Protein AF-A0A8T6RH57-F1 (afdb_monomer_lite)

Radius of gyration: 43.82 Å; chains: 1; bounding box: 97×49×140 Å

Foldseek 3Di:
DDDDDDDDDDDDDDDDDDDDDDDDDDDDDDDDDDDDDDDDDDDDDDDPDPPVVVLVVLLVVLLVLDVVPFDWDAPPPDSQWIWTWADLDPPDIWIKIWHPSVPVDQIDIDTDPVLCVQDDLCPFPLRVVRDRPSPRGPVVSVVSSSVSSNLLVLLVVLVCVLVVPFVWDDPDSFKIWTWQAEPVRDTWIKMWGSVPPPQQTDIGGDPVLCVQVVDLCPQPCNVPPDSVPDGNVVSVVSSSQSVRQVVQVVVLQVLLVVADDWDQDPVQQKIWGWHWDDAPVDIDIWIKIWHADPNPPAQFIDIDTPDDDPDPQLVVLLVVLQCVSVVRHNPDGVSVSVVSSNVSNNVSSVVVVLVVVLDQDPPPRHRFDDPPPPPDDDDDDDDDDDDDDDDDDDDDDDDDDDDDDDPPDPQWDAQPPPRHIGRVVVQVVCCVPQQADPPPRHHGPPPPPDDD

Sequence (452 aa):
MIFNEPIFEGMVMNPENPENNEEKEEGKDTQEIPAETPEQPVSEADQPDSSYEDTDTLLANELTYLMNEFQVDIVDEVISRVRIYISVSVELNFIIGIDYTLYPKKPLLTVQEELKQILDPETLDSVKNWKEDGSSHVVDIVRELESNLVSSNKKKLQARLIVGEFKANEVDENQITVDIVTFGLREYRLEVFLDSLPNPPRMELSNELKAIIPDVNQLNAVKTWDFSVMSINDILREIQWEVDKKARIQFELDLLYSLDRVEYKELERKIEIDMRGQMKTADVTFKFEVQLPEDYPQSKPIIKLLSEVSDDQVAKQMESAMKILDSWSSFTYLVDVFDTISKSILKASIATCIICHKMECPVCKKPMVKVEAEPAQAPQESPAETQPAPDQPPAEPEAPTAETASGEEVCITECPHCNKPYHQHCWEQNIQAIKKCAFCMREPGVVTPEPD

Structure (mmCIF, N/CA/C/O backbone):
data_AF-A0A8T6RH57-F1
#
_entry.id   AF-A0A8T6RH57-F1
#
loop_
_atom_site.group_PDB
_atom_site.id
_atom_site.type_symbol
_atom_site.label_atom_id
_atom_site.label_alt_id
_atom_site.label_comp_id
_atom_site.label_asym_id
_atom_site.label_entity_id
_atom_site.label_seq_id
_atom_site.pdbx_PDB_ins_code
_atom_site.Cartn_x
_atom_site.Cartn_y
_atom_site.Cartn_z
_atom_site.occupancy
_atom_site.B_iso_or_equiv
_atom_site.auth_seq_id
_atom_site.auth_comp_id
_atom_site.auth_asym_id
_atom_site.auth_atom_id
_atom_site.pdbx_PDB_model_num
ATOM 1 N N . MET A 1 1 ? 0.448 -23.640 15.891 1.00 38.28 1 MET A N 1
ATOM 2 C CA . MET A 1 1 ? 1.492 -23.536 14.852 1.00 38.28 1 MET A CA 1
ATOM 3 C C . MET A 1 1 ? 2.510 -22.554 15.387 1.00 38.28 1 MET A C 1
ATOM 5 O O . MET A 1 1 ? 2.121 -21.447 15.721 1.00 38.28 1 MET A O 1
ATOM 9 N N . ILE A 1 2 ? 3.735 -23.013 15.634 1.00 29.33 2 ILE A N 1
ATOM 10 C CA . ILE A 1 2 ? 4.799 -22.203 16.238 1.00 29.33 2 ILE A CA 1
ATOM 11 C C . ILE A 1 2 ? 5.496 -21.490 15.080 1.00 29.33 2 ILE A C 1
ATOM 13 O O . ILE A 1 2 ? 6.082 -22.158 14.230 1.00 29.33 2 ILE A O 1
ATOM 17 N N . PHE A 1 3 ? 5.363 -20.168 15.009 1.00 39.31 3 PHE A N 1
ATOM 18 C CA . PHE A 1 3 ? 6.126 -19.345 14.078 1.00 39.31 3 PHE A CA 1
ATOM 19 C C . PHE A 1 3 ? 7.482 -19.044 14.718 1.00 39.31 3 PHE A C 1
ATOM 21 O O . PHE A 1 3 ? 7.545 -18.455 15.793 1.00 39.31 3 PHE A O 1
ATOM 28 N N . ASN A 1 4 ? 8.553 -19.503 14.072 1.00 34.78 4 ASN A N 1
ATOM 29 C CA . ASN A 1 4 ? 9.908 -19.044 14.352 1.00 34.78 4 ASN A CA 1
ATOM 30 C C . ASN A 1 4 ? 10.099 -17.703 13.638 1.00 34.78 4 ASN A C 1
ATOM 32 O O . ASN A 1 4 ? 10.067 -17.657 12.409 1.00 34.78 4 ASN A O 1
ATOM 36 N N . GLU A 1 5 ? 10.307 -16.636 14.400 1.00 33.66 5 GLU A N 1
ATOM 37 C CA . GLU A 1 5 ? 10.792 -15.357 13.881 1.00 33.66 5 GLU A CA 1
ATOM 38 C C . GLU A 1 5 ? 12.308 -15.435 13.626 1.00 33.66 5 GLU A C 1
ATOM 40 O O . GLU A 1 5 ? 13.037 -15.997 14.452 1.00 33.66 5 GLU A O 1
ATOM 45 N N . PRO A 1 6 ? 12.827 -14.877 12.519 1.00 46.19 6 PRO A N 1
ATOM 46 C CA . PRO A 1 6 ? 14.251 -14.641 12.374 1.00 46.19 6 PRO A CA 1
ATOM 47 C C . PRO A 1 6 ? 14.632 -13.317 13.049 1.00 46.19 6 PRO A C 1
ATOM 49 O O . PRO A 1 6 ? 14.137 -12.247 12.701 1.00 46.19 6 PRO A O 1
ATOM 52 N N . ILE A 1 7 ? 15.555 -13.404 14.004 1.00 40.09 7 ILE A N 1
ATOM 53 C CA . ILE A 1 7 ? 16.241 -12.261 14.611 1.00 40.09 7 ILE A CA 1
ATOM 54 C C . ILE A 1 7 ? 17.168 -11.657 13.548 1.00 40.09 7 ILE A C 1
ATOM 56 O O . ILE A 1 7 ? 18.135 -12.296 13.133 1.00 40.09 7 ILE A O 1
ATOM 60 N N . PHE A 1 8 ? 16.871 -10.436 13.104 1.00 39.47 8 PHE A N 1
ATOM 61 C CA . PHE A 1 8 ? 17.761 -9.627 12.272 1.00 39.47 8 PHE A CA 1
ATOM 62 C C . PHE A 1 8 ? 18.469 -8.615 13.184 1.00 39.47 8 PHE A C 1
ATOM 64 O O . PHE A 1 8 ? 17.891 -7.604 13.582 1.00 39.47 8 PHE A O 1
ATOM 71 N N . GLU A 1 9 ? 19.709 -8.914 13.574 1.00 38.66 9 GLU A N 1
ATOM 72 C CA . GLU A 1 9 ? 20.578 -7.963 14.272 1.00 38.66 9 GLU A CA 1
ATOM 73 C C . GLU A 1 9 ? 21.010 -6.859 13.297 1.00 38.66 9 GLU A C 1
ATOM 75 O O . GLU A 1 9 ? 21.769 -7.086 12.354 1.00 38.66 9 GLU A O 1
ATOM 80 N N . GLY A 1 10 ? 20.500 -5.648 13.519 1.00 36.06 10 GLY A N 1
ATOM 81 C CA . GLY A 1 10 ? 20.897 -4.453 12.786 1.00 36.06 10 GLY A CA 1
ATOM 82 C C . GLY A 1 10 ? 22.301 -3.995 13.178 1.00 36.06 10 GLY A C 1
ATOM 83 O O . GLY A 1 10 ? 22.513 -3.486 14.277 1.00 36.06 10 GLY A O 1
ATOM 84 N N . MET A 1 11 ? 23.256 -4.123 12.255 1.00 37.91 11 MET A N 1
ATOM 85 C CA . MET A 1 11 ? 24.516 -3.382 12.300 1.00 37.91 11 MET A CA 1
ATOM 86 C C . MET A 1 11 ? 24.255 -1.916 11.938 1.00 37.91 11 MET A C 1
ATOM 88 O O . MET A 1 11 ? 23.948 -1.583 10.794 1.00 37.91 11 MET A O 1
ATOM 92 N N . VAL A 1 12 ? 24.402 -1.035 12.925 1.00 40.34 12 VAL A N 1
ATOM 93 C CA . VAL A 1 12 ? 24.429 0.419 12.744 1.00 40.34 12 VAL A CA 1
ATOM 94 C C . VAL A 1 12 ? 25.808 0.799 12.200 1.00 40.34 12 VAL A C 1
ATOM 96 O O . VAL A 1 12 ? 26.795 0.787 12.933 1.00 40.34 12 VAL A O 1
ATOM 99 N N . MET A 1 13 ? 25.887 1.112 10.907 1.00 39.62 13 MET A N 1
ATOM 100 C CA . MET A 1 13 ? 27.071 1.723 10.296 1.00 39.62 13 MET A CA 1
ATOM 101 C C . MET A 1 13 ? 26.994 3.239 10.490 1.00 39.62 13 MET A C 1
ATOM 103 O O . MET A 1 13 ? 26.095 3.902 9.977 1.00 39.62 13 MET A O 1
ATOM 107 N N . ASN A 1 14 ? 27.939 3.767 11.261 1.00 43.56 14 ASN A N 1
ATOM 108 C CA . ASN A 1 14 ? 28.154 5.190 11.490 1.00 43.56 14 ASN A CA 1
ATOM 109 C C . ASN A 1 14 ? 29.039 5.727 10.344 1.00 43.56 14 ASN A C 1
ATOM 111 O O . ASN A 1 14 ? 30.148 5.211 10.184 1.00 43.56 14 ASN A O 1
ATOM 115 N N . PRO A 1 15 ? 28.614 6.705 9.525 1.00 47.31 15 PRO A N 1
ATOM 116 C CA . PRO A 1 15 ? 29.493 7.276 8.512 1.00 47.31 15 PRO A CA 1
ATOM 117 C C . PRO A 1 15 ? 30.395 8.339 9.151 1.00 47.31 15 PRO A C 1
ATOM 119 O O . PRO A 1 15 ? 29.971 9.464 9.415 1.00 47.31 15 PRO A O 1
ATOM 122 N N . GLU A 1 16 ? 31.652 7.973 9.408 1.00 41.06 16 GLU A N 1
ATOM 123 C CA . GLU A 1 16 ? 32.712 8.942 9.677 1.00 41.06 16 GLU A CA 1
ATOM 124 C C . GLU A 1 16 ? 33.114 9.658 8.380 1.00 41.06 16 GLU A C 1
ATOM 126 O O . GLU A 1 16 ? 33.365 9.058 7.335 1.00 41.06 16 GLU A O 1
ATOM 131 N N . ASN A 1 17 ? 33.122 10.979 8.490 1.00 46.28 17 ASN A N 1
ATOM 132 C CA . ASN A 1 17 ? 33.474 11.981 7.499 1.00 46.28 17 ASN A CA 1
ATOM 133 C C . ASN A 1 17 ? 34.999 11.983 7.257 1.00 46.28 17 ASN A C 1
ATOM 135 O O . ASN A 1 17 ? 35.730 12.209 8.224 1.00 46.28 17 ASN A O 1
ATOM 139 N N . PRO A 1 18 ? 35.519 11.782 6.031 1.00 48.88 18 PRO A N 1
ATOM 140 C CA . PRO A 1 18 ? 36.937 11.982 5.780 1.00 48.88 18 PRO A CA 1
ATOM 141 C C . PRO A 1 18 ? 37.207 13.456 5.461 1.00 48.88 18 PRO A C 1
ATOM 143 O O . PRO A 1 18 ? 36.731 14.013 4.472 1.00 48.88 18 PRO A O 1
ATOM 146 N N . GLU A 1 19 ? 37.983 14.078 6.343 1.00 45.41 19 GLU A N 1
ATOM 147 C CA . GLU A 1 19 ? 38.555 15.407 6.176 1.00 45.41 19 GLU A CA 1
ATOM 148 C C . GLU A 1 19 ? 39.441 15.476 4.921 1.00 45.41 19 GLU A C 1
ATOM 150 O O . GLU A 1 19 ? 40.296 14.623 4.676 1.00 45.41 19 GLU A O 1
ATOM 155 N N . ASN A 1 20 ? 39.225 16.540 4.143 1.00 38.25 20 ASN A N 1
ATOM 156 C CA . ASN A 1 20 ? 40.079 16.998 3.054 1.00 38.25 20 ASN A CA 1
ATOM 157 C C . ASN A 1 20 ? 41.516 17.198 3.547 1.00 38.25 20 ASN A C 1
ATOM 159 O O . ASN A 1 20 ? 41.765 18.074 4.376 1.00 38.25 20 ASN A O 1
ATOM 163 N N . ASN A 1 21 ? 42.457 16.461 2.962 1.00 46.53 21 ASN A N 1
ATOM 164 C CA . ASN A 1 21 ? 43.877 16.759 3.063 1.00 46.53 21 ASN A CA 1
ATOM 165 C C . ASN A 1 21 ? 44.348 17.300 1.706 1.00 46.53 21 ASN A C 1
ATOM 167 O O . ASN A 1 21 ? 44.495 16.557 0.736 1.00 46.53 21 ASN A O 1
ATOM 171 N N . GLU A 1 22 ? 44.509 18.622 1.633 1.00 48.44 22 GLU A N 1
ATOM 172 C CA . GLU A 1 22 ? 45.163 19.319 0.528 1.00 48.44 22 GLU A CA 1
ATOM 173 C C . GLU A 1 22 ? 46.670 19.035 0.589 1.00 48.44 22 GLU A C 1
ATOM 175 O O . GLU A 1 22 ? 47.396 19.664 1.361 1.00 48.44 22 GLU A O 1
ATOM 180 N N . GLU A 1 23 ? 47.160 18.114 -0.241 1.00 50.12 23 GLU A N 1
ATOM 181 C CA . GLU A 1 23 ? 48.586 18.033 -0.556 1.00 50.12 23 GLU A CA 1
ATOM 182 C C . GLU A 1 23 ? 48.871 18.674 -1.914 1.00 50.12 23 GLU A C 1
ATOM 184 O O . GLU A 1 23 ? 48.272 18.388 -2.950 1.00 50.12 23 GLU A O 1
ATOM 189 N N . LYS A 1 24 ? 49.789 19.630 -1.836 1.00 47.53 24 LYS A N 1
ATOM 190 C CA . LYS A 1 24 ? 50.243 20.550 -2.861 1.00 47.53 24 LYS A CA 1
ATOM 191 C C . LYS A 1 24 ? 51.549 19.982 -3.411 1.00 47.53 24 LYS A C 1
ATOM 193 O O . LYS A 1 24 ? 52.566 20.080 -2.729 1.00 47.53 24 LYS A O 1
ATOM 198 N N . GLU A 1 25 ? 51.541 19.418 -4.615 1.00 48.56 25 GLU A N 1
ATOM 199 C CA . GLU A 1 25 ? 52.781 19.049 -5.309 1.00 48.56 25 GLU A CA 1
ATOM 200 C C . GLU A 1 25 ? 53.127 20.059 -6.410 1.00 48.56 25 GLU A C 1
ATOM 202 O O . GLU A 1 25 ? 52.427 20.235 -7.407 1.00 48.56 25 GLU A O 1
ATOM 207 N N . GLU A 1 26 ? 54.244 20.748 -6.175 1.00 48.56 26 GLU A N 1
ATOM 208 C CA . GLU A 1 26 ? 55.047 21.469 -7.156 1.00 48.56 26 GLU A CA 1
ATOM 209 C C . GLU A 1 26 ? 55.949 20.482 -7.921 1.00 48.56 26 GLU A C 1
ATOM 211 O O . GLU A 1 26 ? 56.593 19.633 -7.309 1.00 48.56 26 GLU A O 1
ATOM 216 N N . GLY A 1 27 ? 56.104 20.661 -9.237 1.00 37.81 27 GLY A N 1
ATOM 217 C CA . GLY A 1 27 ? 57.162 20.000 -10.019 1.00 37.81 27 GLY A CA 1
ATOM 218 C C . GLY A 1 27 ? 56.827 19.910 -11.513 1.00 37.81 27 GLY A C 1
ATOM 219 O O . GLY A 1 27 ? 56.100 19.020 -11.917 1.00 37.81 27 GLY A O 1
ATOM 220 N N . LYS A 1 28 ? 57.153 20.905 -12.348 1.00 42.34 28 LYS A N 1
ATOM 221 C CA . LYS A 1 28 ? 58.438 21.061 -13.066 1.00 42.34 28 LYS A CA 1
ATOM 222 C C . LYS A 1 28 ? 58.679 19.975 -14.136 1.00 42.34 28 LYS A C 1
ATOM 224 O O . LYS A 1 28 ? 59.115 18.887 -13.803 1.00 42.34 28 LYS A O 1
ATOM 229 N N . ASP A 1 29 ? 58.468 20.301 -15.411 1.00 45.19 29 ASP A N 1
ATOM 230 C CA . ASP A 1 29 ? 59.564 20.402 -16.390 1.00 45.19 29 ASP A CA 1
ATOM 231 C C . ASP A 1 29 ? 59.045 20.781 -17.784 1.00 45.19 29 ASP A C 1
ATOM 233 O O . ASP A 1 29 ? 58.232 20.102 -18.408 1.00 45.19 29 ASP A O 1
ATOM 237 N N . THR A 1 30 ? 59.571 21.901 -18.266 1.00 48.69 30 THR A N 1
ATOM 238 C CA . THR A 1 30 ? 59.496 22.369 -19.644 1.00 48.69 30 THR A CA 1
ATOM 239 C C . THR A 1 30 ? 60.564 21.626 -20.442 1.00 48.69 30 THR A C 1
ATOM 241 O O . THR A 1 30 ? 61.749 21.755 -20.135 1.00 48.69 30 THR A O 1
ATOM 244 N N . GLN A 1 31 ? 60.177 20.892 -21.485 1.00 47.56 31 GLN A N 1
ATOM 245 C CA . GLN A 1 31 ? 61.108 20.450 -22.525 1.00 47.56 31 GLN A CA 1
ATOM 246 C C . GLN A 1 31 ? 60.681 21.010 -23.880 1.00 47.56 31 GLN A C 1
ATOM 248 O O . GLN A 1 31 ? 59.711 20.571 -24.491 1.00 47.56 31 GLN A O 1
ATOM 253 N N . GLU A 1 32 ? 61.448 22.003 -24.326 1.00 57.03 32 GLU A N 1
ATOM 254 C CA . GLU A 1 32 ? 61.583 22.408 -25.720 1.00 57.03 32 GLU A CA 1
ATOM 255 C C . GLU A 1 32 ? 62.360 21.327 -26.480 1.00 57.03 32 GLU A C 1
ATOM 257 O O . GLU A 1 32 ? 63.462 20.971 -26.060 1.00 57.03 32 GLU A O 1
ATOM 262 N N . ILE A 1 33 ? 61.847 20.868 -27.626 1.00 52.00 33 ILE A N 1
ATOM 263 C CA . ILE A 1 33 ? 62.666 20.269 -28.690 1.00 52.00 33 ILE A CA 1
ATOM 264 C C . ILE A 1 33 ? 62.160 20.776 -30.057 1.00 52.00 33 ILE A C 1
ATOM 266 O O . ILE A 1 33 ? 60.953 20.952 -30.227 1.00 52.00 33 ILE A O 1
ATOM 270 N N . PRO A 1 34 ? 63.072 21.057 -31.012 1.00 58.88 34 PRO A N 1
ATOM 271 C CA . PRO A 1 34 ? 62.829 21.869 -32.197 1.00 58.88 34 PRO A CA 1
ATOM 272 C C . PRO A 1 34 ? 62.639 21.023 -33.466 1.00 58.88 34 PRO A C 1
ATOM 274 O O . PRO A 1 34 ? 62.947 19.833 -33.475 1.00 58.88 34 PRO A O 1
ATOM 277 N N . ALA A 1 35 ? 62.247 21.690 -34.555 1.00 45.41 35 ALA A N 1
ATOM 278 C CA . ALA A 1 35 ? 62.893 21.647 -35.876 1.00 45.41 35 ALA A CA 1
ATOM 279 C C . ALA A 1 35 ? 61.869 21.744 -37.013 1.00 45.41 35 ALA A C 1
ATOM 281 O O . ALA A 1 35 ? 61.103 20.824 -37.295 1.00 45.41 35 ALA A O 1
ATOM 282 N N . GLU A 1 36 ? 61.938 22.879 -37.700 1.00 56.59 36 GLU A N 1
ATOM 283 C CA . GLU A 1 36 ? 61.425 23.093 -39.045 1.00 56.59 36 GLU A CA 1
ATOM 284 C C . GLU A 1 36 ? 61.953 22.009 -39.999 1.00 56.59 36 GLU A C 1
ATOM 286 O O . GLU A 1 36 ? 63.148 21.708 -40.028 1.00 56.59 36 GLU A O 1
ATOM 291 N N . THR A 1 37 ? 61.060 21.448 -40.813 1.00 49.72 37 THR A N 1
ATOM 292 C CA . THR A 1 37 ? 61.407 20.658 -42.001 1.00 49.72 37 THR A CA 1
ATOM 293 C C . THR A 1 37 ? 60.658 21.266 -43.194 1.00 49.72 37 THR A C 1
ATOM 295 O O . THR A 1 37 ? 59.488 21.618 -43.042 1.00 49.72 37 THR A O 1
ATOM 298 N N . PRO A 1 38 ? 61.322 21.460 -44.348 1.00 57.25 38 PRO A N 1
ATOM 299 C CA . PRO A 1 38 ? 60.850 22.342 -45.411 1.00 57.25 38 PRO A CA 1
ATOM 300 C C . PRO A 1 38 ? 59.744 21.727 -46.275 1.00 57.25 38 PRO A C 1
ATOM 302 O O . PRO A 1 38 ? 59.777 20.546 -46.622 1.00 57.25 38 PRO A O 1
ATOM 305 N N . GLU A 1 39 ? 58.811 22.592 -46.671 1.00 49.09 39 GLU A N 1
ATOM 306 C CA . GLU A 1 39 ? 57.724 22.337 -47.614 1.00 49.09 39 GLU A CA 1
ATOM 307 C C . GLU A 1 39 ? 58.259 21.901 -48.989 1.00 49.09 39 GLU A C 1
ATOM 309 O O . GLU A 1 39 ? 59.041 22.605 -49.635 1.00 49.09 39 GLU A O 1
ATOM 314 N N . GLN A 1 40 ? 57.808 20.736 -49.458 1.00 56.59 40 GLN A N 1
ATOM 315 C CA . GLN A 1 40 ? 57.861 20.368 -50.871 1.00 56.59 40 GLN A CA 1
ATOM 316 C C . GLN A 1 40 ? 56.535 20.759 -51.547 1.00 56.59 40 GLN A C 1
ATOM 318 O O . GLN A 1 40 ? 55.474 20.531 -50.964 1.00 56.59 40 GLN A O 1
ATOM 323 N N . PRO A 1 41 ? 56.559 21.303 -52.778 1.00 58.28 41 PRO A N 1
ATOM 324 C CA . PRO A 1 41 ? 55.349 21.607 -53.530 1.00 58.28 41 PRO A CA 1
ATOM 325 C C . PRO A 1 41 ? 54.715 20.303 -54.025 1.00 58.28 41 PRO A C 1
ATOM 327 O O . PRO A 1 41 ? 55.232 19.650 -54.935 1.00 58.28 41 PRO A O 1
ATOM 330 N N . VAL A 1 42 ? 53.603 19.913 -53.402 1.00 52.19 42 VAL A N 1
ATOM 331 C CA . VAL A 1 42 ? 52.797 18.769 -53.834 1.00 52.19 42 VAL A CA 1
ATOM 332 C C . VAL A 1 42 ? 51.944 19.201 -55.025 1.00 52.19 42 VAL A C 1
ATOM 334 O O . VAL A 1 42 ? 51.226 20.196 -54.981 1.00 52.19 42 VAL A O 1
ATOM 337 N N . SER A 1 43 ? 52.096 18.450 -56.109 1.00 55.25 43 SER A N 1
ATOM 338 C CA . SER A 1 43 ? 51.372 18.552 -57.371 1.00 55.25 43 SER A CA 1
ATOM 339 C C . SER A 1 43 ? 49.856 18.462 -57.191 1.00 55.25 43 SER A C 1
ATOM 341 O O . SER A 1 43 ? 49.387 17.582 -56.471 1.00 55.25 43 SER A O 1
ATOM 343 N N . GLU A 1 44 ? 49.124 19.307 -57.924 1.00 56.59 44 GLU A N 1
ATOM 344 C CA . GLU A 1 44 ? 47.680 19.219 -58.178 1.00 56.59 44 GLU A CA 1
ATOM 345 C C . GLU A 1 44 ? 47.318 17.811 -58.677 1.00 56.59 44 GLU A C 1
ATOM 347 O O . GLU A 1 44 ? 47.486 17.481 -59.851 1.00 56.59 44 GLU A O 1
ATOM 352 N N . ALA A 1 45 ? 46.870 16.964 -57.754 1.00 54.72 45 ALA A N 1
ATOM 353 C CA . ALA A 1 45 ? 46.216 15.700 -58.038 1.00 54.72 45 ALA A CA 1
ATOM 354 C C . ALA A 1 45 ? 44.708 15.902 -57.872 1.00 54.72 45 ALA A C 1
ATOM 356 O O . ALA A 1 45 ? 44.276 16.605 -56.956 1.00 54.72 45 ALA A O 1
ATOM 357 N N . ASP A 1 46 ? 43.955 15.314 -58.801 1.00 57.50 46 ASP A N 1
ATOM 358 C CA . ASP A 1 46 ? 42.499 15.341 -58.926 1.00 57.50 46 ASP A CA 1
ATOM 359 C C . ASP A 1 46 ? 41.772 15.441 -57.580 1.00 57.50 46 ASP A C 1
ATOM 361 O O . ASP A 1 46 ? 41.919 14.575 -56.716 1.00 57.50 46 ASP A O 1
ATOM 365 N N . GLN A 1 47 ? 40.976 16.506 -57.427 1.00 55.78 47 GLN A N 1
ATOM 366 C CA . GLN A 1 47 ? 40.111 16.699 -56.269 1.00 55.78 47 GLN A CA 1
ATOM 367 C C . GLN A 1 47 ? 39.119 15.528 -56.193 1.00 55.78 47 GLN A C 1
ATOM 369 O O . GLN A 1 47 ? 38.308 15.372 -57.112 1.00 55.78 47 GLN A O 1
ATOM 374 N N . PRO A 1 48 ? 39.177 14.691 -55.143 1.00 58.06 48 PRO A N 1
ATOM 375 C CA . PRO A 1 48 ? 38.177 13.659 -54.931 1.00 58.06 48 PRO A CA 1
ATOM 376 C C . PRO A 1 48 ? 36.812 14.322 -54.715 1.00 58.06 48 PRO A C 1
ATOM 378 O O . PRO A 1 48 ? 36.712 15.347 -54.043 1.00 58.06 48 PRO A O 1
ATOM 381 N N . ASP A 1 49 ? 35.773 13.739 -55.318 1.00 55.75 49 ASP A N 1
ATOM 382 C CA . ASP A 1 49 ? 34.372 14.140 -55.159 1.00 55.75 49 ASP A CA 1
ATOM 383 C C . ASP A 1 49 ? 34.058 14.438 -53.682 1.00 55.75 49 ASP A C 1
ATOM 385 O O . ASP A 1 49 ? 34.092 13.540 -52.837 1.00 55.75 49 ASP A O 1
ATOM 389 N N . SER A 1 50 ? 33.705 15.691 -53.379 1.00 61.12 50 SER A N 1
ATOM 390 C CA . SER A 1 50 ? 33.495 16.248 -52.030 1.00 61.12 50 SER A CA 1
ATOM 391 C C . SER A 1 50 ? 32.290 15.673 -51.267 1.00 61.12 50 SER A C 1
ATOM 393 O O . SER A 1 50 ? 31.811 16.283 -50.321 1.00 61.12 50 SER A O 1
ATOM 395 N N . SER A 1 51 ? 31.738 14.539 -51.703 1.00 66.75 51 SER A N 1
ATOM 396 C CA . SER A 1 51 ? 30.543 13.918 -51.114 1.00 66.75 51 SER A CA 1
ATOM 397 C C . SER A 1 51 ? 30.856 12.918 -49.994 1.00 66.75 51 SER A C 1
ATOM 399 O O . SER A 1 51 ? 29.972 12.592 -49.204 1.00 66.75 51 SER A O 1
ATOM 401 N N . TYR A 1 52 ? 32.104 12.445 -49.895 1.00 64.31 52 TYR A N 1
ATOM 402 C CA . TYR A 1 52 ? 32.514 11.470 -48.876 1.00 64.31 52 TYR A CA 1
ATOM 403 C C . TYR A 1 52 ? 32.857 12.117 -47.523 1.00 64.31 52 TYR A C 1
ATOM 405 O O . TYR A 1 52 ? 32.533 11.541 -46.487 1.00 64.31 52 TYR A O 1
ATOM 413 N N . GLU A 1 53 ? 33.427 13.329 -47.514 1.00 70.12 53 GLU A N 1
ATOM 414 C CA . GLU A 1 53 ? 33.818 14.025 -46.272 1.00 70.12 53 GLU A CA 1
ATOM 415 C C . GLU A 1 53 ? 32.609 14.381 -45.385 1.00 70.12 53 GLU A C 1
ATOM 417 O O . GLU A 1 53 ? 32.704 14.372 -44.155 1.00 70.12 53 GLU A O 1
ATOM 422 N N . ASP A 1 54 ? 31.441 14.600 -45.995 1.00 86.25 54 ASP A N 1
ATOM 423 C CA . ASP A 1 54 ? 30.208 14.905 -45.267 1.00 86.25 54 ASP A CA 1
ATOM 424 C C . ASP A 1 54 ? 29.674 13.686 -44.496 1.00 86.25 54 ASP A C 1
ATOM 426 O O . ASP A 1 54 ? 29.139 13.834 -43.398 1.00 86.25 54 ASP A O 1
ATOM 430 N N . THR A 1 55 ? 29.848 12.466 -45.019 1.00 91.56 55 THR A N 1
ATOM 431 C CA . THR A 1 55 ? 29.298 11.253 -44.382 1.00 91.56 55 THR A CA 1
ATOM 432 C C . THR A 1 55 ? 30.090 10.873 -43.135 1.00 91.56 55 THR A C 1
ATOM 434 O O . THR A 1 55 ? 29.498 10.645 -42.080 1.00 91.56 55 THR A O 1
ATOM 437 N N . ASP A 1 56 ? 31.421 10.865 -43.221 1.00 94.25 56 ASP A N 1
ATOM 438 C CA . ASP A 1 56 ? 32.280 10.547 -42.074 1.00 94.25 56 ASP A CA 1
ATOM 439 C C . ASP A 1 56 ? 32.103 11.569 -40.943 1.00 94.25 56 ASP A C 1
ATOM 441 O O . ASP A 1 56 ? 32.065 11.198 -39.769 1.00 94.25 56 ASP A O 1
ATOM 445 N N . THR A 1 57 ? 31.896 12.842 -41.294 1.00 94.62 57 THR A N 1
ATOM 446 C CA . THR A 1 57 ? 31.595 13.906 -40.327 1.00 94.62 57 THR A CA 1
ATOM 447 C C . THR A 1 57 ? 30.273 13.651 -39.599 1.00 94.62 57 THR A C 1
ATOM 449 O O . THR A 1 57 ? 30.210 13.778 -38.376 1.00 94.62 57 THR A O 1
ATOM 452 N N . LEU A 1 58 ? 29.214 13.246 -40.311 1.00 95.56 58 LEU A N 1
ATOM 453 C CA . LEU A 1 58 ? 27.929 12.905 -39.690 1.00 95.56 58 LEU A CA 1
ATOM 454 C C . LEU A 1 58 ? 28.048 11.693 -38.754 1.00 95.56 58 LEU A C 1
ATOM 456 O O . LEU A 1 58 ? 27.546 11.739 -37.633 1.00 95.56 58 LEU A O 1
ATOM 460 N N . LEU A 1 59 ? 28.752 10.639 -39.176 1.00 97.38 59 LEU A N 1
ATOM 461 C CA . LEU A 1 59 ? 28.977 9.449 -38.349 1.00 97.38 59 LEU A CA 1
ATOM 462 C C . LEU A 1 59 ? 29.791 9.764 -37.086 1.00 97.38 59 LEU A C 1
ATOM 464 O O . LEU A 1 59 ? 29.473 9.263 -36.005 1.00 97.38 59 LEU A O 1
ATOM 468 N N . ALA A 1 60 ? 30.820 10.607 -37.207 1.00 97.44 60 ALA A N 1
ATOM 469 C CA . ALA A 1 60 ? 31.631 11.058 -36.081 1.00 97.44 60 ALA A CA 1
ATOM 470 C C . ALA A 1 60 ? 30.829 11.921 -35.093 1.00 97.44 60 ALA A C 1
ATOM 472 O O . ALA A 1 60 ? 31.012 11.797 -33.879 1.00 97.44 60 ALA A O 1
ATOM 473 N N . ASN A 1 61 ? 29.916 12.757 -35.592 1.00 97.31 61 ASN A N 1
ATOM 474 C CA . ASN A 1 61 ? 29.012 13.535 -34.746 1.00 97.31 61 ASN A CA 1
ATOM 475 C C . ASN A 1 61 ? 28.073 12.624 -33.942 1.00 97.31 61 ASN A C 1
ATOM 477 O O . ASN A 1 61 ? 27.977 12.792 -32.727 1.00 97.31 61 ASN A O 1
ATOM 481 N N . GLU A 1 62 ? 27.457 11.619 -34.574 1.00 98.25 62 GLU A N 1
ATOM 482 C CA . GLU A 1 62 ? 26.614 10.642 -33.865 1.00 98.25 62 GLU A CA 1
ATOM 483 C C . GLU A 1 62 ? 27.401 9.868 -32.800 1.00 98.25 62 GLU A C 1
ATOM 485 O O . GLU A 1 62 ? 26.940 9.736 -31.664 1.00 98.25 62 GLU A O 1
ATOM 490 N N . LEU A 1 63 ? 28.623 9.426 -33.121 1.00 98.38 63 LEU A N 1
ATOM 491 C CA . LEU A 1 63 ? 29.501 8.774 -32.145 1.00 98.38 63 LEU A CA 1
ATOM 492 C C . LEU A 1 63 ? 29.806 9.703 -30.963 1.00 98.38 63 LEU A C 1
ATOM 494 O O . LEU A 1 63 ? 29.776 9.271 -29.813 1.00 98.38 63 LEU A O 1
ATOM 498 N N . THR A 1 64 ? 30.064 10.983 -31.238 1.00 98.38 64 THR A N 1
ATOM 499 C CA . THR A 1 64 ? 30.341 11.989 -30.207 1.00 98.38 64 THR A CA 1
ATOM 500 C C . THR A 1 64 ? 29.134 12.185 -29.291 1.00 98.38 64 THR A C 1
ATOM 502 O O . THR A 1 64 ? 29.305 12.220 -28.075 1.00 98.38 64 THR A O 1
ATOM 505 N N . TYR A 1 65 ? 27.910 12.257 -29.830 1.00 98.31 65 TYR A N 1
ATOM 506 C CA . TYR A 1 65 ? 26.699 12.322 -29.003 1.00 98.31 65 TYR A CA 1
ATOM 507 C C . TYR A 1 65 ? 26.561 11.099 -28.094 1.00 98.31 65 TYR A C 1
ATOM 509 O O . TYR A 1 65 ? 26.293 11.254 -26.905 1.00 98.31 65 TYR A O 1
ATOM 517 N N . LEU A 1 66 ? 26.812 9.898 -28.620 1.00 98.44 66 LEU A N 1
ATOM 518 C CA . LEU A 1 66 ? 26.752 8.667 -27.834 1.00 98.44 66 LEU A CA 1
ATOM 519 C C . LEU A 1 66 ? 27.818 8.625 -26.731 1.00 98.44 66 LEU A C 1
ATOM 521 O O . LEU A 1 66 ? 27.489 8.337 -25.585 1.00 98.44 66 LEU A O 1
ATOM 525 N N . MET A 1 67 ? 29.074 8.943 -27.053 1.00 98.06 67 MET A N 1
ATOM 526 C CA . MET A 1 67 ? 30.188 8.929 -26.094 1.00 98.06 67 MET A CA 1
ATOM 527 C C . MET A 1 67 ? 30.067 10.002 -25.005 1.00 98.06 67 MET A C 1
ATOM 529 O O . MET A 1 67 ? 30.629 9.839 -23.925 1.00 98.06 67 MET A O 1
ATOM 533 N N . ASN A 1 68 ? 29.354 11.098 -25.277 1.00 98.31 68 ASN A N 1
ATOM 534 C CA . ASN A 1 68 ? 29.117 12.151 -24.290 1.00 98.31 68 ASN A CA 1
ATOM 535 C C . ASN A 1 68 ? 28.133 11.727 -23.188 1.00 98.31 68 ASN A C 1
ATOM 537 O O . ASN A 1 68 ? 28.147 12.326 -22.114 1.00 98.31 68 ASN A O 1
ATOM 541 N N . GLU A 1 69 ? 27.276 10.736 -23.445 1.00 98.12 69 GLU A N 1
ATOM 542 C CA . GLU A 1 69 ? 26.196 10.344 -22.529 1.00 98.12 69 GLU A CA 1
ATOM 543 C C . GLU A 1 69 ? 26.323 8.920 -22.004 1.00 98.12 69 GLU A C 1
ATOM 545 O O . GLU A 1 69 ? 25.924 8.646 -20.874 1.00 98.12 69 GLU A O 1
ATOM 550 N N . PHE A 1 70 ? 26.901 8.021 -22.794 1.00 98.19 70 PHE A N 1
ATOM 551 C CA . PHE A 1 70 ? 26.931 6.600 -22.494 1.00 98.19 70 PHE A CA 1
ATOM 552 C C . PHE A 1 70 ? 28.349 6.039 -22.542 1.00 98.19 70 PHE A C 1
ATOM 554 O O . PHE A 1 70 ? 29.254 6.583 -23.177 1.00 98.19 70 PHE A O 1
ATOM 561 N N . GLN A 1 71 ? 28.538 4.890 -21.893 1.00 97.94 71 GLN A N 1
ATOM 562 C CA . GLN A 1 71 ? 29.748 4.101 -22.067 1.00 97.94 71 GLN A CA 1
ATOM 563 C C . GLN A 1 71 ? 29.658 3.337 -23.393 1.00 97.94 71 GLN A C 1
ATOM 565 O O . GLN A 1 71 ? 28.800 2.464 -23.557 1.00 97.94 71 GLN A O 1
ATOM 570 N N . VAL A 1 72 ? 30.548 3.673 -24.330 1.00 98.44 72 VAL A N 1
ATOM 571 C CA . VAL A 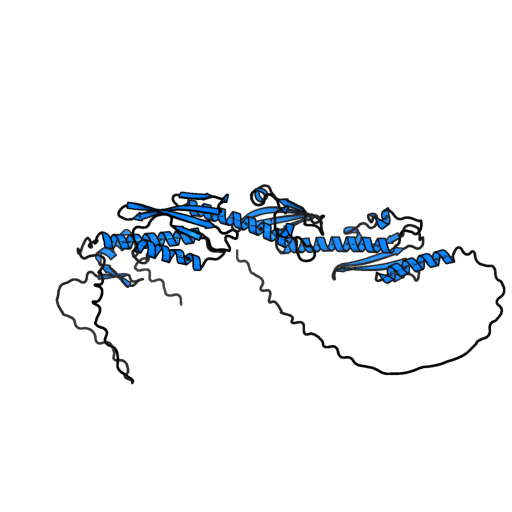1 72 ? 30.529 3.177 -25.712 1.00 98.44 72 VAL A CA 1
ATOM 572 C C . VAL A 1 72 ? 31.857 2.510 -26.070 1.00 98.44 72 VAL A C 1
ATOM 574 O O . VAL A 1 72 ? 32.912 3.119 -25.914 1.00 98.44 72 VAL A O 1
ATOM 577 N N . ASP A 1 73 ? 31.788 1.301 -26.627 1.00 98.38 73 ASP A N 1
ATOM 578 C CA . ASP A 1 73 ? 32.912 0.614 -27.270 1.00 98.38 73 ASP A CA 1
ATOM 579 C C . ASP A 1 73 ? 32.713 0.571 -28.790 1.00 98.38 73 ASP A C 1
ATOM 581 O O . ASP A 1 73 ? 31.664 0.146 -29.281 1.00 98.38 73 ASP A O 1
ATOM 585 N N . ILE A 1 74 ? 33.740 0.947 -29.549 1.00 98.38 74 ILE A N 1
ATOM 586 C CA . ILE A 1 74 ? 33.739 0.851 -31.015 1.00 98.38 74 ILE A CA 1
ATOM 587 C C . ILE A 1 74 ? 34.025 -0.601 -31.425 1.00 98.38 74 ILE A C 1
ATOM 589 O O . ILE A 1 74 ? 34.967 -1.226 -30.937 1.00 98.38 74 ILE A O 1
ATOM 593 N N . VAL A 1 75 ? 33.218 -1.146 -32.334 1.00 98.00 75 VAL A N 1
ATOM 594 C CA . VAL A 1 75 ? 33.317 -2.533 -32.804 1.00 98.00 75 VAL A CA 1
ATOM 595 C C . VAL A 1 75 ? 34.105 -2.582 -34.108 1.00 98.00 75 VAL A C 1
ATOM 597 O O . VAL A 1 75 ? 33.788 -1.878 -35.063 1.00 98.00 75 VAL A O 1
ATOM 600 N N . ASP A 1 76 ? 35.122 -3.445 -34.151 1.00 97.12 76 ASP A N 1
ATOM 601 C CA . ASP A 1 76 ? 35.969 -3.681 -35.329 1.00 97.12 76 ASP A CA 1
ATOM 602 C C . ASP A 1 76 ? 36.629 -2.405 -35.894 1.00 97.12 76 ASP A C 1
ATOM 604 O O . ASP A 1 76 ? 36.848 -2.305 -37.097 1.00 97.12 76 ASP A O 1
ATOM 608 N N . GLU A 1 77 ? 36.920 -1.419 -35.033 1.00 96.75 77 GLU A N 1
ATOM 609 C CA . GLU A 1 77 ? 37.486 -0.107 -35.410 1.00 96.75 77 GLU A CA 1
ATOM 610 C C . GLU A 1 77 ? 36.603 0.708 -36.383 1.00 96.75 77 GLU A C 1
ATOM 612 O O . GLU A 1 77 ? 37.049 1.696 -36.966 1.00 96.75 77 GLU A O 1
ATOM 617 N N . VAL A 1 78 ? 35.326 0.340 -36.541 1.00 97.50 78 VAL A N 1
ATOM 618 C CA . VAL A 1 78 ? 34.365 1.048 -37.396 1.00 97.50 78 VAL A CA 1
ATOM 619 C C . VAL A 1 78 ? 33.538 2.012 -36.548 1.00 97.50 78 VAL A C 1
ATOM 621 O O . VAL A 1 78 ? 32.674 1.580 -35.791 1.00 97.50 78 VAL A O 1
ATOM 624 N N . ILE A 1 79 ? 33.739 3.327 -36.718 1.00 97.06 79 ILE A N 1
ATOM 625 C CA . ILE A 1 79 ? 33.095 4.383 -35.900 1.00 97.06 79 ILE A CA 1
ATOM 626 C C . ILE A 1 79 ? 31.561 4.350 -35.895 1.00 97.06 79 ILE A C 1
ATOM 628 O O . ILE A 1 79 ? 30.947 4.924 -35.006 1.00 97.06 79 ILE A O 1
ATOM 632 N N . SER A 1 80 ? 30.943 3.698 -36.881 1.00 97.88 80 SER A N 1
ATOM 633 C CA . SER A 1 80 ? 29.491 3.565 -37.018 1.00 97.88 80 SER A CA 1
ATOM 634 C C . SER A 1 80 ? 28.924 2.258 -36.459 1.00 97.88 80 SER A C 1
ATOM 636 O O . SER A 1 80 ? 27.725 2.007 -36.573 1.00 97.88 80 SER A O 1
ATOM 638 N N . ARG A 1 81 ? 29.773 1.414 -35.862 1.00 98.50 81 ARG A N 1
ATOM 639 C CA . ARG A 1 81 ? 29.386 0.180 -35.179 1.00 98.50 81 ARG A CA 1
ATOM 640 C C . ARG A 1 81 ? 29.823 0.256 -33.735 1.00 98.50 81 ARG A C 1
ATOM 642 O O . ARG A 1 81 ? 31.012 0.231 -33.431 1.00 98.50 81 ARG A O 1
ATOM 649 N N . VAL A 1 82 ? 28.854 0.318 -32.838 1.00 98.56 82 VAL A N 1
ATOM 650 C CA . VAL A 1 82 ? 29.114 0.560 -31.422 1.00 98.56 82 VAL A CA 1
ATOM 651 C C . VAL A 1 82 ? 28.424 -0.467 -30.539 1.00 98.56 82 VAL A C 1
ATOM 653 O O . VAL A 1 82 ? 27.375 -1.009 -30.888 1.00 98.56 82 VAL A O 1
ATOM 656 N N . ARG A 1 83 ? 29.018 -0.728 -29.375 1.00 98.62 83 ARG A N 1
ATOM 657 C CA . ARG A 1 83 ? 28.389 -1.400 -28.237 1.00 98.62 83 ARG A CA 1
ATOM 658 C C . ARG A 1 83 ? 28.201 -0.391 -27.123 1.00 98.62 83 ARG A C 1
ATOM 660 O O . ARG A 1 83 ? 29.150 0.277 -26.735 1.00 98.62 83 ARG A O 1
ATOM 667 N N . ILE A 1 84 ? 26.989 -0.317 -26.606 1.00 98.44 84 ILE A N 1
ATOM 668 C CA . ILE A 1 84 ? 26.603 0.596 -25.541 1.00 98.44 84 ILE A CA 1
ATOM 669 C C . ILE A 1 84 ? 26.270 -0.228 -24.307 1.00 98.44 84 ILE A C 1
ATOM 671 O O . ILE A 1 84 ? 25.516 -1.201 -24.397 1.00 98.44 84 ILE A O 1
ATOM 675 N N . TYR A 1 85 ? 26.835 0.164 -23.170 1.00 98.06 85 TYR A N 1
ATOM 676 C CA . TYR A 1 85 ? 26.576 -0.462 -21.879 1.00 98.06 85 TYR A CA 1
ATOM 677 C C . TYR A 1 85 ? 25.586 0.395 -21.096 1.00 98.06 85 TYR A C 1
ATOM 679 O O . TYR A 1 85 ? 25.855 1.565 -20.830 1.00 98.06 85 TYR A O 1
ATOM 687 N N . ILE A 1 86 ? 24.445 -0.189 -20.728 1.00 97.56 86 ILE A N 1
ATOM 688 C CA . ILE A 1 86 ? 23.420 0.480 -19.919 1.00 97.56 86 ILE A CA 1
ATOM 689 C C . ILE A 1 86 ? 23.265 -0.266 -18.598 1.00 97.56 86 ILE A C 1
ATOM 691 O O . ILE A 1 86 ? 22.938 -1.454 -18.584 1.00 97.56 86 ILE A O 1
ATOM 695 N N . SER A 1 87 ? 23.448 0.450 -17.490 1.00 96.69 87 SER A N 1
ATOM 696 C CA . SER A 1 87 ? 23.267 -0.064 -16.131 1.00 96.69 87 SER A CA 1
ATOM 697 C C . SER A 1 87 ? 22.036 0.576 -15.498 1.00 96.69 87 SER A C 1
ATOM 699 O O . SER A 1 87 ? 22.052 1.739 -15.113 1.00 96.69 87 SER A O 1
ATOM 701 N N . VAL A 1 88 ? 20.958 -0.196 -15.379 1.00 95.44 88 VAL A N 1
ATOM 702 C CA . VAL A 1 88 ? 19.675 0.277 -14.825 1.00 95.44 88 VAL A CA 1
ATOM 703 C C . VAL A 1 88 ? 19.639 0.113 -13.306 1.00 95.44 88 VAL A C 1
ATOM 705 O O . VAL A 1 88 ? 19.000 0.881 -12.586 1.00 95.44 88 VAL A O 1
ATOM 708 N N . SER A 1 89 ? 20.315 -0.918 -12.808 1.00 93.75 89 SER A N 1
ATOM 709 C CA . SER A 1 89 ? 20.548 -1.167 -11.389 1.00 93.75 89 SER A CA 1
ATOM 710 C C . SER A 1 89 ? 21.879 -1.897 -11.222 1.00 93.75 89 SER A C 1
ATOM 712 O O . SER A 1 89 ? 22.495 -2.310 -12.202 1.00 93.75 89 SER A O 1
ATOM 714 N N . VAL A 1 90 ? 22.310 -2.110 -9.978 1.00 92.25 90 VAL A N 1
ATOM 715 C CA . VAL A 1 90 ? 23.528 -2.886 -9.681 1.00 92.25 90 VAL A CA 1
ATOM 716 C C . VAL A 1 90 ? 23.459 -4.302 -10.280 1.00 92.25 90 VAL A C 1
ATOM 718 O O . VAL A 1 90 ? 24.475 -4.855 -10.691 1.00 92.25 90 VAL A O 1
ATOM 721 N N . GLU A 1 91 ? 22.258 -4.878 -10.373 1.00 92.44 91 GLU A N 1
ATOM 722 C CA . GLU A 1 91 ? 22.030 -6.244 -10.859 1.00 92.44 91 GLU A CA 1
ATOM 723 C C . GLU A 1 91 ? 21.661 -6.309 -12.348 1.00 92.44 91 GLU A C 1
ATOM 725 O O . GLU A 1 91 ? 21.731 -7.382 -12.946 1.00 92.44 91 GLU A O 1
ATOM 730 N N . LEU A 1 92 ? 21.246 -5.190 -12.953 1.00 94.19 92 LEU A N 1
ATOM 731 C CA . LEU A 1 92 ? 20.710 -5.151 -14.313 1.00 94.19 92 LEU A CA 1
ATOM 732 C C . LEU A 1 92 ? 21.591 -4.296 -15.216 1.00 94.19 92 LEU A C 1
ATOM 734 O O . LEU A 1 92 ? 21.516 -3.065 -15.208 1.00 94.19 92 LEU A O 1
ATOM 738 N N . ASN A 1 93 ? 22.392 -4.992 -16.017 1.00 96.25 93 ASN A N 1
ATOM 739 C CA . ASN A 1 93 ? 23.307 -4.419 -16.991 1.00 96.25 93 ASN A CA 1
ATOM 740 C C . ASN A 1 93 ? 22.994 -5.017 -18.364 1.00 96.25 93 ASN A C 1
ATOM 742 O O . ASN A 1 93 ? 22.854 -6.234 -18.484 1.00 96.25 93 ASN A O 1
ATOM 746 N N . PHE A 1 94 ? 22.912 -4.172 -19.385 1.00 97.44 94 PHE A N 1
ATOM 747 C CA . PHE A 1 94 ? 22.592 -4.565 -20.753 1.00 97.44 94 PHE A CA 1
ATOM 748 C C . PHE A 1 94 ? 23.682 -4.100 -21.711 1.00 97.44 94 PHE A C 1
ATOM 750 O O . PHE A 1 94 ? 24.278 -3.039 -21.522 1.00 97.44 94 PHE A O 1
ATOM 757 N N . ILE A 1 95 ? 23.913 -4.892 -22.758 1.00 97.56 95 ILE A N 1
ATOM 758 C CA . ILE A 1 95 ? 24.799 -4.533 -23.870 1.00 97.56 95 ILE A CA 1
ATOM 759 C C . ILE A 1 95 ? 23.958 -4.407 -25.136 1.00 97.56 95 ILE A C 1
ATOM 761 O O . ILE A 1 95 ? 23.262 -5.349 -25.524 1.00 97.56 95 ILE A O 1
ATOM 765 N N . ILE A 1 96 ? 24.049 -3.252 -25.788 1.00 98.06 96 ILE A N 1
ATOM 766 C CA . ILE A 1 96 ? 23.277 -2.920 -26.986 1.00 98.06 96 ILE A CA 1
ATOM 767 C C . ILE A 1 96 ? 24.250 -2.648 -28.122 1.00 98.06 96 ILE A C 1
ATOM 769 O O . ILE A 1 96 ? 25.058 -1.729 -28.052 1.00 98.06 96 ILE A O 1
ATOM 773 N N . GLY A 1 97 ? 24.186 -3.461 -29.168 1.00 98.31 97 GLY A N 1
ATOM 774 C CA . GLY A 1 97 ? 24.893 -3.213 -30.416 1.00 98.31 97 GLY A CA 1
ATOM 775 C C . GLY A 1 97 ? 24.071 -2.301 -31.319 1.00 98.31 97 GLY A C 1
ATOM 776 O O . GLY A 1 97 ? 22.893 -2.574 -31.545 1.00 98.31 97 GLY A O 1
ATOM 777 N N . ILE A 1 98 ? 24.686 -1.257 -31.864 1.00 98.44 98 ILE A N 1
ATOM 778 C CA . ILE A 1 98 ? 24.064 -0.387 -32.863 1.00 98.44 98 ILE A CA 1
ATOM 779 C C . ILE A 1 98 ? 24.992 -0.279 -34.070 1.00 98.44 98 ILE A C 1
ATOM 781 O O . ILE A 1 98 ? 26.149 0.115 -33.932 1.00 98.44 98 ILE A O 1
ATOM 785 N N . ASP A 1 99 ? 24.477 -0.625 -35.248 1.00 98.50 99 ASP A N 1
ATOM 786 C CA . ASP A 1 99 ? 25.122 -0.363 -36.536 1.00 98.50 99 ASP A CA 1
ATOM 787 C C . ASP A 1 99 ? 24.347 0.748 -37.257 1.00 98.50 99 ASP A C 1
ATOM 789 O O . ASP A 1 99 ? 23.209 0.562 -37.694 1.00 98.50 99 ASP A O 1
ATOM 793 N N . TYR A 1 100 ? 24.973 1.917 -37.355 1.00 98.31 100 TYR A N 1
ATOM 794 C CA . TYR A 1 100 ? 24.469 3.085 -38.069 1.00 98.31 100 TYR A CA 1
ATOM 795 C C . TYR A 1 100 ? 25.368 3.448 -39.258 1.00 98.31 100 TYR A C 1
ATOM 797 O O . TYR A 1 100 ? 25.427 4.606 -39.664 1.00 98.31 100 TYR A O 1
ATOM 805 N N . THR A 1 101 ? 26.041 2.466 -39.878 1.00 98.00 101 THR A N 1
ATOM 806 C CA . THR A 1 101 ? 26.902 2.684 -41.060 1.00 98.00 101 THR A CA 1
ATOM 807 C C . THR A 1 101 ? 26.166 3.366 -42.220 1.00 98.00 101 THR A C 1
ATOM 809 O O . THR A 1 101 ? 26.793 4.012 -43.054 1.00 98.00 101 THR A O 1
ATOM 812 N N . LEU A 1 102 ? 24.836 3.251 -42.279 1.00 97.44 102 LEU A N 1
ATOM 813 C CA . LEU A 1 102 ? 24.000 3.843 -43.325 1.00 97.44 102 LEU A CA 1
ATOM 814 C C . LEU A 1 102 ? 23.325 5.168 -42.922 1.00 97.44 102 LEU A C 1
ATOM 816 O O . LEU A 1 102 ? 22.379 5.574 -43.600 1.00 97.44 102 LEU A O 1
ATOM 820 N N . TYR A 1 103 ? 23.760 5.828 -41.842 1.00 97.06 103 TYR A N 1
ATOM 821 C CA . TYR A 1 103 ? 23.190 7.104 -41.389 1.00 97.06 103 TYR A CA 1
ATOM 822 C C . TYR A 1 103 ? 23.127 8.138 -42.537 1.00 97.06 103 TYR A C 1
ATOM 824 O O . TYR A 1 103 ? 24.102 8.266 -43.282 1.00 97.06 103 TYR A O 1
ATOM 832 N N . PRO A 1 104 ? 21.999 8.857 -42.729 1.00 96.56 104 PRO A N 1
ATOM 833 C CA . PRO A 1 104 ? 20.849 9.021 -41.824 1.00 96.56 104 PRO A CA 1
ATOM 834 C C . PRO A 1 104 ? 19.760 7.936 -41.899 1.00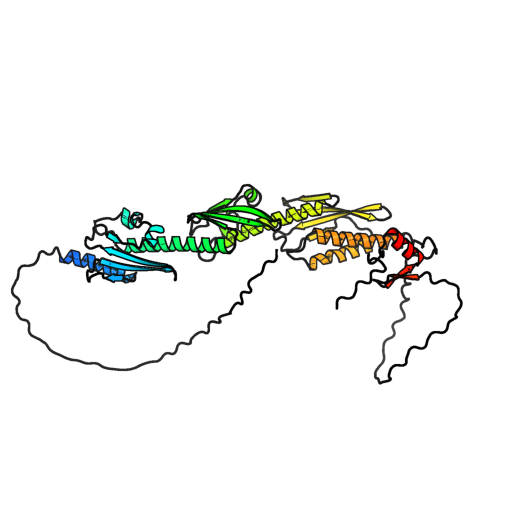 96.56 104 PRO A C 1
ATOM 836 O O . PRO A 1 104 ? 18.676 8.122 -41.349 1.00 96.56 104 PRO A O 1
ATOM 839 N N . LYS A 1 105 ? 19.986 6.799 -42.568 1.00 97.88 105 LYS A N 1
ATOM 840 C CA . LYS A 1 105 ? 19.010 5.696 -42.561 1.00 97.88 105 LYS A CA 1
ATOM 841 C C . LYS A 1 105 ? 18.875 5.072 -41.175 1.00 97.88 105 LYS A C 1
ATOM 843 O O . LYS A 1 105 ? 19.791 5.147 -40.358 1.00 97.88 105 LYS A O 1
ATOM 848 N N . LYS A 1 106 ? 17.730 4.420 -40.950 1.00 98.06 106 LYS A N 1
ATOM 849 C CA . LYS A 1 106 ? 17.415 3.722 -39.698 1.00 98.06 106 LYS A CA 1
ATOM 850 C C . LYS A 1 106 ? 18.555 2.760 -39.309 1.00 98.06 106 LYS A C 1
ATOM 852 O O . LYS A 1 106 ? 18.930 1.927 -40.142 1.00 98.06 106 LYS A O 1
ATOM 857 N N . PRO A 1 107 ? 19.083 2.840 -38.074 1.00 98.06 107 PRO A N 1
ATOM 858 C CA . PRO A 1 107 ? 20.158 1.964 -37.626 1.00 98.06 107 PRO A CA 1
ATOM 859 C C . PRO A 1 107 ? 19.661 0.538 -37.359 1.00 98.06 107 PRO A C 1
ATOM 861 O O . PRO A 1 107 ? 18.485 0.311 -37.065 1.00 98.06 107 PRO A O 1
ATOM 864 N N . LEU A 1 108 ? 20.573 -0.430 -37.429 1.00 98.12 108 LEU A N 1
ATOM 865 C CA . LEU A 1 108 ? 20.320 -1.814 -37.044 1.00 98.12 108 LEU A CA 1
ATOM 866 C C . LEU A 1 108 ? 20.651 -2.003 -35.560 1.00 98.12 108 LEU A C 1
ATOM 868 O O . LEU A 1 108 ? 21.797 -1.833 -35.142 1.00 98.12 108 LEU A O 1
ATOM 872 N N . LEU A 1 109 ? 19.648 -2.395 -34.775 1.00 98.00 109 LEU A N 1
ATOM 873 C CA . LEU A 1 109 ? 19.784 -2.647 -33.342 1.00 98.00 109 LEU A CA 1
ATOM 874 C C . LEU A 1 109 ? 19.988 -4.140 -33.072 1.00 98.00 109 LEU A C 1
ATOM 876 O O . LEU A 1 109 ? 19.253 -4.989 -33.575 1.00 98.00 109 LEU A O 1
ATOM 880 N N . THR A 1 110 ? 20.975 -4.463 -32.242 1.00 97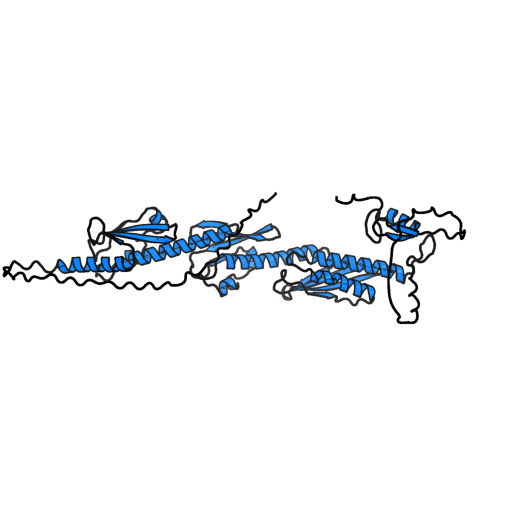.69 110 THR A N 1
ATOM 881 C CA . THR A 1 110 ? 21.240 -5.813 -31.738 1.00 97.69 110 THR A CA 1
ATOM 882 C C . THR A 1 110 ? 21.183 -5.792 -30.219 1.00 97.69 110 THR A C 1
ATOM 884 O O . THR A 1 110 ? 22.005 -5.153 -29.570 1.00 97.69 110 THR A O 1
ATOM 887 N N . VAL A 1 111 ? 20.227 -6.513 -29.639 1.00 97.38 111 VAL A N 1
ATOM 888 C CA . VAL A 1 111 ? 20.008 -6.562 -28.187 1.00 97.38 111 VAL A CA 1
ATOM 889 C C . VAL A 1 111 ? 20.109 -7.988 -27.652 1.00 97.38 111 VAL A C 1
ATOM 891 O O . VAL A 1 111 ? 19.820 -8.954 -28.367 1.00 97.38 111 VAL A O 1
ATOM 894 N N . GLN A 1 112 ? 20.508 -8.109 -26.386 1.00 96.94 112 GLN A N 1
ATOM 895 C CA . GLN A 1 112 ? 20.495 -9.368 -25.637 1.00 96.94 112 GLN A CA 1
ATOM 896 C C . GLN A 1 112 ? 19.063 -9.912 -25.487 1.00 96.94 112 GLN A C 1
ATOM 898 O O . GLN A 1 112 ? 18.091 -9.156 -25.528 1.00 96.94 112 GLN A O 1
ATOM 903 N N . GLU A 1 113 ? 18.919 -11.229 -25.330 1.00 95.81 113 GLU A N 1
ATOM 904 C CA . GLU A 1 113 ? 17.601 -11.879 -25.297 1.00 95.81 113 GLU A CA 1
ATOM 905 C C . GLU A 1 113 ? 16.796 -11.478 -24.052 1.00 95.81 113 GLU A C 1
ATOM 907 O O . GLU A 1 113 ? 15.585 -11.297 -24.122 1.00 95.81 113 GLU A O 1
ATOM 912 N N . GLU A 1 114 ? 17.480 -11.243 -22.935 1.00 94.06 114 GLU A N 1
ATOM 913 C CA . GLU A 1 114 ? 16.907 -10.747 -21.685 1.00 94.06 114 GLU A CA 1
ATOM 914 C C . GLU A 1 114 ? 16.279 -9.361 -21.862 1.00 94.06 114 GLU A C 1
ATOM 916 O O . GLU A 1 114 ? 15.224 -9.082 -21.299 1.00 94.06 114 GLU A O 1
ATOM 921 N N . LEU A 1 115 ? 16.895 -8.500 -22.679 1.00 94.88 115 LEU A N 1
ATOM 922 C CA . LEU A 1 115 ? 16.356 -7.176 -22.980 1.00 94.88 115 LEU A CA 1
ATOM 923 C C . LEU A 1 115 ? 15.086 -7.281 -23.834 1.00 94.88 115 LEU A C 1
ATOM 925 O O . LEU A 1 115 ? 14.117 -6.588 -23.547 1.00 94.88 115 LEU A O 1
ATOM 929 N N . LYS A 1 116 ? 15.043 -8.196 -24.812 1.00 94.75 116 LYS A N 1
ATOM 930 C CA . LYS A 1 116 ? 13.846 -8.419 -25.649 1.00 94.75 116 LYS A CA 1
ATOM 931 C C . LYS A 1 116 ? 12.639 -8.909 -24.859 1.00 94.75 116 LYS A C 1
ATOM 933 O O . LYS A 1 116 ? 11.511 -8.647 -25.263 1.00 94.75 116 LYS A O 1
ATOM 938 N N . GLN A 1 117 ? 12.871 -9.635 -23.764 1.00 93.12 117 GLN A N 1
ATOM 939 C CA . GLN A 1 117 ? 11.796 -10.070 -22.870 1.00 93.12 117 GLN A CA 1
ATOM 940 C C . GLN A 1 117 ? 11.146 -8.887 -22.147 1.00 93.12 117 GLN A C 1
ATOM 942 O O . GLN A 1 117 ? 9.966 -8.959 -21.835 1.00 93.12 117 GLN A O 1
ATOM 947 N N . ILE A 1 118 ? 11.903 -7.814 -21.904 1.00 92.88 118 ILE A N 1
ATOM 948 C CA . ILE A 1 118 ? 11.432 -6.614 -21.203 1.00 92.88 118 ILE A CA 1
ATOM 949 C C . ILE A 1 118 ? 10.865 -5.589 -22.193 1.00 92.88 118 ILE A C 1
ATOM 951 O O . ILE A 1 118 ? 9.866 -4.930 -21.911 1.00 92.88 118 ILE A O 1
ATOM 955 N N . LEU A 1 119 ? 11.530 -5.408 -23.335 1.00 93.62 119 LEU A N 1
ATOM 956 C CA . LEU A 1 119 ? 11.214 -4.373 -24.310 1.00 93.62 119 LEU A CA 1
ATOM 957 C C . LEU A 1 119 ? 11.651 -4.804 -25.712 1.00 93.62 119 LEU A C 1
ATOM 959 O O . LEU A 1 119 ? 12.824 -5.095 -25.947 1.00 93.62 119 LEU A O 1
ATOM 963 N N . ASP A 1 120 ? 10.722 -4.773 -26.665 1.00 94.81 120 ASP A N 1
ATOM 964 C CA . ASP A 1 120 ? 11.035 -4.960 -28.082 1.00 94.81 120 ASP A CA 1
ATOM 965 C C . ASP A 1 120 ? 11.560 -3.636 -28.677 1.00 94.81 120 ASP A C 1
ATOM 967 O O . ASP A 1 120 ? 10.797 -2.665 -28.734 1.00 94.81 120 ASP A O 1
ATOM 971 N N . PRO A 1 121 ? 12.824 -3.551 -29.140 1.00 94.25 121 PRO A N 1
ATOM 972 C CA . PRO A 1 121 ? 13.389 -2.314 -29.684 1.00 94.25 121 PRO A CA 1
ATOM 973 C C . PRO A 1 121 ? 12.626 -1.757 -30.893 1.00 94.25 121 PRO A C 1
ATOM 975 O O . PRO A 1 121 ? 12.631 -0.550 -31.117 1.00 94.25 121 PRO A O 1
ATOM 978 N N . GLU A 1 122 ? 11.928 -2.602 -31.659 1.00 95.25 122 GLU A N 1
ATOM 979 C CA . GLU A 1 122 ? 11.101 -2.147 -32.788 1.00 95.25 122 GLU A CA 1
ATOM 980 C C . GLU A 1 122 ? 9.842 -1.396 -32.325 1.00 95.25 122 GLU A C 1
ATOM 982 O O . GLU A 1 122 ? 9.165 -0.735 -33.118 1.00 95.25 122 GLU A O 1
ATOM 987 N N . THR A 1 123 ? 9.514 -1.475 -31.030 1.00 95.94 123 THR A N 1
ATOM 988 C CA . THR A 1 123 ? 8.388 -0.748 -30.444 1.00 95.94 123 THR A CA 1
ATOM 989 C C . THR A 1 123 ? 8.715 0.689 -30.044 1.00 95.94 123 THR A C 1
ATOM 991 O O . THR A 1 123 ? 7.766 1.443 -29.824 1.00 95.94 123 THR A O 1
ATOM 994 N N . LEU A 1 124 ? 9.996 1.074 -30.026 1.00 97.19 124 LEU A N 1
ATOM 995 C CA . LEU A 1 124 ? 10.460 2.416 -29.661 1.00 97.19 124 LEU A CA 1
ATOM 996 C C . LEU A 1 124 ? 9.961 3.478 -30.648 1.00 97.19 124 LEU A C 1
ATOM 998 O O . LEU A 1 124 ? 10.005 3.289 -31.868 1.00 97.19 124 LEU A O 1
ATOM 1002 N N . ASP A 1 125 ? 9.516 4.619 -30.135 1.00 98.12 125 ASP A N 1
ATOM 1003 C CA . ASP A 1 125 ? 8.987 5.721 -30.936 1.00 98.12 125 ASP A CA 1
ATOM 1004 C C . ASP A 1 125 ? 10.080 6.398 -31.768 1.00 98.12 125 ASP A C 1
ATOM 1006 O O . ASP A 1 125 ? 9.834 6.739 -32.930 1.00 98.12 125 ASP A O 1
ATOM 1010 N N . SER A 1 126 ? 11.289 6.530 -31.216 1.00 97.69 126 SER A N 1
ATOM 1011 C CA . SER A 1 126 ? 12.496 6.986 -31.924 1.00 97.69 126 SER A CA 1
ATOM 1012 C C . SER A 1 126 ? 12.826 6.104 -33.131 1.00 97.69 126 SER A C 1
ATOM 1014 O O . SER A 1 126 ? 13.248 6.601 -34.171 1.00 97.69 126 SER A O 1
ATOM 1016 N N . VAL A 1 127 ? 12.564 4.799 -33.032 1.00 97.25 127 VAL A N 1
ATOM 1017 C CA . VAL A 1 127 ? 12.818 3.815 -34.092 1.00 97.25 127 VAL A CA 1
ATOM 1018 C C . VAL A 1 127 ? 11.677 3.772 -35.114 1.00 97.25 127 VAL A C 1
ATOM 1020 O O . VAL A 1 127 ? 11.922 3.693 -36.320 1.00 97.25 127 VAL A O 1
ATOM 1023 N N . LYS A 1 128 ? 10.420 3.821 -34.656 1.00 97.69 128 LYS A N 1
ATOM 1024 C CA . LYS A 1 128 ? 9.219 3.797 -35.512 1.00 97.69 128 LYS A CA 1
ATOM 1025 C C . LYS A 1 128 ? 9.076 5.051 -36.361 1.00 97.69 128 LYS A C 1
ATOM 1027 O O . LYS A 1 128 ? 8.671 4.961 -37.518 1.00 97.69 128 LYS A O 1
ATOM 1032 N N . ASN A 1 129 ? 9.386 6.208 -35.781 1.00 97.75 129 ASN A N 1
ATOM 1033 C CA . ASN A 1 129 ? 9.214 7.514 -36.411 1.00 97.75 129 ASN A CA 1
ATOM 1034 C C . ASN A 1 129 ? 10.536 8.077 -36.956 1.00 97.75 129 ASN A C 1
ATOM 1036 O O . ASN A 1 129 ? 10.659 9.291 -37.125 1.00 97.75 129 ASN A O 1
ATOM 1040 N N . TRP A 1 130 ? 11.511 7.201 -37.224 1.00 98.25 130 TRP A N 1
ATOM 1041 C CA . TRP A 1 130 ? 12.832 7.577 -37.717 1.00 98.25 130 TRP A CA 1
ATOM 1042 C C . TRP A 1 130 ? 12.748 8.332 -39.049 1.00 98.25 130 TRP A C 1
ATOM 1044 O O . TRP A 1 130 ? 12.123 7.866 -40.007 1.00 98.25 130 TRP A O 1
ATOM 1054 N N . LYS A 1 131 ? 13.409 9.490 -39.128 1.00 97.75 131 LYS A N 1
ATOM 1055 C CA . LYS A 1 131 ? 13.467 10.322 -40.335 1.00 97.75 131 LYS A CA 1
ATOM 1056 C C . LYS A 1 131 ? 14.844 10.230 -40.979 1.00 97.75 131 LYS A C 1
ATOM 1058 O O . LYS A 1 131 ? 15.848 10.582 -40.370 1.00 97.75 131 LYS A O 1
ATOM 1063 N N . GLU A 1 132 ? 14.878 9.845 -42.252 1.00 97.12 132 GLU A N 1
ATOM 1064 C CA . GLU A 1 132 ? 16.118 9.748 -43.041 1.00 97.12 132 GLU A CA 1
ATOM 1065 C C . GLU A 1 132 ? 16.653 11.115 -43.523 1.00 97.12 132 GLU A C 1
ATOM 1067 O O . GLU A 1 132 ? 17.469 11.179 -44.438 1.00 97.12 132 GLU A O 1
ATOM 1072 N N . ASP A 1 133 ? 16.187 12.221 -42.935 1.00 95.25 133 ASP A N 1
ATOM 1073 C CA . ASP A 1 133 ? 16.621 13.590 -43.249 1.00 95.25 133 ASP A CA 1
ATOM 1074 C C . ASP A 1 133 ? 17.771 14.086 -42.351 1.00 95.25 133 ASP A C 1
ATOM 1076 O O . ASP A 1 133 ? 18.210 15.225 -42.492 1.00 95.25 133 ASP A O 1
ATOM 1080 N N . GLY A 1 134 ? 18.254 13.237 -41.436 1.00 91.88 134 GLY A N 1
ATOM 1081 C CA . GLY A 1 134 ? 19.315 13.560 -40.477 1.00 91.88 134 GLY A CA 1
ATOM 1082 C C . GLY A 1 134 ? 18.842 14.320 -39.235 1.00 91.88 134 GLY A C 1
ATOM 1083 O O . GLY A 1 134 ? 19.674 14.776 -38.458 1.00 91.88 134 GLY A O 1
ATOM 1084 N N . SER A 1 135 ? 17.526 14.474 -39.037 1.00 95.75 135 SER A N 1
ATOM 1085 C CA . SER A 1 135 ? 16.961 15.065 -37.813 1.00 95.75 135 SER A CA 1
ATOM 1086 C C . SER A 1 135 ? 16.765 14.066 -36.669 1.00 95.75 135 SER A C 1
ATOM 1088 O O . SER A 1 135 ? 16.454 14.475 -35.553 1.00 95.75 135 SER A O 1
ATOM 1090 N N . SER A 1 136 ? 16.882 12.764 -36.947 1.00 97.75 136 SER A N 1
ATOM 1091 C CA . SER A 1 136 ? 16.794 11.698 -35.942 1.00 97.75 136 SER A CA 1
ATOM 1092 C C . SER A 1 136 ? 18.194 11.265 -35.539 1.00 97.75 136 SER A C 1
ATOM 1094 O O . SER A 1 136 ? 18.991 10.940 -36.414 1.00 97.75 136 SER A O 1
ATOM 1096 N N . HIS A 1 137 ? 18.475 11.231 -34.238 1.00 98.25 137 HIS A N 1
ATOM 1097 C CA . HIS A 1 137 ? 19.788 10.865 -33.719 1.00 98.25 137 HIS A CA 1
ATOM 1098 C C . HIS A 1 137 ? 19.778 9.470 -33.095 1.00 98.25 137 HIS A C 1
ATOM 1100 O O . HIS A 1 137 ? 18.792 9.036 -32.495 1.00 98.25 137 HIS A O 1
ATOM 1106 N N . VAL A 1 138 ? 20.905 8.765 -33.191 1.00 98.12 138 VAL A N 1
ATOM 1107 C CA . VAL A 1 138 ? 21.067 7.425 -32.606 1.00 98.12 138 VAL A CA 1
ATOM 1108 C C . VAL A 1 138 ? 20.979 7.491 -31.080 1.00 98.12 138 VAL A C 1
ATOM 1110 O O . VAL A 1 138 ? 20.419 6.593 -30.453 1.00 98.12 138 VAL A O 1
ATOM 1113 N N . VAL A 1 139 ? 21.465 8.582 -30.480 1.00 98.31 139 VAL A N 1
ATOM 1114 C CA . VAL A 1 139 ? 21.407 8.816 -29.027 1.00 98.31 139 VAL A CA 1
ATOM 1115 C C . VAL A 1 139 ? 19.973 8.835 -28.488 1.00 98.31 139 VAL A C 1
ATOM 1117 O O . VAL A 1 139 ? 19.733 8.374 -27.374 1.00 98.31 139 VAL A O 1
ATOM 1120 N N . ASP A 1 140 ? 18.996 9.281 -29.285 1.00 98.31 140 ASP A N 1
ATOM 1121 C CA . ASP A 1 140 ? 17.597 9.347 -28.853 1.00 98.31 140 ASP A CA 1
ATOM 1122 C C . ASP A 1 140 ? 16.981 7.949 -28.693 1.00 98.31 140 ASP A C 1
ATOM 1124 O O . ASP A 1 140 ? 16.193 7.733 -27.772 1.00 98.31 140 ASP A O 1
ATOM 1128 N N . ILE A 1 141 ? 17.407 6.976 -29.511 1.00 98.25 141 ILE A N 1
ATOM 1129 C CA . ILE A 1 141 ? 17.029 5.562 -29.351 1.00 98.25 141 ILE A CA 1
ATOM 1130 C C . ILE A 1 141 ? 17.525 5.031 -28.006 1.00 98.25 141 ILE A C 1
ATOM 1132 O O . ILE A 1 141 ? 16.784 4.371 -27.278 1.00 98.25 141 ILE A O 1
ATOM 1136 N N . VAL A 1 142 ? 18.782 5.324 -27.670 1.00 98.12 142 VAL A N 1
ATOM 1137 C CA . VAL A 1 142 ? 19.430 4.832 -26.447 1.00 98.12 142 VAL A CA 1
ATOM 1138 C C . VAL A 1 142 ? 18.784 5.448 -25.207 1.00 98.12 142 VAL A C 1
ATOM 1140 O O . VAL A 1 142 ? 18.469 4.719 -24.270 1.00 98.12 142 VAL A O 1
ATOM 1143 N N . ARG A 1 143 ? 18.505 6.757 -25.228 1.00 98.25 143 ARG A N 1
ATOM 1144 C CA . ARG A 1 143 ? 17.789 7.468 -24.155 1.00 98.25 143 ARG A CA 1
ATOM 1145 C C . ARG A 1 143 ? 16.383 6.926 -23.928 1.00 98.25 143 ARG A C 1
ATOM 1147 O O . ARG A 1 143 ? 15.973 6.729 -22.786 1.00 98.25 143 ARG A O 1
ATOM 1154 N N . GLU A 1 144 ? 15.624 6.697 -24.999 1.00 98.06 144 GLU A N 1
ATOM 1155 C CA . GLU A 1 144 ? 14.273 6.141 -24.888 1.00 98.06 144 GLU A CA 1
ATOM 1156 C C . GLU A 1 144 ? 14.313 4.727 -24.298 1.00 98.06 144 GLU A C 1
ATOM 1158 O O . GLU A 1 144 ? 13.548 4.401 -23.387 1.00 98.06 144 GLU A O 1
ATOM 1163 N N . LEU A 1 145 ? 15.248 3.902 -24.774 1.00 97.50 145 LEU A N 1
ATOM 1164 C CA . LEU A 1 145 ? 15.455 2.549 -24.279 1.00 97.50 145 LEU A CA 1
ATOM 1165 C C . LEU A 1 145 ? 15.861 2.550 -22.797 1.00 97.50 145 LEU A C 1
ATOM 1167 O O . LEU A 1 145 ? 15.262 1.815 -22.011 1.00 97.50 145 LEU A O 1
ATOM 1171 N N . GLU A 1 146 ? 16.812 3.393 -22.388 1.00 97.12 146 GLU A N 1
ATOM 1172 C CA . GLU A 1 146 ? 17.194 3.568 -20.982 1.00 97.12 146 GLU A CA 1
ATOM 1173 C C . GLU A 1 146 ? 15.992 3.991 -20.128 1.00 97.12 146 GLU A C 1
ATOM 1175 O O . GLU A 1 146 ? 15.718 3.371 -19.101 1.00 97.12 146 GLU A O 1
ATOM 1180 N N . SER A 1 147 ? 15.229 4.995 -20.568 1.00 96.00 147 SER A N 1
ATOM 1181 C CA . SER A 1 147 ? 14.048 5.495 -19.853 1.00 96.00 147 SER A CA 1
ATOM 1182 C C . SER A 1 147 ? 12.996 4.398 -19.644 1.00 96.00 147 SER A C 1
ATOM 1184 O O . SER A 1 147 ? 12.493 4.207 -18.529 1.00 96.00 147 SER A O 1
ATOM 1186 N N . ASN A 1 148 ? 12.722 3.606 -20.686 1.00 95.62 148 ASN A N 1
ATOM 1187 C CA . ASN A 1 148 ? 11.810 2.466 -20.618 1.00 95.62 148 ASN A CA 1
ATOM 1188 C C . ASN A 1 148 ? 12.324 1.378 -19.665 1.00 95.62 148 ASN A C 1
ATOM 1190 O O . ASN A 1 148 ? 11.551 0.855 -18.856 1.00 95.62 148 ASN A O 1
ATOM 1194 N N . LEU A 1 149 ? 13.625 1.073 -19.691 1.00 95.50 149 LEU A N 1
ATOM 1195 C CA . LEU A 1 149 ? 14.219 0.099 -18.777 1.00 95.50 149 LEU A CA 1
ATOM 1196 C C . LEU A 1 149 ? 14.199 0.566 -17.321 1.00 95.50 149 LEU A C 1
ATOM 1198 O O . LEU A 1 149 ? 13.849 -0.211 -16.432 1.00 95.50 149 LEU A O 1
ATOM 1202 N N . VAL A 1 150 ? 14.532 1.832 -17.062 1.00 94.69 150 VAL A N 1
ATOM 1203 C CA . VAL A 1 150 ? 14.463 2.439 -15.727 1.00 94.69 150 VAL A CA 1
ATOM 1204 C C . VAL A 1 150 ? 13.029 2.406 -15.201 1.00 94.69 150 VAL A C 1
ATOM 1206 O O . VAL A 1 150 ? 12.811 2.058 -14.039 1.00 94.69 150 VAL A O 1
ATOM 1209 N N . SER A 1 151 ? 12.044 2.719 -16.046 1.00 93.44 151 SER A N 1
ATOM 1210 C CA . SER A 1 151 ? 10.621 2.637 -15.701 1.00 93.44 151 SER A CA 1
ATOM 1211 C C . SER A 1 151 ? 10.187 1.203 -15.369 1.00 93.44 151 SER A C 1
ATOM 1213 O O . SER A 1 151 ? 9.588 0.965 -14.318 1.00 93.44 151 SER A O 1
ATOM 1215 N N . SER A 1 152 ? 10.560 0.224 -16.198 1.00 94.12 152 SER A N 1
ATOM 1216 C CA . SER A 1 152 ? 10.271 -1.195 -15.949 1.00 94.12 152 SER A CA 1
ATOM 1217 C C . SER A 1 152 ? 10.917 -1.696 -14.650 1.00 94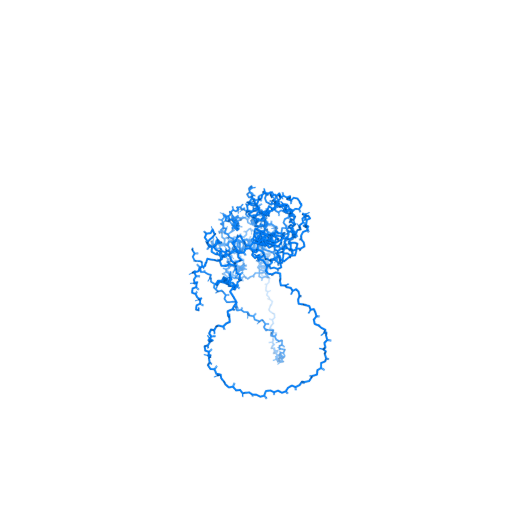.12 152 SER A C 1
ATOM 1219 O O . SER A 1 152 ? 10.256 -2.301 -13.803 1.00 94.12 152 SER A O 1
ATOM 1221 N N . ASN A 1 153 ? 12.186 -1.351 -14.406 1.00 94.81 153 ASN A N 1
ATOM 1222 C CA . ASN A 1 153 ? 12.876 -1.721 -13.172 1.00 94.81 153 ASN A CA 1
ATOM 1223 C C . ASN A 1 153 ? 12.231 -1.089 -11.927 1.00 94.81 153 ASN A C 1
ATOM 1225 O O . ASN A 1 153 ? 12.108 -1.745 -10.893 1.00 94.81 153 ASN A O 1
ATOM 1229 N N . LYS A 1 154 ? 11.762 0.161 -12.022 1.00 94.50 154 LYS A N 1
ATOM 1230 C CA . LYS A 1 154 ? 11.007 0.827 -10.950 1.00 94.50 154 LYS A CA 1
ATOM 1231 C C . LYS A 1 154 ? 9.711 0.084 -10.614 1.00 94.50 154 LYS A C 1
ATOM 1233 O O . LYS A 1 154 ? 9.440 -0.133 -9.434 1.00 94.50 154 LYS A O 1
ATOM 1238 N N . LYS A 1 155 ? 8.949 -0.355 -11.623 1.00 95.62 155 LYS A N 1
ATOM 1239 C CA . LYS A 1 155 ? 7.742 -1.182 -11.429 1.00 95.62 155 LYS A CA 1
ATOM 1240 C C . LYS A 1 155 ? 8.080 -2.500 -10.738 1.00 95.62 155 LYS A C 1
ATOM 1242 O O . LYS A 1 155 ? 7.470 -2.832 -9.727 1.00 95.62 155 LYS A O 1
ATOM 1247 N N . LYS A 1 156 ? 9.118 -3.194 -11.213 1.00 95.44 156 LYS A N 1
ATOM 1248 C CA . LYS A 1 156 ? 9.606 -4.447 -10.619 1.00 95.44 156 LYS A CA 1
ATOM 1249 C C . LYS A 1 156 ? 10.039 -4.278 -9.162 1.00 95.44 156 LYS A C 1
ATOM 1251 O O . LYS A 1 156 ? 9.776 -5.148 -8.335 1.00 95.44 156 LYS A O 1
ATOM 1256 N N . LEU A 1 157 ? 10.691 -3.164 -8.828 1.00 95.38 157 LEU A N 1
ATOM 1257 C CA . LEU A 1 157 ? 11.077 -2.863 -7.451 1.00 95.38 157 LEU A CA 1
ATOM 1258 C C . LEU A 1 157 ? 9.847 -2.643 -6.563 1.00 95.38 157 LEU A C 1
ATOM 1260 O O . LEU A 1 157 ? 9.781 -3.225 -5.485 1.00 95.38 157 LEU A O 1
ATOM 1264 N N . GLN A 1 158 ? 8.859 -1.868 -7.021 1.00 97.25 158 GLN A N 1
ATOM 1265 C CA . GLN A 1 158 ? 7.602 -1.685 -6.284 1.00 97.25 158 GLN A CA 1
ATOM 1266 C C . GLN A 1 158 ? 6.852 -3.011 -6.105 1.00 97.25 158 GLN A C 1
ATOM 1268 O O . GLN A 1 158 ? 6.397 -3.300 -5.004 1.00 97.25 158 GLN A O 1
ATOM 1273 N N . ALA A 1 159 ? 6.794 -3.856 -7.138 1.00 97.62 159 ALA A N 1
ATOM 1274 C CA . ALA A 1 159 ? 6.194 -5.185 -7.048 1.00 97.62 159 ALA A CA 1
ATOM 1275 C C . ALA A 1 159 ? 6.848 -6.040 -5.953 1.00 97.62 159 ALA A C 1
ATOM 1277 O O . ALA A 1 159 ? 6.162 -6.570 -5.079 1.00 97.62 159 ALA A O 1
ATOM 1278 N N . ARG A 1 160 ? 8.188 -6.081 -5.930 1.00 97.06 160 ARG A N 1
ATOM 1279 C CA . ARG A 1 160 ? 8.955 -6.772 -4.884 1.00 97.06 160 ARG A CA 1
ATOM 1280 C C . ARG A 1 160 ? 8.675 -6.219 -3.487 1.00 97.06 160 ARG A C 1
ATOM 1282 O O . ARG A 1 160 ? 8.569 -7.005 -2.552 1.00 97.06 160 ARG A O 1
ATOM 1289 N N . LEU A 1 161 ? 8.558 -4.897 -3.336 1.00 97.62 161 LEU A N 1
ATOM 1290 C CA . LEU A 1 161 ? 8.227 -4.275 -2.049 1.00 97.62 161 LEU A CA 1
ATOM 1291 C C . LEU A 1 161 ? 6.825 -4.678 -1.576 1.00 97.62 161 LEU A C 1
ATOM 1293 O O . LEU A 1 161 ? 6.659 -5.015 -0.405 1.00 97.62 161 LEU A O 1
ATOM 1297 N N . ILE A 1 162 ? 5.840 -4.707 -2.477 1.00 98.19 162 ILE A N 1
ATOM 1298 C CA . ILE A 1 162 ? 4.468 -5.128 -2.158 1.00 98.19 162 ILE A CA 1
ATOM 1299 C C . ILE A 1 162 ? 4.454 -6.595 -1.719 1.00 98.19 162 ILE A C 1
ATOM 1301 O O . ILE A 1 162 ? 3.925 -6.908 -0.656 1.00 98.19 162 ILE A O 1
ATOM 1305 N N . VAL A 1 163 ? 5.075 -7.487 -2.495 1.00 97.81 163 VAL A N 1
ATOM 1306 C CA . VAL A 1 163 ? 5.148 -8.930 -2.194 1.00 97.81 163 VAL A CA 1
ATOM 1307 C C . VAL A 1 163 ? 5.952 -9.216 -0.920 1.00 97.81 163 VAL A C 1
ATOM 1309 O O . VAL A 1 163 ? 5.679 -10.191 -0.224 1.00 97.81 163 VAL A O 1
ATOM 1312 N N . GLY A 1 164 ? 6.934 -8.373 -0.594 1.00 97.94 164 GLY A N 1
ATOM 1313 C CA . GLY A 1 164 ? 7.739 -8.505 0.620 1.00 97.94 164 GLY A CA 1
ATOM 1314 C C . GLY A 1 164 ? 6.990 -8.174 1.914 1.00 97.94 164 GLY A C 1
ATOM 1315 O O . GLY A 1 164 ? 7.389 -8.651 2.973 1.00 97.94 164 GLY A O 1
ATOM 1316 N N . GLU A 1 165 ? 5.919 -7.380 1.844 1.00 97.94 165 GLU A N 1
ATOM 1317 C CA . GLU A 1 165 ? 5.165 -6.929 3.021 1.00 97.94 165 GLU A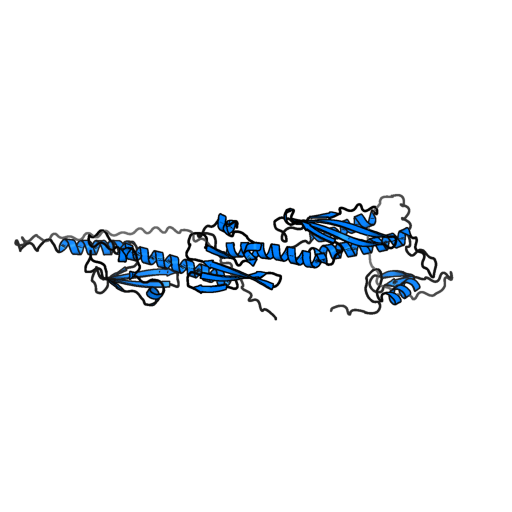 CA 1
ATOM 1318 C C . GLU A 1 165 ? 3.756 -7.524 3.105 1.00 97.94 165 GLU A C 1
ATOM 1320 O O . GLU A 1 165 ? 3.276 -7.841 4.193 1.00 97.94 165 GLU A O 1
ATOM 1325 N N . PHE A 1 166 ? 3.095 -7.710 1.965 1.00 97.88 166 PHE A N 1
ATOM 1326 C CA . PHE A 1 166 ? 1.713 -8.164 1.891 1.00 97.88 166 PHE A CA 1
ATOM 1327 C C . PHE A 1 166 ? 1.614 -9.559 1.277 1.00 97.88 166 PHE A C 1
ATOM 1329 O O . PHE A 1 166 ? 2.437 -9.974 0.461 1.00 97.88 166 PHE A O 1
ATOM 1336 N N . LYS A 1 167 ? 0.536 -10.280 1.610 1.00 97.81 167 LYS A N 1
ATOM 1337 C CA . LYS A 1 167 ? 0.153 -11.505 0.898 1.00 97.81 167 LYS A CA 1
ATOM 1338 C C . LYS A 1 167 ? -0.312 -11.111 -0.506 1.00 97.81 167 LYS A C 1
ATOM 1340 O O . LYS A 1 167 ? -1.478 -10.785 -0.712 1.00 97.81 167 LYS A O 1
ATOM 1345 N N . ALA A 1 168 ? 0.612 -11.106 -1.460 1.00 98.19 168 ALA A N 1
ATOM 1346 C CA . ALA A 1 168 ? 0.370 -10.636 -2.816 1.00 98.19 168 ALA A CA 1
ATOM 1347 C C . ALA A 1 168 ? 0.797 -11.664 -3.869 1.00 98.19 168 ALA A C 1
ATOM 1349 O O . ALA A 1 168 ? 1.704 -12.465 -3.647 1.00 98.19 168 ALA A O 1
ATOM 1350 N N . ASN A 1 169 ? 0.131 -11.632 -5.023 1.00 97.81 169 ASN A N 1
ATOM 1351 C CA . ASN A 1 169 ? 0.449 -12.452 -6.187 1.00 97.81 169 ASN A CA 1
ATOM 1352 C C . ASN A 1 169 ? 0.558 -11.553 -7.422 1.00 97.81 169 ASN A C 1
ATOM 1354 O O . ASN A 1 169 ? -0.371 -10.800 -7.725 1.00 97.81 169 ASN A O 1
ATOM 1358 N N . GLU A 1 170 ? 1.675 -11.648 -8.138 1.00 97.69 170 GLU A N 1
ATOM 1359 C CA . GLU A 1 170 ? 1.852 -10.998 -9.439 1.00 97.69 170 GLU A CA 1
ATOM 1360 C C . GLU A 1 170 ? 0.956 -11.700 -10.472 1.00 97.69 170 GLU A C 1
ATOM 1362 O O . GLU A 1 170 ? 1.016 -12.921 -10.632 1.00 97.69 170 GLU A O 1
ATOM 1367 N N . VAL A 1 171 ? 0.079 -10.935 -11.127 1.00 97.31 171 VAL A N 1
ATOM 1368 C CA . VAL A 1 171 ? -0.790 -11.429 -12.208 1.00 97.31 171 VAL A CA 1
ATOM 1369 C C . VAL A 1 171 ? -0.062 -11.276 -13.541 1.00 97.31 171 VAL A C 1
ATOM 1371 O O . VAL A 1 171 ? 0.001 -12.220 -14.327 1.00 97.31 171 VAL A O 1
ATOM 1374 N N . ASP A 1 172 ? 0.521 -10.097 -13.755 1.00 95.19 172 ASP A N 1
ATOM 1375 C CA . ASP A 1 172 ? 1.432 -9.769 -14.848 1.00 95.19 172 ASP A CA 1
ATOM 1376 C C . ASP A 1 172 ? 2.432 -8.680 -14.403 1.00 95.19 172 ASP A C 1
ATOM 1378 O O . ASP A 1 172 ? 2.471 -8.298 -13.232 1.00 95.19 172 ASP A O 1
ATOM 1382 N N . GLU A 1 173 ? 3.257 -8.173 -15.324 1.00 92.12 173 GLU A N 1
ATOM 1383 C CA . GLU A 1 173 ? 4.295 -7.167 -15.034 1.00 92.12 173 GLU A CA 1
ATOM 1384 C C . GLU A 1 173 ? 3.759 -5.826 -14.505 1.00 92.12 173 GLU A C 1
ATOM 1386 O O . GLU A 1 173 ? 4.499 -5.057 -13.888 1.00 92.12 173 GLU A O 1
ATOM 1391 N N . ASN A 1 174 ? 2.490 -5.516 -14.768 1.00 96.56 174 ASN A N 1
ATOM 1392 C CA . ASN A 1 174 ? 1.847 -4.266 -14.385 1.00 96.56 174 ASN A CA 1
ATOM 1393 C C . ASN A 1 174 ? 0.669 -4.472 -13.426 1.00 96.56 174 ASN A C 1
ATOM 1395 O O . ASN A 1 174 ? 0.052 -3.476 -13.056 1.00 96.56 174 ASN A O 1
ATOM 1399 N N . GLN A 1 175 ? 0.349 -5.699 -13.011 1.00 98.12 175 GLN A N 1
ATOM 1400 C CA . GLN A 1 175 ? -0.811 -5.995 -12.174 1.00 98.12 175 GLN A CA 1
ATOM 1401 C C . GLN A 1 175 ? -0.466 -6.949 -11.030 1.00 98.12 175 GLN A C 1
ATOM 1403 O O . GLN A 1 175 ? 0.046 -8.052 -11.227 1.00 98.12 175 GLN A O 1
ATOM 1408 N N . ILE A 1 176 ? -0.836 -6.548 -9.814 1.00 98.50 176 ILE A N 1
ATOM 1409 C CA . ILE A 1 176 ? -0.629 -7.326 -8.591 1.00 98.50 176 ILE A CA 1
ATOM 1410 C C . ILE A 1 176 ? -1.954 -7.471 -7.854 1.00 98.50 176 ILE A C 1
ATOM 1412 O O . ILE A 1 176 ? -2.654 -6.491 -7.607 1.00 98.50 176 ILE A O 1
ATOM 1416 N N . THR A 1 177 ? -2.285 -8.696 -7.460 1.00 98.56 177 THR A N 1
ATOM 1417 C CA . THR A 1 177 ? -3.392 -8.967 -6.539 1.00 98.56 177 THR A CA 1
ATOM 1418 C C . THR A 1 177 ? -2.868 -8.954 -5.110 1.00 98.56 177 THR A C 1
ATOM 1420 O O . THR A 1 177 ? -1.948 -9.707 -4.798 1.00 98.56 177 THR A O 1
ATOM 1423 N N . VAL A 1 178 ? -3.465 -8.146 -4.237 1.00 98.69 178 VAL A N 1
ATOM 1424 C CA . VAL A 1 178 ? -3.083 -8.020 -2.824 1.00 98.69 178 VAL A CA 1
ATOM 1425 C C . VAL A 1 178 ? -4.238 -8.480 -1.934 1.00 98.69 178 VAL A C 1
ATOM 1427 O O . VAL A 1 178 ? -5.369 -8.014 -2.086 1.00 98.69 178 VAL A O 1
ATOM 1430 N N . ASP A 1 179 ? -3.945 -9.381 -0.996 1.00 98.19 179 ASP A N 1
ATOM 1431 C CA . ASP A 1 179 ? -4.865 -9.837 0.044 1.00 98.19 179 ASP A CA 1
ATOM 1432 C C . ASP A 1 179 ? -4.495 -9.168 1.387 1.00 98.19 179 ASP A C 1
ATOM 1434 O O . ASP A 1 179 ? -3.431 -9.416 1.958 1.00 98.19 179 ASP A O 1
ATOM 1438 N N . ILE A 1 180 ? -5.388 -8.330 1.915 1.00 97.50 180 ILE A N 1
ATOM 1439 C CA . ILE A 1 180 ? -5.273 -7.695 3.234 1.00 97.50 180 ILE A CA 1
ATOM 1440 C C . ILE A 1 180 ? -5.975 -8.574 4.265 1.00 97.50 180 ILE A C 1
ATOM 1442 O O . ILE A 1 180 ? -7.180 -8.808 4.169 1.00 97.50 180 ILE A O 1
ATOM 1446 N N . VAL A 1 181 ? -5.237 -9.043 5.270 1.00 94.25 181 VAL A N 1
ATOM 1447 C CA . VAL A 1 181 ? -5.772 -9.901 6.336 1.00 94.25 181 VAL A CA 1
ATOM 1448 C C . VAL A 1 181 ? -5.943 -9.093 7.615 1.00 94.25 181 VAL A C 1
ATOM 1450 O O . VAL A 1 181 ? -4.995 -8.491 8.106 1.00 94.25 181 VAL A O 1
ATOM 1453 N N . THR A 1 182 ? -7.152 -9.110 8.167 1.00 90.88 182 THR A N 1
ATOM 1454 C CA . THR A 1 182 ? -7.485 -8.400 9.415 1.00 90.88 182 THR A CA 1
ATOM 1455 C C . THR A 1 182 ? -7.283 -9.251 10.664 1.00 90.88 182 THR A C 1
ATOM 1457 O O . THR A 1 182 ? -7.214 -10.480 10.590 1.00 90.88 182 THR A O 1
ATOM 1460 N N . PHE A 1 183 ? -7.330 -8.620 11.844 1.00 78.19 183 PHE A N 1
ATOM 1461 C CA . PHE A 1 183 ? -7.349 -9.309 13.150 1.00 78.19 183 PHE A CA 1
ATOM 1462 C C . PHE A 1 183 ? -8.445 -10.378 13.283 1.00 78.19 183 PHE A C 1
ATOM 1464 O O . PHE A 1 183 ? -8.263 -11.377 13.976 1.00 78.19 183 PHE A O 1
ATOM 1471 N N . GLY A 1 184 ? -9.580 -10.195 12.604 1.00 78.81 184 GLY A N 1
ATOM 1472 C CA . GLY A 1 184 ? -10.672 -11.170 12.562 1.00 78.81 184 GLY A CA 1
ATOM 1473 C C . GLY A 1 184 ? -10.452 -12.317 11.571 1.00 78.81 184 GLY A C 1
ATOM 1474 O O . GLY A 1 184 ? -11.403 -13.042 11.286 1.00 78.81 184 GLY A O 1
ATOM 1475 N N . LEU A 1 185 ? -9.246 -12.442 11.001 1.00 87.69 185 LEU A N 1
ATOM 1476 C CA . LEU A 1 185 ? -8.885 -13.382 9.933 1.00 87.69 185 LEU A CA 1
ATOM 1477 C C . LEU A 1 185 ? -9.775 -13.264 8.685 1.00 87.69 185 LEU A C 1
ATOM 1479 O O . LEU A 1 185 ? -9.915 -14.217 7.920 1.00 87.69 185 LEU A O 1
ATOM 1483 N N . ARG A 1 186 ? -10.395 -12.096 8.472 1.00 92.94 186 ARG A N 1
ATOM 1484 C CA . ARG A 1 186 ? -11.082 -11.787 7.214 1.00 92.94 186 ARG A CA 1
ATOM 1485 C C . ARG A 1 186 ? -10.058 -11.282 6.213 1.00 92.94 186 ARG A C 1
ATOM 1487 O O . ARG A 1 186 ? -9.264 -10.406 6.563 1.00 92.94 186 ARG A O 1
ATOM 1494 N N . GLU A 1 187 ? -10.108 -11.829 5.006 1.00 95.81 187 GLU A N 1
ATOM 1495 C CA . GLU A 1 187 ? -9.249 -11.442 3.889 1.00 95.81 187 GLU A CA 1
ATOM 1496 C C . GLU A 1 187 ? -10.024 -10.518 2.941 1.00 95.81 187 GLU A C 1
ATOM 1498 O O . GLU A 1 187 ? -11.125 -10.855 2.507 1.00 95.81 187 GLU A O 1
ATOM 1503 N N . TYR A 1 188 ? -9.443 -9.369 2.608 1.00 97.31 188 TYR A N 1
ATOM 1504 C CA . TYR A 1 188 ? -9.970 -8.422 1.631 1.00 97.31 188 TYR A CA 1
ATOM 1505 C C . TYR A 1 188 ? -9.027 -8.366 0.443 1.00 97.31 188 TYR A C 1
ATOM 1507 O O . TYR A 1 188 ? -7.839 -8.101 0.602 1.00 97.31 188 TYR A O 1
ATOM 1515 N N . ARG A 1 189 ? -9.563 -8.580 -0.755 1.00 97.81 189 ARG A N 1
ATOM 1516 C CA . ARG A 1 189 ? -8.777 -8.540 -1.987 1.00 97.81 189 ARG A CA 1
ATOM 1517 C C . ARG A 1 189 ? -8.890 -7.188 -2.678 1.00 97.81 189 ARG A C 1
ATOM 1519 O O . ARG A 1 189 ? -9.990 -6.625 -2.762 1.00 97.81 189 ARG A O 1
ATOM 1526 N N . LEU A 1 190 ? -7.772 -6.716 -3.215 1.00 98.44 190 LEU A N 1
ATOM 1527 C CA . LEU A 1 190 ? -7.716 -5.622 -4.178 1.00 98.44 190 LEU A CA 1
ATOM 1528 C C . LEU A 1 190 ? -6.683 -5.903 -5.273 1.00 98.44 190 LEU A C 1
ATOM 1530 O O . LEU A 1 190 ? -5.781 -6.724 -5.103 1.00 98.44 190 LEU A O 1
ATOM 1534 N N . GLU A 1 191 ? -6.819 -5.202 -6.388 1.00 98.56 191 GLU A N 1
ATOM 1535 C CA . GLU A 1 191 ? -5.868 -5.244 -7.495 1.00 98.56 191 GLU A CA 1
ATOM 1536 C C . GLU A 1 191 ? -5.150 -3.899 -7.609 1.00 98.56 191 GLU A C 1
ATOM 1538 O O . GLU A 1 191 ? -5.773 -2.840 -7.504 1.00 98.56 191 GLU A O 1
ATOM 1543 N N . VAL A 1 192 ? -3.838 -3.947 -7.814 1.00 98.50 192 VAL A N 1
ATOM 1544 C CA . VAL A 1 192 ? -2.954 -2.789 -7.952 1.00 98.50 192 VAL A CA 1
ATOM 1545 C C . VAL A 1 192 ? -2.353 -2.806 -9.350 1.00 98.50 192 VAL A C 1
ATOM 1547 O O . VAL A 1 192 ? -1.717 -3.787 -9.733 1.00 98.50 192 VAL A O 1
ATOM 1550 N N . PHE A 1 193 ? -2.521 -1.710 -10.085 1.00 98.31 193 PHE A N 1
ATOM 1551 C CA . PHE A 1 193 ? -1.955 -1.522 -11.415 1.00 98.31 193 PHE A CA 1
ATOM 1552 C C . PHE A 1 193 ? -0.777 -0.537 -11.364 1.00 98.31 193 PHE A C 1
ATOM 1554 O O . PHE A 1 193 ? -0.898 0.573 -10.841 1.00 98.31 193 PHE A O 1
ATOM 1561 N N . LEU A 1 194 ? 0.370 -0.958 -11.900 1.00 97.44 194 LEU A N 1
ATOM 1562 C CA . LEU A 1 194 ? 1.649 -0.232 -11.899 1.00 97.44 194 LEU A CA 1
ATOM 1563 C C . LEU A 1 194 ? 1.894 0.565 -13.189 1.00 97.44 194 LEU A C 1
ATOM 1565 O O . LEU A 1 194 ? 2.936 1.204 -13.346 1.00 97.44 194 LEU A O 1
ATOM 1569 N N . ASP A 1 195 ? 0.960 0.510 -14.134 1.00 95.56 195 ASP A N 1
ATOM 1570 C CA . ASP A 1 195 ? 1.035 1.169 -15.436 1.00 95.56 195 ASP A CA 1
ATOM 1571 C C . ASP A 1 195 ? 1.030 2.700 -15.340 1.00 95.56 195 ASP A C 1
ATOM 1573 O O . ASP A 1 195 ? 1.609 3.363 -16.198 1.00 95.56 195 ASP A O 1
ATOM 1577 N N . SER A 1 196 ? 0.442 3.260 -14.280 1.00 94.12 196 SER A N 1
ATOM 1578 C CA . SER A 1 196 ? 0.330 4.706 -14.075 1.00 94.12 196 SER A CA 1
ATOM 1579 C C . SER A 1 196 ? 1.578 5.380 -13.497 1.00 94.12 196 SER A C 1
ATOM 1581 O O . SER A 1 196 ? 1.617 6.614 -13.455 1.00 94.12 196 SER A O 1
ATOM 1583 N N . LEU A 1 197 ? 2.601 4.624 -13.074 1.00 94.75 197 LEU A N 1
ATOM 1584 C CA . LEU A 1 197 ? 3.815 5.199 -12.486 1.00 94.75 197 LEU A CA 1
ATOM 1585 C C . LEU A 1 197 ? 4.501 6.181 -13.460 1.00 94.75 197 LEU A C 1
ATOM 1587 O O . LEU A 1 197 ? 4.645 5.869 -14.643 1.00 94.75 197 LEU A O 1
ATOM 1591 N N . PRO A 1 198 ? 4.942 7.364 -12.983 1.00 94.81 198 PRO A N 1
ATOM 1592 C CA . PRO A 1 198 ? 5.117 7.757 -11.576 1.00 94.81 198 PRO A CA 1
ATOM 1593 C C . PRO A 1 198 ? 3.873 8.354 -10.884 1.00 94.81 198 PRO A C 1
ATOM 1595 O O . PRO A 1 198 ? 3.957 8.736 -9.718 1.00 94.81 198 PRO A O 1
ATOM 1598 N N . ASN A 1 199 ? 2.728 8.460 -11.561 1.00 96.81 199 ASN A N 1
ATOM 1599 C CA . ASN A 1 199 ? 1.481 8.910 -10.928 1.00 96.81 199 ASN A CA 1
ATOM 1600 C C . ASN A 1 199 ? 0.979 7.861 -9.914 1.00 96.81 199 ASN A C 1
ATOM 1602 O O . ASN A 1 199 ? 1.456 6.722 -9.947 1.00 96.81 199 ASN A O 1
ATOM 1606 N N . PRO A 1 200 ? 0.022 8.202 -9.025 1.00 97.25 200 PRO A N 1
ATOM 1607 C CA . PRO A 1 200 ? -0.535 7.233 -8.087 1.00 97.25 200 PRO A CA 1
ATOM 1608 C C . PRO A 1 200 ? -1.006 5.958 -8.806 1.00 97.25 200 PRO A C 1
ATOM 1610 O O . PRO A 1 200 ? -1.580 6.055 -9.902 1.00 97.25 200 PRO A O 1
ATOM 1613 N N . PRO A 1 201 ? -0.772 4.767 -8.228 1.00 97.50 201 PRO A N 1
ATOM 1614 C CA . PRO A 1 201 ? -1.206 3.511 -8.825 1.00 97.50 201 PRO A CA 1
ATOM 1615 C C . PRO A 1 201 ? -2.729 3.480 -8.945 1.00 97.50 201 PRO A C 1
ATOM 1617 O O . PRO A 1 201 ? -3.455 3.900 -8.038 1.00 97.50 201 PRO A O 1
ATOM 1620 N N . ARG A 1 202 ? -3.233 2.939 -10.053 1.00 97.81 202 ARG A N 1
ATOM 1621 C CA . ARG A 1 202 ? -4.662 2.644 -10.170 1.00 97.81 202 ARG A CA 1
ATOM 1622 C C . ARG A 1 202 ? -4.963 1.417 -9.308 1.00 97.81 202 ARG A C 1
ATOM 1624 O O . ARG A 1 202 ? -4.259 0.417 -9.395 1.00 97.81 202 ARG A O 1
ATOM 1631 N N . MET A 1 203 ? -5.999 1.490 -8.474 1.00 98.31 203 MET A N 1
ATOM 1632 C CA . MET A 1 203 ? -6.400 0.386 -7.597 1.00 98.31 203 MET A CA 1
ATOM 1633 C C . MET A 1 203 ? -7.864 0.017 -7.812 1.00 98.31 203 MET A C 1
ATOM 1635 O O . MET A 1 203 ? -8.736 0.888 -7.848 1.00 98.31 203 MET A O 1
ATOM 1639 N N . GLU A 1 204 ? -8.143 -1.278 -7.912 1.00 98.25 204 GLU A N 1
ATOM 1640 C CA . GLU A 1 204 ? -9.497 -1.815 -8.007 1.00 98.25 204 GLU A CA 1
ATOM 1641 C C . GLU A 1 204 ? -9.844 -2.589 -6.733 1.00 98.25 204 GLU A C 1
ATOM 1643 O O . GLU A 1 204 ? -9.328 -3.670 -6.453 1.00 98.25 204 GLU A O 1
ATOM 1648 N N . LEU A 1 205 ? -10.732 -2.000 -5.930 1.00 98.25 205 LEU A N 1
ATOM 1649 C CA . LEU A 1 205 ? -11.194 -2.589 -4.676 1.00 98.25 205 LEU A CA 1
ATOM 1650 C C . LEU A 1 205 ? -12.326 -3.600 -4.919 1.00 98.25 205 LEU A C 1
ATOM 1652 O O . LEU A 1 205 ? -13.253 -3.339 -5.700 1.00 98.25 205 LEU A O 1
ATOM 1656 N N . SER A 1 206 ? -12.315 -4.709 -4.175 1.00 97.88 206 SER A N 1
ATOM 1657 C CA . SER A 1 206 ? -13.470 -5.610 -4.074 1.00 97.88 206 SER A CA 1
ATOM 1658 C C . SER A 1 206 ? -14.705 -4.895 -3.506 1.00 97.88 206 SER A C 1
ATOM 1660 O O . SER A 1 206 ? -14.603 -3.875 -2.825 1.00 97.88 206 SER A O 1
ATOM 1662 N N . ASN A 1 207 ? -15.906 -5.424 -3.768 1.00 97.25 207 ASN A N 1
ATOM 1663 C CA . ASN A 1 207 ? -17.160 -4.807 -3.307 1.00 97.25 207 ASN A CA 1
ATOM 1664 C C . ASN A 1 207 ? -17.237 -4.672 -1.777 1.00 97.25 207 ASN A C 1
ATOM 1666 O O . ASN A 1 207 ? -17.773 -3.689 -1.273 1.00 97.25 207 ASN A O 1
ATOM 1670 N N . GLU A 1 208 ? -16.686 -5.643 -1.049 1.00 95.88 208 GLU A N 1
ATOM 1671 C CA . GLU A 1 208 ? -16.615 -5.607 0.414 1.00 95.88 208 GLU A CA 1
ATOM 1672 C C . GLU A 1 208 ? -15.703 -4.476 0.886 1.00 95.88 208 GLU A C 1
ATOM 1674 O O . GLU A 1 208 ? -16.082 -3.695 1.755 1.00 95.88 208 GLU A O 1
ATOM 1679 N N . LEU A 1 209 ? -14.541 -4.325 0.248 1.00 96.44 209 LEU A N 1
ATOM 1680 C CA . LEU A 1 209 ? -13.598 -3.262 0.563 1.00 96.44 209 LEU A CA 1
ATOM 1681 C C . LEU A 1 209 ? -14.146 -1.877 0.181 1.00 96.44 209 LEU A C 1
ATOM 1683 O O . LEU A 1 209 ? -13.970 -0.932 0.941 1.00 96.44 209 LEU A O 1
ATOM 1687 N N . LYS A 1 210 ? -14.918 -1.762 -0.911 1.00 97.19 210 LYS A N 1
ATOM 1688 C CA . LYS A 1 210 ? -15.642 -0.528 -1.287 1.00 97.19 210 LYS A CA 1
ATOM 1689 C C . LYS A 1 210 ? -16.673 -0.085 -0.247 1.00 97.19 210 LYS A C 1
ATOM 1691 O O . LYS A 1 210 ? -16.959 1.102 -0.136 1.00 97.19 210 LYS A O 1
ATOM 1696 N N . ALA A 1 211 ? -17.236 -1.014 0.529 1.00 95.75 211 ALA A N 1
ATOM 1697 C CA . ALA A 1 211 ? -18.141 -0.674 1.629 1.00 95.75 211 ALA A CA 1
ATOM 1698 C C . ALA A 1 211 ? -17.403 -0.100 2.858 1.00 95.75 211 ALA A C 1
ATOM 1700 O O . ALA A 1 211 ? -18.029 0.463 3.762 1.00 95.75 211 ALA A O 1
ATOM 1701 N N . ILE A 1 212 ? -16.079 -0.262 2.920 1.00 95.44 212 ILE A N 1
ATOM 1702 C CA . ILE A 1 212 ? -15.206 0.315 3.950 1.00 95.44 212 ILE A CA 1
ATOM 1703 C C . ILE A 1 212 ? -14.593 1.616 3.433 1.00 95.44 212 ILE A C 1
ATOM 1705 O O . ILE A 1 212 ? -14.685 2.639 4.102 1.00 95.44 212 ILE A O 1
ATOM 1709 N N . ILE A 1 213 ? -14.031 1.572 2.226 1.00 96.94 213 ILE A N 1
ATOM 1710 C CA . ILE A 1 213 ? -13.328 2.664 1.559 1.00 96.94 213 ILE A CA 1
ATOM 1711 C C . ILE A 1 213 ? -14.031 2.909 0.218 1.00 96.94 213 ILE A C 1
ATOM 1713 O O . ILE A 1 213 ? -13.706 2.253 -0.774 1.00 96.94 213 ILE A O 1
ATOM 1717 N N . PRO A 1 214 ? -15.017 3.823 0.162 1.00 95.25 214 PRO A N 1
ATOM 1718 C CA . PRO A 1 214 ? -15.789 4.053 -1.058 1.00 95.25 214 PRO A CA 1
ATOM 1719 C C . PRO A 1 214 ? -14.943 4.548 -2.235 1.00 95.25 214 PRO A C 1
ATOM 1721 O O . PRO A 1 214 ? -15.256 4.239 -3.384 1.00 95.25 214 PRO A O 1
ATOM 1724 N N . ASP A 1 215 ? -13.884 5.312 -1.952 1.00 97.00 215 ASP A N 1
ATOM 1725 C CA . ASP A 1 215 ? -13.018 5.923 -2.959 1.00 97.00 215 ASP A CA 1
ATOM 1726 C C . ASP A 1 215 ? -11.561 5.999 -2.476 1.00 97.00 215 ASP A C 1
ATOM 1728 O O . ASP A 1 215 ? -11.241 6.703 -1.518 1.00 97.00 215 ASP A O 1
ATOM 1732 N N . VAL A 1 216 ? -10.671 5.299 -3.183 1.00 97.38 216 VAL A N 1
ATOM 1733 C CA . VAL A 1 216 ? -9.221 5.256 -2.913 1.00 97.38 216 VAL A CA 1
ATOM 1734 C C . VAL A 1 216 ? -8.580 6.638 -3.054 1.00 97.38 216 VAL A C 1
ATOM 1736 O O . VAL A 1 216 ? -7.631 6.953 -2.342 1.00 97.38 216 VAL A O 1
ATOM 1739 N N . ASN A 1 217 ? -9.128 7.515 -3.900 1.00 97.31 217 ASN A N 1
ATOM 1740 C CA . ASN A 1 217 ? -8.589 8.864 -4.098 1.00 97.31 217 ASN A CA 1
ATOM 1741 C C . ASN A 1 217 ? -8.792 9.776 -2.878 1.00 97.31 217 ASN A C 1
ATOM 1743 O O . ASN A 1 217 ? -8.249 10.881 -2.816 1.00 97.31 217 ASN A O 1
ATOM 1747 N N . GLN A 1 218 ? -9.587 9.339 -1.898 1.00 96.69 218 GLN A N 1
ATOM 1748 C CA . GLN A 1 218 ? -9.793 10.075 -0.656 1.00 96.69 218 GLN A CA 1
ATOM 1749 C C . GLN A 1 218 ? -8.717 9.790 0.395 1.00 96.69 218 GLN A C 1
ATOM 1751 O O . GLN A 1 218 ? -8.611 10.575 1.342 1.00 96.69 218 GLN A O 1
ATOM 1756 N N . LEU A 1 219 ? -7.913 8.740 0.211 1.00 97.38 219 LEU A N 1
ATOM 1757 C CA . LEU A 1 219 ? -6.814 8.388 1.107 1.00 97.38 219 LEU A CA 1
ATOM 1758 C C . LEU A 1 219 ? -5.736 9.473 1.103 1.00 97.38 219 LEU A C 1
ATOM 1760 O O . LEU A 1 219 ? -5.444 10.084 0.069 1.00 97.38 219 LEU A O 1
ATOM 1764 N N . ASN A 1 220 ? -5.145 9.728 2.265 1.00 97.44 220 ASN A N 1
ATOM 1765 C CA . ASN A 1 220 ? -4.133 10.761 2.415 1.00 97.44 220 ASN A CA 1
ATOM 1766 C C . ASN A 1 220 ? -2.874 10.417 1.612 1.00 97.44 220 ASN A C 1
ATOM 1768 O O . ASN A 1 220 ? -2.385 11.273 0.880 1.00 97.44 220 ASN A O 1
ATOM 1772 N N . ALA A 1 221 ? -2.421 9.161 1.653 1.00 97.62 221 ALA A N 1
ATOM 1773 C CA . ALA A 1 221 ? -1.252 8.692 0.917 1.00 97.62 221 ALA A CA 1
ATOM 1774 C C . ALA A 1 221 ? -1.391 8.861 -0.603 1.00 97.62 221 ALA A C 1
ATOM 1776 O O . ALA A 1 221 ? -0.402 9.095 -1.293 1.00 97.62 221 ALA A O 1
ATOM 1777 N N . VAL A 1 222 ? -2.618 8.795 -1.129 1.00 97.62 222 VAL A N 1
ATOM 1778 C CA . VAL A 1 222 ? -2.902 9.042 -2.551 1.00 97.62 222 VAL A CA 1
ATOM 1779 C C . VAL A 1 222 ? -2.919 10.541 -2.853 1.00 97.62 222 VAL A C 1
ATOM 1781 O O . VAL A 1 222 ? -2.365 10.976 -3.860 1.00 97.62 222 VAL A O 1
ATOM 1784 N N . LYS A 1 223 ? -3.515 11.356 -1.974 1.00 98.00 223 LYS A N 1
ATOM 1785 C CA . LYS A 1 223 ? -3.566 12.822 -2.125 1.00 98.00 223 LYS A CA 1
ATOM 1786 C C . LYS A 1 223 ? -2.193 13.481 -2.048 1.00 98.00 223 LYS A C 1
ATOM 1788 O O . LYS A 1 223 ? -1.966 14.482 -2.721 1.00 98.00 223 LYS A O 1
ATOM 1793 N N . THR A 1 224 ? -1.305 12.946 -1.215 1.00 97.62 224 THR A N 1
ATOM 1794 C CA . THR A 1 224 ? 0.054 13.459 -1.005 1.00 97.62 224 THR A CA 1
ATOM 1795 C C . THR A 1 224 ? 1.104 12.652 -1.762 1.00 97.62 224 THR A C 1
ATOM 1797 O O . THR A 1 224 ? 2.275 12.711 -1.400 1.00 97.62 224 THR A O 1
ATOM 1800 N N . TRP A 1 225 ? 0.694 11.874 -2.768 1.00 97.75 225 TRP A N 1
ATOM 1801 C CA . TRP A 1 225 ? 1.574 10.952 -3.473 1.00 97.75 225 TRP A CA 1
ATOM 1802 C C . TRP A 1 225 ? 2.778 11.657 -4.101 1.00 97.75 225 TRP A C 1
ATOM 1804 O O . TRP A 1 225 ? 2.633 12.538 -4.951 1.00 97.75 225 TRP A O 1
ATOM 1814 N N . ASP A 1 226 ? 3.963 11.190 -3.724 1.00 96.81 226 ASP A N 1
ATOM 1815 C CA . ASP A 1 226 ? 5.234 11.555 -4.333 1.00 96.81 226 ASP A CA 1
ATOM 1816 C C . ASP A 1 226 ? 6.056 10.284 -4.545 1.00 96.81 226 ASP A C 1
ATOM 1818 O O . ASP A 1 226 ? 6.562 9.694 -3.593 1.00 96.81 226 ASP A O 1
ATOM 1822 N N . PHE A 1 227 ? 6.213 9.874 -5.803 1.00 94.25 227 PHE A N 1
ATOM 1823 C CA . PHE A 1 227 ? 6.936 8.654 -6.169 1.00 94.25 227 PHE A CA 1
ATOM 1824 C C . PHE A 1 227 ? 8.420 8.661 -5.757 1.00 94.25 227 PHE A C 1
ATOM 1826 O O . PHE A 1 227 ? 9.059 7.611 -5.739 1.00 94.25 227 PHE A O 1
ATOM 1833 N N . SER A 1 228 ? 8.995 9.829 -5.451 1.00 93.81 228 SER A N 1
ATOM 1834 C CA . SER A 1 228 ? 10.383 9.929 -4.991 1.00 93.81 228 SER A CA 1
ATOM 1835 C C . SER A 1 228 ? 10.561 9.602 -3.505 1.00 93.81 228 SER A C 1
ATOM 1837 O O . SER A 1 228 ? 11.656 9.211 -3.102 1.00 93.81 228 SER A O 1
ATOM 1839 N N . VAL A 1 229 ? 9.498 9.730 -2.703 1.00 95.19 229 VAL A N 1
ATOM 1840 C CA . VAL A 1 229 ? 9.540 9.561 -1.239 1.00 95.19 229 VAL A CA 1
ATOM 1841 C C . VAL A 1 229 ? 8.646 8.416 -0.768 1.00 95.19 229 VAL A C 1
ATOM 1843 O O . VAL A 1 229 ? 8.968 7.746 0.211 1.00 95.19 229 VAL A O 1
ATOM 1846 N N . MET A 1 230 ? 7.526 8.188 -1.448 1.00 96.19 230 MET A N 1
ATOM 1847 C CA . MET A 1 230 ? 6.489 7.245 -1.048 1.00 96.19 230 MET A CA 1
ATOM 1848 C C . MET A 1 230 ? 6.535 5.964 -1.875 1.00 96.19 230 MET A C 1
ATOM 1850 O O . MET A 1 230 ? 6.875 5.956 -3.059 1.00 96.19 230 MET A O 1
ATOM 1854 N N . SER A 1 231 ? 6.136 4.870 -1.238 1.00 97.06 231 SER A N 1
ATOM 1855 C CA . SER A 1 231 ? 5.952 3.566 -1.863 1.00 97.06 231 SER A CA 1
ATOM 1856 C C . SER A 1 231 ? 4.470 3.236 -1.999 1.00 97.06 231 SER A C 1
ATOM 1858 O O . SER A 1 231 ? 3.625 3.752 -1.265 1.00 97.06 231 SER A O 1
ATOM 1860 N N . ILE A 1 232 ? 4.133 2.317 -2.904 1.00 98.19 232 ILE A N 1
ATOM 1861 C CA . ILE A 1 232 ? 2.754 1.816 -3.007 1.00 98.19 232 ILE A CA 1
ATOM 1862 C C . ILE A 1 232 ? 2.315 1.152 -1.689 1.00 98.19 232 ILE A C 1
ATOM 1864 O O . ILE A 1 232 ? 1.141 1.237 -1.320 1.00 98.19 232 ILE A O 1
ATOM 1868 N N . ASN A 1 233 ? 3.255 0.570 -0.936 1.00 98.25 233 ASN A N 1
ATOM 1869 C CA . ASN A 1 233 ? 2.997 -0.014 0.378 1.00 98.25 233 ASN A CA 1
ATOM 1870 C C . ASN A 1 233 ? 2.417 1.005 1.362 1.00 98.25 233 ASN A C 1
ATOM 1872 O O . ASN A 1 233 ? 1.608 0.621 2.195 1.00 98.25 233 ASN A O 1
ATOM 1876 N N . ASP A 1 234 ? 2.752 2.291 1.255 1.00 98.12 234 ASP A N 1
ATOM 1877 C CA . ASP A 1 234 ? 2.200 3.312 2.150 1.00 98.12 234 ASP A CA 1
ATOM 1878 C C . ASP A 1 234 ? 0.694 3.513 1.921 1.00 98.12 234 ASP A C 1
ATOM 1880 O O . ASP A 1 234 ? -0.066 3.634 2.881 1.00 98.12 234 ASP A O 1
ATOM 1884 N N . ILE A 1 235 ? 0.237 3.430 0.665 1.00 98.44 235 ILE A N 1
ATOM 1885 C CA . ILE A 1 235 ? -1.198 3.414 0.342 1.00 98.44 235 ILE A CA 1
ATOM 1886 C C . ILE A 1 235 ? -1.840 2.124 0.869 1.00 98.44 235 ILE A C 1
ATOM 1888 O O . ILE A 1 235 ? -2.905 2.168 1.483 1.00 98.44 235 ILE A O 1
ATOM 1892 N N . LEU A 1 236 ? -1.195 0.969 0.663 1.00 98.44 236 LEU A N 1
ATOM 1893 C CA . LEU A 1 236 ? -1.715 -0.325 1.124 1.00 98.44 236 LEU A CA 1
ATOM 1894 C C . LEU A 1 236 ? -1.813 -0.409 2.656 1.00 98.44 236 LEU A C 1
ATOM 1896 O O . LEU A 1 236 ? -2.789 -0.954 3.165 1.00 98.44 236 LEU A O 1
ATOM 1900 N N . ARG A 1 237 ? -0.861 0.176 3.392 1.00 97.75 237 ARG A N 1
ATOM 1901 C CA . ARG A 1 237 ? -0.895 0.308 4.857 1.00 97.75 237 ARG A CA 1
ATOM 1902 C C . ARG A 1 237 ? -2.053 1.180 5.319 1.00 97.75 237 ARG A C 1
ATOM 1904 O O . ARG A 1 237 ? -2.717 0.825 6.286 1.00 97.75 237 ARG A O 1
ATOM 1911 N N . GLU A 1 238 ? -2.321 2.297 4.640 1.00 97.56 238 GLU A N 1
ATOM 1912 C CA . GLU A 1 238 ? -3.473 3.150 4.962 1.00 97.56 238 GLU A CA 1
ATOM 1913 C C . GLU A 1 238 ? -4.800 2.417 4.703 1.00 97.56 238 GLU A C 1
ATOM 1915 O O . GLU A 1 238 ? -5.703 2.461 5.539 1.00 97.56 238 GLU A O 1
ATOM 1920 N N . ILE A 1 239 ? -4.900 1.667 3.597 1.00 97.88 239 ILE A N 1
ATOM 1921 C CA . ILE A 1 239 ? -6.049 0.789 3.329 1.00 97.88 239 ILE A CA 1
ATOM 1922 C C . ILE A 1 239 ? -6.191 -0.250 4.446 1.00 97.88 239 ILE A C 1
ATOM 1924 O O . ILE A 1 239 ? -7.274 -0.385 5.013 1.00 97.88 239 ILE A O 1
ATOM 1928 N N . GLN A 1 240 ? -5.116 -0.970 4.781 1.00 97.06 240 GLN A N 1
ATOM 1929 C CA . GLN A 1 240 ? -5.124 -1.968 5.850 1.00 97.06 240 GLN A CA 1
ATOM 1930 C C . GLN A 1 240 ? -5.567 -1.354 7.178 1.00 97.06 240 GLN A C 1
ATOM 1932 O O . GLN A 1 240 ? -6.406 -1.933 7.862 1.00 97.06 240 GLN A O 1
ATOM 1937 N N . TRP A 1 241 ? -5.073 -0.162 7.507 1.00 94.50 241 TRP A N 1
ATOM 1938 C CA . TRP A 1 241 ? -5.445 0.563 8.713 1.00 94.50 241 TRP A CA 1
ATOM 1939 C C . TRP A 1 241 ? -6.946 0.869 8.777 1.00 94.50 241 TRP A C 1
ATOM 1941 O O . TRP A 1 241 ? -7.589 0.575 9.787 1.00 94.50 241 TRP A O 1
ATOM 1951 N N . GLU A 1 242 ? -7.537 1.409 7.708 1.00 95.69 242 GLU A N 1
ATOM 1952 C CA . GLU A 1 242 ? -8.977 1.706 7.678 1.00 95.69 242 GLU A CA 1
ATOM 1953 C C . GLU A 1 242 ? -9.833 0.432 7.754 1.00 95.69 242 GLU A C 1
ATOM 1955 O O . GLU A 1 242 ? -10.873 0.404 8.426 1.00 95.69 242 GLU A O 1
ATOM 1960 N N . VAL A 1 243 ? -9.371 -0.658 7.135 1.00 96.00 243 VAL A N 1
ATOM 1961 C CA . VAL A 1 243 ? -10.014 -1.971 7.238 1.00 96.00 243 VAL A CA 1
ATOM 1962 C C . VAL A 1 243 ? -9.934 -2.514 8.665 1.00 96.00 243 VAL A C 1
ATOM 1964 O O . VAL A 1 243 ? -10.962 -2.906 9.220 1.00 96.00 243 VAL A O 1
ATOM 1967 N N . ASP A 1 244 ? -8.751 -2.514 9.278 1.00 93.62 244 ASP A N 1
ATOM 1968 C CA . ASP A 1 244 ? -8.536 -3.011 10.637 1.00 93.62 244 ASP A CA 1
ATOM 1969 C C . ASP A 1 244 ? -9.330 -2.203 11.660 1.00 93.62 244 ASP A C 1
ATOM 1971 O O . ASP A 1 244 ? -9.960 -2.777 12.546 1.00 93.62 244 ASP A O 1
ATOM 1975 N N . LYS A 1 245 ? -9.393 -0.881 11.503 1.00 92.88 245 LYS A N 1
ATOM 1976 C CA . LYS A 1 245 ? -10.205 0.018 12.328 1.00 92.88 245 LYS A CA 1
ATOM 1977 C C . LYS A 1 245 ? -11.690 -0.330 12.273 1.00 92.88 245 LYS A C 1
ATOM 1979 O O . LYS A 1 245 ? -12.324 -0.483 13.320 1.00 92.88 245 LYS A O 1
ATOM 1984 N N . LYS A 1 246 ? -12.259 -0.508 11.075 1.00 93.75 246 LYS A N 1
ATOM 1985 C CA . LYS A 1 246 ? -13.676 -0.884 10.932 1.00 93.75 246 LYS A CA 1
ATOM 1986 C C . LYS A 1 246 ? -13.938 -2.305 11.435 1.00 93.75 246 LYS A C 1
ATOM 1988 O O . LYS A 1 246 ? -14.923 -2.531 12.138 1.00 93.75 246 LYS A O 1
ATOM 1993 N N . ALA A 1 247 ? -13.043 -3.247 11.133 1.00 92.50 247 ALA A N 1
ATOM 1994 C CA . ALA A 1 247 ? -13.130 -4.625 11.610 1.00 92.50 247 ALA A CA 1
ATOM 1995 C C . ALA A 1 247 ? -13.058 -4.703 13.141 1.00 92.50 247 ALA A C 1
ATOM 1997 O O . ALA A 1 247 ? -13.829 -5.440 13.754 1.00 92.50 247 ALA A O 1
ATOM 1998 N N . ARG A 1 248 ? -12.183 -3.904 13.761 1.00 92.56 248 ARG A N 1
ATOM 1999 C CA . ARG A 1 248 ? -12.036 -3.797 15.213 1.00 92.56 248 ARG A CA 1
ATOM 2000 C C . ARG A 1 248 ? -13.312 -3.302 15.875 1.00 92.56 248 ARG A C 1
ATOM 2002 O O . ARG A 1 248 ? -13.790 -3.943 16.804 1.00 92.56 248 ARG A O 1
ATOM 2009 N N . ILE A 1 249 ? -13.875 -2.196 15.386 1.00 93.62 249 ILE A N 1
ATOM 2010 C CA . ILE A 1 249 ? -15.120 -1.640 15.931 1.00 93.62 249 ILE A CA 1
ATOM 2011 C C . ILE A 1 249 ? -16.246 -2.669 15.813 1.00 93.62 249 ILE A C 1
ATOM 2013 O O . ILE A 1 249 ? -16.933 -2.924 16.797 1.00 93.62 249 ILE A O 1
ATOM 2017 N N . GLN A 1 250 ? -16.402 -3.310 14.650 1.00 92.94 250 GLN A N 1
ATOM 2018 C CA . GLN A 1 250 ? -17.436 -4.328 14.460 1.00 92.94 250 GLN A CA 1
ATOM 2019 C C . GLN A 1 250 ? -17.261 -5.510 15.419 1.00 92.94 250 GLN A C 1
ATOM 2021 O O . GLN A 1 250 ? -18.226 -5.929 16.050 1.00 92.94 250 GLN A O 1
ATOM 2026 N N . PHE A 1 251 ? -16.036 -6.019 15.559 1.00 91.81 251 PHE A N 1
ATOM 2027 C CA . PHE A 1 251 ? -15.734 -7.113 16.476 1.00 91.81 251 PHE A CA 1
ATOM 2028 C C . PHE A 1 251 ? -16.091 -6.758 17.924 1.00 91.81 251 PHE A C 1
ATOM 2030 O O . PHE A 1 251 ? -16.711 -7.549 18.629 1.00 91.81 251 PHE A O 1
ATOM 2037 N N . GLU A 1 252 ? -15.731 -5.558 18.373 1.00 93.50 252 GLU A N 1
ATOM 2038 C CA . GLU A 1 252 ? -16.056 -5.116 19.726 1.00 93.50 252 GLU A CA 1
ATOM 2039 C C . GLU A 1 252 ? -17.557 -4.914 19.934 1.00 93.50 252 GLU A C 1
ATOM 2041 O O . GLU A 1 252 ? -18.070 -5.288 20.986 1.00 93.50 252 GLU A O 1
ATOM 2046 N N . LEU A 1 253 ? -18.278 -4.390 18.939 1.00 94.56 253 LEU A N 1
ATOM 2047 C CA . LEU A 1 253 ? -19.738 -4.303 18.985 1.00 94.56 253 LEU A CA 1
ATOM 2048 C C . LEU A 1 253 ? -20.376 -5.691 19.092 1.00 94.56 253 LEU A C 1
ATOM 2050 O O . LEU A 1 253 ? -21.246 -5.883 19.939 1.00 94.56 253 LEU A O 1
ATOM 2054 N N . ASP A 1 254 ? -19.897 -6.663 18.313 1.00 93.69 254 ASP A N 1
ATOM 2055 C CA . ASP A 1 254 ? -20.364 -8.053 18.362 1.00 93.69 254 ASP A CA 1
ATOM 2056 C C . ASP A 1 254 ? -20.193 -8.660 19.766 1.00 93.69 254 ASP A C 1
ATOM 2058 O O . ASP A 1 254 ? -21.089 -9.347 20.260 1.00 93.69 254 ASP A O 1
ATOM 2062 N N . LEU A 1 255 ? -19.081 -8.361 20.449 1.00 93.06 255 LEU A N 1
ATOM 2063 C CA . LEU A 1 255 ? -18.858 -8.785 21.835 1.00 93.06 255 LEU A CA 1
ATOM 2064 C C . LEU A 1 255 ? -19.745 -8.029 22.834 1.00 93.06 255 LEU A C 1
ATOM 2066 O O . LEU A 1 255 ? -20.299 -8.634 23.758 1.00 93.06 255 LEU A O 1
ATOM 2070 N N . LEU A 1 256 ? -19.902 -6.717 22.657 1.00 94.12 256 LEU A N 1
ATOM 2071 C CA . LEU A 1 256 ? -20.712 -5.871 23.532 1.00 94.12 256 LEU A CA 1
ATOM 2072 C C . LEU A 1 256 ? -22.211 -6.167 23.406 1.00 94.12 256 LEU A C 1
ATOM 2074 O O . LEU A 1 256 ? -22.921 -5.996 24.391 1.00 94.12 256 LEU A O 1
ATOM 2078 N N . TYR A 1 257 ? -22.705 -6.683 22.275 1.00 92.94 257 TYR A N 1
ATOM 2079 C CA . TYR A 1 257 ? -24.103 -7.118 22.123 1.00 92.94 257 TYR A CA 1
ATOM 2080 C C . TYR A 1 257 ? -24.513 -8.264 23.066 1.00 92.94 257 TYR A C 1
ATOM 2082 O O . TYR A 1 257 ? -25.695 -8.594 23.147 1.00 92.94 257 TYR A O 1
ATOM 2090 N N . SER A 1 258 ? -23.569 -8.852 23.810 1.00 89.88 258 SER A N 1
ATOM 2091 C CA . SER A 1 258 ? -23.880 -9.724 24.951 1.00 89.88 258 SER A CA 1
ATOM 2092 C C . SER A 1 258 ? -24.471 -8.980 26.164 1.00 89.88 258 SER A C 1
ATOM 2094 O O . SER A 1 258 ? -25.040 -9.619 27.051 1.00 89.88 258 SER A O 1
ATOM 2096 N N . LEU A 1 259 ? -24.360 -7.647 26.207 1.00 89.19 259 LEU A N 1
ATOM 2097 C CA . LEU A 1 259 ? -24.976 -6.763 27.202 1.00 89.19 259 LEU A CA 1
ATOM 2098 C C . LEU A 1 259 ? -26.444 -6.450 26.841 1.00 89.19 259 LEU A C 1
ATOM 2100 O O . LEU A 1 259 ? -26.888 -6.705 25.725 1.00 89.19 259 LEU A O 1
ATOM 2104 N N . ASP A 1 260 ? -27.217 -5.884 27.779 1.00 88.12 260 ASP A N 1
ATOM 2105 C CA . ASP A 1 260 ? -28.678 -5.732 27.624 1.00 88.12 260 ASP A CA 1
ATOM 2106 C C . ASP A 1 260 ? -29.102 -4.888 26.415 1.00 88.12 260 ASP A C 1
ATOM 2108 O O . ASP A 1 260 ? -30.031 -5.260 25.694 1.00 88.12 260 ASP A O 1
ATOM 2112 N N . ARG A 1 261 ? -28.474 -3.724 26.212 1.00 95.69 261 ARG A N 1
ATOM 2113 C CA . ARG A 1 261 ? -28.753 -2.858 25.062 1.00 95.69 261 ARG A CA 1
ATOM 2114 C C . ARG A 1 261 ? -27.492 -2.122 24.647 1.00 95.69 261 ARG A C 1
ATOM 2116 O O . ARG A 1 261 ? -26.945 -1.356 25.432 1.00 95.69 261 ARG A O 1
ATOM 2123 N N . VAL A 1 262 ? -27.082 -2.318 23.398 1.00 97.00 262 VAL A N 1
ATOM 2124 C CA . VAL A 1 262 ? -25.958 -1.610 22.780 1.00 97.00 262 VAL A CA 1
ATOM 2125 C C . VAL A 1 262 ? -26.441 -0.966 21.489 1.00 97.00 262 VAL A C 1
ATOM 2127 O O . VAL A 1 262 ? -27.069 -1.620 20.659 1.00 97.00 262 VAL A O 1
ATOM 2130 N N . GLU A 1 263 ? -26.184 0.325 21.327 1.00 97.25 263 GLU A N 1
ATOM 2131 C CA . GLU A 1 263 ? -26.569 1.096 20.148 1.00 97.25 263 GLU A CA 1
ATOM 2132 C C . GLU A 1 263 ? -25.351 1.862 19.627 1.00 97.25 263 GLU A C 1
ATOM 2134 O O . GLU A 1 263 ? -24.794 2.702 20.333 1.00 97.25 263 GLU A O 1
ATOM 2139 N N . TYR A 1 264 ? -24.924 1.563 18.398 1.00 97.56 264 TYR A N 1
ATOM 2140 C CA . TYR A 1 264 ? -23.814 2.255 17.746 1.00 97.56 264 TYR A CA 1
ATOM 2141 C C . TYR A 1 264 ? -24.331 3.299 16.758 1.00 97.56 264 TYR A C 1
ATOM 2143 O O . TYR A 1 264 ? -25.035 2.977 15.801 1.00 97.56 264 TYR A O 1
ATOM 2151 N N . LYS A 1 265 ? -23.950 4.555 16.980 1.00 97.38 265 LYS A N 1
ATOM 2152 C CA . LYS A 1 265 ? -24.231 5.693 16.104 1.00 97.38 265 LYS A CA 1
ATOM 2153 C C . LYS A 1 265 ? -22.971 5.995 15.298 1.00 97.38 265 LYS A C 1
ATOM 2155 O O . LYS A 1 265 ? -22.122 6.767 15.741 1.00 97.38 265 LYS A O 1
ATOM 2160 N N . GLU A 1 266 ? -22.851 5.375 14.122 1.00 94.12 266 GLU A N 1
ATOM 2161 C CA . GLU A 1 266 ? -21.654 5.435 13.261 1.00 94.12 266 GLU A CA 1
ATOM 2162 C C . GLU A 1 266 ? -21.232 6.876 12.931 1.00 94.12 266 GLU A C 1
ATOM 2164 O O . GLU A 1 266 ? -20.068 7.230 13.106 1.00 94.12 266 GLU A O 1
ATOM 2169 N N . LEU A 1 267 ? -22.191 7.736 12.566 1.00 95.19 267 LEU A N 1
ATOM 2170 C CA . LEU A 1 267 ? -21.938 9.144 12.221 1.00 95.19 267 LEU A CA 1
ATOM 2171 C C . LEU A 1 267 ? -21.359 9.963 13.385 1.00 95.19 267 LEU A C 1
ATOM 2173 O O . LEU A 1 267 ? -20.565 10.871 13.166 1.00 95.19 267 LEU A O 1
ATOM 2177 N N . GLU A 1 268 ? -21.752 9.644 14.619 1.00 97.06 268 GLU A N 1
ATOM 2178 C CA . GLU A 1 268 ? -21.265 10.310 15.832 1.00 97.06 268 GLU A CA 1
ATOM 2179 C C . GLU A 1 268 ? -20.056 9.590 16.439 1.00 97.06 268 GLU A C 1
ATOM 2181 O O . GLU A 1 268 ? -19.475 10.082 17.402 1.00 97.06 268 GLU A O 1
ATOM 2186 N N . ARG A 1 269 ? -19.682 8.417 15.906 1.00 96.81 269 ARG A N 1
ATOM 2187 C CA . ARG A 1 269 ? -18.691 7.499 16.491 1.00 96.81 269 ARG A CA 1
ATOM 2188 C C . ARG A 1 269 ? -18.963 7.223 17.972 1.00 96.81 269 ARG A C 1
ATOM 2190 O O . ARG A 1 269 ? -18.054 7.227 18.804 1.00 96.81 269 ARG A O 1
ATOM 2197 N N . LYS A 1 270 ? -20.235 7.001 18.294 1.00 98.12 270 LYS A N 1
ATOM 2198 C CA . LYS A 1 270 ? -20.733 6.917 19.665 1.00 98.12 270 LYS A CA 1
ATOM 2199 C C . LYS A 1 270 ? -21.395 5.568 19.917 1.00 98.12 270 LYS A C 1
ATOM 2201 O O . LYS A 1 270 ? -22.206 5.128 19.108 1.00 98.12 270 LYS A O 1
ATOM 2206 N N . ILE A 1 271 ? -21.078 4.930 21.039 1.00 98.12 271 ILE A N 1
ATOM 2207 C CA . ILE A 1 271 ? -21.738 3.705 21.503 1.00 98.12 271 ILE A CA 1
ATOM 2208 C C . ILE A 1 271 ? -22.511 4.035 22.781 1.00 98.12 271 ILE A C 1
ATOM 2210 O O . ILE A 1 271 ? -21.945 4.560 23.738 1.00 98.12 271 ILE A O 1
ATOM 2214 N N . GLU A 1 272 ? -23.803 3.737 22.802 1.00 98.00 272 GLU A N 1
ATOM 2215 C CA . GLU A 1 272 ? -24.642 3.823 23.998 1.00 98.00 272 GLU A CA 1
ATOM 2216 C C . GLU A 1 272 ? -24.881 2.414 24.538 1.00 98.00 272 GLU A C 1
ATOM 2218 O O . GLU A 1 272 ? -25.285 1.522 23.790 1.00 98.00 272 GLU A O 1
ATOM 2223 N N . ILE A 1 273 ? -24.584 2.202 25.820 1.00 97.19 273 ILE A N 1
ATOM 2224 C CA . ILE A 1 273 ? -24.617 0.885 26.465 1.00 97.19 273 ILE A CA 1
ATOM 2225 C C . ILE A 1 273 ? -25.481 0.971 27.720 1.00 97.19 273 ILE A C 1
ATOM 2227 O O . ILE A 1 273 ? -25.155 1.716 28.644 1.00 97.19 273 ILE A O 1
ATOM 2231 N N . ASP A 1 274 ? -26.542 0.172 27.783 1.00 95.50 274 ASP A N 1
ATOM 2232 C CA . ASP A 1 274 ? -27.282 -0.077 29.017 1.00 95.50 274 ASP A CA 1
ATOM 2233 C C . ASP A 1 274 ? -26.765 -1.374 29.647 1.00 95.50 274 ASP A C 1
ATOM 2235 O O . ASP A 1 274 ? -26.792 -2.443 29.033 1.00 95.50 274 ASP A O 1
ATOM 2239 N N . MET A 1 275 ? -26.324 -1.286 30.899 1.00 93.12 275 MET A N 1
ATOM 2240 C CA . MET A 1 275 ? -25.847 -2.425 31.675 1.00 93.12 275 MET A CA 1
ATOM 2241 C C . MET A 1 275 ? -26.683 -2.571 32.944 1.00 93.12 275 MET A C 1
ATOM 2243 O O . MET A 1 275 ? -26.726 -1.661 33.779 1.00 93.12 275 MET A O 1
ATOM 2247 N N . ARG A 1 276 ? -27.353 -3.714 33.121 1.00 89.38 276 ARG A N 1
ATOM 2248 C CA . ARG A 1 276 ? -28.051 -4.012 34.376 1.00 89.38 276 ARG A CA 1
ATOM 2249 C C . ARG A 1 276 ? -27.065 -4.424 35.462 1.00 89.38 276 ARG A C 1
ATOM 2251 O O . ARG A 1 276 ? -26.278 -5.350 35.297 1.00 89.38 276 ARG A O 1
ATOM 2258 N N . GLY A 1 277 ? -27.163 -3.765 36.609 1.00 82.62 277 GLY A N 1
ATOM 2259 C CA . GLY A 1 277 ? -26.618 -4.242 37.869 1.00 82.62 277 GLY A CA 1
ATOM 2260 C C . GLY A 1 277 ? -27.734 -4.848 38.710 1.00 82.62 277 GLY A C 1
ATOM 2261 O O . GLY A 1 277 ? -28.682 -4.153 39.080 1.00 82.62 277 GLY A O 1
ATOM 2262 N N . GLN A 1 278 ? -27.612 -6.134 39.039 1.00 72.62 278 GLN A N 1
ATOM 2263 C CA . GLN A 1 278 ? -28.487 -6.761 40.027 1.00 72.62 278 GLN A CA 1
ATOM 2264 C C . GLN A 1 278 ? -28.101 -6.256 41.415 1.00 72.62 278 GLN A C 1
ATOM 2266 O O . GLN A 1 278 ? -27.090 -6.678 41.983 1.00 72.62 278 GLN A O 1
ATOM 2271 N N . MET A 1 279 ? -28.906 -5.350 41.968 1.00 69.06 279 MET A N 1
ATOM 2272 C CA . MET A 1 279 ? -28.832 -5.016 43.385 1.00 69.06 279 MET A CA 1
ATOM 2273 C C . MET A 1 279 ? -29.894 -5.810 44.141 1.00 69.06 279 MET A C 1
ATOM 2275 O O . MET A 1 279 ? -30.964 -6.110 43.622 1.00 69.06 279 MET A O 1
ATOM 2279 N N . LYS A 1 280 ? -29.626 -6.143 45.405 1.00 65.25 280 LYS A N 1
ATOM 2280 C CA . LYS A 1 280 ? -30.553 -6.944 46.227 1.00 65.25 280 LYS A CA 1
ATOM 2281 C C . LYS A 1 280 ? -31.923 -6.283 46.459 1.00 65.25 280 LYS A C 1
ATOM 2283 O O . LYS A 1 280 ? -32.856 -6.982 46.841 1.00 65.25 280 LYS A O 1
ATOM 2288 N N . THR A 1 281 ? -32.043 -4.969 46.264 1.00 66.44 281 THR A N 1
ATOM 2289 C CA . THR A 1 281 ? -33.274 -4.194 46.504 1.00 66.44 281 THR A CA 1
ATOM 2290 C C . THR A 1 281 ? -34.071 -3.891 45.236 1.00 66.44 281 THR A C 1
ATOM 2292 O O . THR A 1 281 ? -35.295 -3.817 45.312 1.00 66.44 281 THR A O 1
ATOM 2295 N N . ALA A 1 282 ? -33.403 -3.716 44.094 1.00 76.94 282 ALA A N 1
ATOM 2296 C CA . ALA A 1 282 ? -34.003 -3.506 42.779 1.00 76.94 282 ALA A CA 1
ATOM 2297 C C . ALA A 1 282 ? -32.934 -3.650 41.686 1.00 76.94 282 ALA A C 1
ATOM 2299 O O . ALA A 1 282 ? -31.767 -3.325 41.913 1.00 76.94 282 ALA A O 1
ATOM 2300 N N . ASP A 1 283 ? -33.334 -4.065 40.486 1.00 81.50 283 ASP A N 1
ATOM 2301 C CA . ASP A 1 283 ? -32.456 -3.995 39.319 1.00 81.50 283 ASP A CA 1
ATOM 2302 C C . ASP A 1 283 ? -32.221 -2.526 38.949 1.00 81.50 283 ASP A C 1
ATOM 2304 O O . ASP A 1 283 ? -33.166 -1.766 38.725 1.00 81.50 283 ASP A O 1
ATOM 2308 N N . VAL A 1 284 ? -30.953 -2.120 38.883 1.00 88.06 284 VAL A N 1
ATOM 2309 C CA . VAL A 1 284 ? -30.559 -0.770 38.468 1.00 88.06 284 VAL A CA 1
ATOM 2310 C C . VAL A 1 284 ? -29.894 -0.853 37.105 1.00 88.06 284 VAL A C 1
ATOM 2312 O O . VAL A 1 284 ? -29.064 -1.722 36.861 1.00 88.06 284 VAL A O 1
ATOM 2315 N N . THR A 1 285 ? -30.273 0.042 36.193 1.00 91.56 285 THR A N 1
ATOM 2316 C CA . THR A 1 285 ? -29.675 0.116 34.854 1.00 91.56 285 THR A CA 1
ATOM 2317 C C . THR A 1 285 ? -28.714 1.296 34.783 1.00 91.56 285 THR A C 1
ATOM 2319 O O . THR A 1 285 ? -29.108 2.453 34.955 1.00 91.56 285 THR A O 1
ATOM 2322 N N . PHE A 1 286 ? -27.449 0.997 34.514 1.00 93.06 286 PHE A N 1
ATOM 2323 C CA . PHE A 1 286 ? -26.397 1.979 34.299 1.00 93.06 286 PHE A CA 1
ATOM 2324 C C . PHE A 1 286 ? -26.274 2.247 32.804 1.00 93.06 286 PHE A C 1
ATOM 2326 O O . PHE A 1 286 ? -26.052 1.320 32.028 1.00 93.06 286 PHE A O 1
ATOM 2333 N N . LYS A 1 287 ? -26.439 3.507 32.409 1.00 95.88 287 LYS A N 1
ATOM 2334 C CA . LYS A 1 287 ? -26.338 3.943 31.018 1.00 95.88 287 LYS A CA 1
ATOM 2335 C C . LYS A 1 287 ? -24.987 4.583 30.775 1.00 95.88 287 LYS A C 1
ATOM 2337 O O . LYS A 1 287 ? -24.642 5.542 31.463 1.00 95.88 287 LYS A O 1
ATOM 2342 N N . PHE A 1 288 ? -24.252 4.088 29.795 1.00 96.69 288 PHE A N 1
ATOM 2343 C CA . PHE A 1 288 ? -22.947 4.601 29.412 1.00 96.69 288 PHE A CA 1
ATOM 2344 C C . PHE A 1 288 ? -22.986 5.168 28.001 1.00 96.69 288 PHE A C 1
ATOM 2346 O O . PHE A 1 288 ? -23.652 4.640 27.115 1.00 96.69 288 PHE A O 1
ATOM 2353 N N . GLU A 1 289 ? -22.228 6.235 27.808 1.00 97.69 289 GLU A N 1
ATOM 2354 C CA . GLU A 1 289 ? -21.888 6.809 26.516 1.00 97.69 289 GLU A CA 1
ATOM 2355 C C . GLU A 1 289 ? -20.389 6.610 26.298 1.00 97.69 289 GLU A C 1
ATOM 2357 O O . GLU A 1 289 ? -19.578 7.037 27.118 1.00 97.69 289 GLU A O 1
ATOM 2362 N N . VAL A 1 290 ? -20.023 5.966 25.195 1.00 98.06 290 VAL A N 1
ATOM 2363 C CA . VAL A 1 290 ? -18.639 5.774 24.765 1.00 98.06 290 VAL A CA 1
ATOM 2364 C C . VAL A 1 290 ? -18.427 6.570 23.487 1.00 98.06 290 VAL A C 1
ATOM 2366 O O . VAL A 1 290 ? -19.045 6.283 22.465 1.00 98.06 290 VAL A O 1
ATOM 2369 N N . GLN A 1 291 ? -17.544 7.558 23.534 1.00 98.31 291 GLN A N 1
ATOM 2370 C CA . GLN A 1 291 ? -17.118 8.318 22.365 1.00 98.31 291 GLN A CA 1
ATOM 2371 C C . GLN A 1 291 ? -15.804 7.739 21.835 1.00 98.31 291 GLN A C 1
ATOM 2373 O O . GLN A 1 291 ? -14.797 7.732 22.551 1.00 98.31 291 GLN A O 1
ATOM 2378 N N . LEU A 1 292 ? -15.806 7.279 20.582 1.00 97.75 292 LEU A N 1
ATOM 2379 C CA . LEU A 1 292 ? -14.612 6.758 19.918 1.00 97.75 292 LEU A CA 1
ATOM 2380 C C . LEU A 1 292 ? -13.868 7.903 19.210 1.00 97.75 292 LEU A C 1
ATOM 2382 O O . LEU A 1 292 ? -14.468 8.564 18.351 1.00 97.75 292 LEU A O 1
ATOM 2386 N N . PRO A 1 293 ? -12.579 8.142 19.518 1.00 97.00 293 PRO A N 1
ATOM 2387 C CA . PRO A 1 293 ? -11.767 9.122 18.798 1.00 97.00 293 PRO A CA 1
ATOM 2388 C C . PRO A 1 293 ? -11.545 8.686 17.344 1.00 97.00 293 PRO A C 1
ATOM 2390 O O . PRO A 1 293 ? -11.784 7.527 17.002 1.00 97.00 293 PRO A O 1
ATOM 2393 N N . GLU A 1 294 ? -11.124 9.603 16.471 1.00 93.75 294 GLU A N 1
ATOM 2394 C CA . GLU A 1 294 ? -10.979 9.358 15.025 1.00 93.75 294 GLU A CA 1
ATOM 2395 C C . GLU A 1 294 ? -9.977 8.239 14.697 1.00 93.75 294 GLU A C 1
ATOM 2397 O O . GLU A 1 294 ? -10.241 7.394 13.836 1.00 93.75 294 GLU A O 1
ATOM 2402 N N . ASP A 1 295 ? -8.894 8.180 15.461 1.00 93.19 295 ASP A N 1
ATOM 2403 C CA . ASP A 1 295 ? -7.772 7.245 15.384 1.00 93.19 295 ASP A CA 1
ATOM 2404 C C . ASP A 1 295 ? -7.944 5.996 16.272 1.00 93.19 295 ASP A C 1
ATOM 2406 O O . ASP A 1 295 ? -6.999 5.233 16.466 1.00 93.19 295 ASP A O 1
ATOM 2410 N N . TYR A 1 296 ? -9.143 5.756 16.817 1.00 95.00 296 TYR A N 1
ATOM 2411 C CA . TYR A 1 296 ? -9.463 4.512 17.528 1.00 95.00 296 TYR A CA 1
ATOM 2412 C C . TYR A 1 296 ? -9.086 3.276 16.679 1.00 95.00 296 TYR A C 1
ATOM 2414 O O . TYR A 1 296 ? -9.445 3.254 15.499 1.00 95.00 296 TYR A O 1
ATOM 2422 N N . PRO A 1 297 ? -8.422 2.240 17.238 1.00 94.25 297 PRO A N 1
ATOM 2423 C CA . PRO A 1 297 ? -8.157 2.002 18.666 1.00 94.25 297 PRO A CA 1
ATOM 2424 C C . PRO A 1 297 ? -6.852 2.598 19.234 1.00 94.25 297 PRO A C 1
ATOM 2426 O O . PRO A 1 297 ? -6.536 2.308 20.388 1.00 94.25 297 PRO A O 1
ATOM 2429 N N . GLN A 1 298 ? -6.080 3.403 18.484 1.00 93.56 298 GLN A N 1
ATOM 2430 C CA . GLN A 1 298 ? -4.814 3.966 18.997 1.00 93.56 298 GLN A CA 1
ATOM 2431 C C . GLN A 1 298 ? -5.051 4.876 20.202 1.00 93.56 298 GLN A C 1
ATOM 2433 O O . GLN A 1 298 ? -4.433 4.700 21.252 1.00 93.56 298 GLN A O 1
ATOM 2438 N N . SER A 1 299 ? -5.986 5.816 20.069 1.00 96.12 299 SER A N 1
ATOM 2439 C CA . SER A 1 299 ? -6.400 6.661 21.183 1.00 96.12 299 SER A CA 1
ATOM 2440 C C . SER A 1 299 ? -7.493 6.012 22.018 1.00 96.12 299 SER A C 1
ATOM 2442 O O . SER A 1 299 ? -8.400 5.341 21.513 1.00 96.12 299 SER A O 1
ATOM 2444 N N . LYS A 1 300 ? -7.428 6.281 23.324 1.00 96.75 300 LYS A N 1
ATOM 2445 C CA . LYS A 1 300 ? -8.397 5.773 24.291 1.00 96.75 300 LYS A CA 1
ATOM 2446 C C . LYS A 1 300 ? -9.797 6.356 24.069 1.00 96.75 300 LYS A C 1
ATOM 2448 O O . LYS A 1 300 ? -9.923 7.555 23.801 1.00 96.75 300 LYS A O 1
ATOM 2453 N N . PRO A 1 301 ? -10.855 5.547 24.222 1.00 97.81 301 PRO A N 1
ATOM 2454 C CA . PRO A 1 301 ? -12.225 6.024 24.152 1.00 97.81 301 PRO A CA 1
ATOM 2455 C C . PRO A 1 301 ? -12.564 6.875 25.381 1.00 97.81 301 PRO A C 1
ATOM 2457 O O . PRO A 1 301 ? -12.014 6.687 26.469 1.00 97.81 301 PRO A O 1
ATOM 2460 N N . ILE A 1 302 ? -13.511 7.799 25.223 1.00 97.19 302 ILE A N 1
ATOM 2461 C CA . ILE A 1 302 ? -14.036 8.595 26.337 1.00 97.19 302 ILE A CA 1
ATOM 2462 C C . ILE A 1 302 ? -15.330 7.939 26.806 1.00 97.19 302 ILE A C 1
ATOM 2464 O O . ILE A 1 302 ? -16.314 7.923 26.071 1.00 97.19 302 ILE A O 1
ATOM 2468 N N . ILE A 1 303 ? -15.334 7.418 28.032 1.00 96.62 303 ILE A N 1
ATOM 2469 C CA . ILE A 1 303 ? -16.505 6.776 28.637 1.00 96.62 303 ILE A CA 1
ATOM 2470 C C . ILE A 1 303 ? -17.145 7.738 29.639 1.00 96.62 303 ILE A C 1
ATOM 2472 O O . ILE A 1 303 ? -16.483 8.226 30.552 1.00 96.62 303 ILE A O 1
ATOM 2476 N N . LYS A 1 304 ? -18.445 7.993 29.483 1.00 95.62 304 LYS A N 1
ATOM 2477 C CA . LYS A 1 304 ? -19.258 8.807 30.391 1.00 95.62 304 LYS A CA 1
ATOM 2478 C C . LYS A 1 304 ? -20.413 7.989 30.944 1.00 95.62 304 LYS A C 1
ATOM 2480 O O . LYS A 1 304 ? -21.079 7.259 30.214 1.00 95.62 304 LYS A O 1
ATOM 2485 N N . LEU A 1 305 ? -20.678 8.153 32.233 1.00 94.62 305 LEU A N 1
ATOM 2486 C CA . LEU A 1 305 ? -21.871 7.619 32.874 1.00 94.62 305 LEU A CA 1
ATOM 2487 C C . LEU A 1 305 ? -23.016 8.626 32.728 1.00 94.62 305 LEU A C 1
ATOM 2489 O O . LEU A 1 305 ? -22.884 9.772 33.149 1.00 94.62 305 LEU A O 1
ATOM 2493 N N . LEU A 1 306 ? -24.125 8.199 32.127 1.00 95.88 306 LEU A N 1
ATOM 2494 C CA . LEU A 1 306 ? -25.321 9.021 31.928 1.00 95.88 306 LEU A CA 1
ATOM 2495 C C . LEU A 1 306 ? -26.355 8.843 33.047 1.00 95.88 306 LEU A C 1
ATOM 2497 O O . LEU A 1 306 ? -27.161 9.740 33.280 1.00 95.88 306 LEU A O 1
ATOM 2501 N N . SER A 1 307 ? -26.366 7.690 33.722 1.00 92.38 307 SER A N 1
ATOM 2502 C CA . SER A 1 307 ? -27.256 7.464 34.866 1.00 92.38 307 SER A CA 1
ATOM 2503 C C . SER A 1 307 ? -26.769 8.224 36.100 1.00 92.38 307 SER A C 1
ATOM 2505 O O . SER A 1 307 ? -25.594 8.151 36.453 1.00 92.38 307 SER A O 1
ATOM 2507 N N . GLU A 1 308 ? -27.685 8.879 36.813 1.00 90.00 308 GLU A N 1
ATOM 2508 C CA . GLU A 1 308 ? -27.400 9.408 38.147 1.00 90.00 308 GLU A CA 1
ATOM 2509 C C . GLU A 1 308 ? -27.193 8.250 39.131 1.00 90.00 308 GLU A C 1
ATOM 2511 O O . GLU A 1 308 ? -28.036 7.359 39.258 1.00 90.00 308 GLU A O 1
ATOM 2516 N N . VAL A 1 309 ? -26.057 8.256 39.829 1.00 86.00 309 VAL A N 1
ATOM 2517 C CA . VAL A 1 309 ? -25.750 7.287 40.885 1.00 86.00 309 VAL A CA 1
ATOM 2518 C C . VAL A 1 309 ? -25.988 7.971 42.220 1.00 86.00 309 VAL A C 1
ATOM 2520 O O . VAL A 1 309 ? -25.253 8.878 42.593 1.00 86.00 309 VAL A O 1
ATOM 2523 N N . SER A 1 310 ? -27.019 7.540 42.945 1.00 84.62 310 SER A N 1
ATOM 2524 C CA . SER A 1 310 ? -27.368 8.110 44.253 1.00 84.62 310 SER A CA 1
ATOM 2525 C C . SER A 1 310 ? -26.429 7.680 45.388 1.00 84.62 310 SER A C 1
ATOM 2527 O O . SER A 1 310 ? -26.499 8.241 46.475 1.00 84.62 310 SER A O 1
ATOM 2529 N N . ASP A 1 311 ? -25.614 6.644 45.173 1.00 83.44 311 ASP A N 1
ATOM 2530 C CA . ASP A 1 311 ? -24.702 6.073 46.169 1.00 83.44 311 ASP A CA 1
ATOM 2531 C C . ASP A 1 311 ? -23.246 6.491 45.885 1.00 83.44 311 ASP A C 1
ATOM 2533 O O . ASP A 1 311 ? -22.628 6.041 44.914 1.00 83.44 311 ASP A O 1
ATOM 2537 N N . ASP A 1 312 ? -22.683 7.322 46.769 1.00 84.38 312 ASP A N 1
ATOM 2538 C CA . ASP A 1 312 ? -21.304 7.824 46.692 1.00 84.38 312 ASP A CA 1
ATOM 2539 C C . ASP A 1 312 ? -20.248 6.707 46.626 1.00 84.38 312 ASP A C 1
ATOM 2541 O O . ASP A 1 312 ? -19.188 6.878 46.015 1.00 84.38 312 ASP A O 1
ATOM 2545 N N . GLN A 1 313 ? -20.491 5.555 47.260 1.00 81.81 313 GLN A N 1
ATOM 2546 C CA . GLN A 1 313 ? -19.551 4.436 47.255 1.00 81.81 313 GLN A CA 1
ATOM 2547 C C . GLN A 1 313 ? -19.527 3.752 45.888 1.00 81.81 313 GLN A C 1
ATOM 2549 O O . GLN A 1 313 ? -18.446 3.421 45.392 1.00 81.81 313 GLN A O 1
ATOM 2554 N N . VAL A 1 314 ? -20.693 3.571 45.264 1.00 82.12 314 VAL A N 1
ATOM 2555 C CA . VAL A 1 314 ? -20.791 3.042 43.896 1.00 82.12 314 VAL A CA 1
ATOM 2556 C C . VAL A 1 314 ? -20.116 4.006 42.921 1.00 82.12 314 VAL A C 1
ATOM 2558 O O . VAL A 1 314 ? -19.295 3.563 42.119 1.00 82.12 314 VAL A O 1
ATOM 2561 N N . ALA A 1 315 ? -20.360 5.315 43.051 1.00 85.56 315 ALA A N 1
ATOM 2562 C CA . ALA A 1 315 ? -19.720 6.335 42.220 1.00 85.56 315 ALA A CA 1
ATOM 2563 C C . ALA A 1 315 ? -18.181 6.286 42.315 1.00 85.56 315 ALA A C 1
ATOM 2565 O O . ALA A 1 315 ? -17.504 6.205 41.291 1.00 85.56 315 ALA A O 1
ATOM 2566 N N . LYS A 1 316 ? -17.619 6.218 43.532 1.00 88.00 316 LYS A N 1
ATOM 2567 C CA . LYS A 1 316 ? -16.162 6.095 43.747 1.00 88.00 316 LYS A CA 1
ATOM 2568 C C . LYS A 1 316 ? -15.574 4.806 43.170 1.00 88.00 316 LYS A C 1
ATOM 2570 O O . LYS A 1 316 ? -14.470 4.818 42.630 1.00 88.00 316 LYS A O 1
ATOM 2575 N N . GLN A 1 317 ? -16.279 3.679 43.296 1.00 85.69 317 GLN A N 1
ATOM 2576 C CA . GLN A 1 317 ? -15.824 2.407 42.722 1.00 85.69 317 GLN A CA 1
ATOM 2577 C C . GLN A 1 317 ? -15.868 2.436 41.192 1.00 85.69 317 GLN A C 1
ATOM 2579 O O . GLN A 1 317 ? -14.960 1.909 40.556 1.00 85.69 317 GLN A O 1
ATOM 2584 N N . MET A 1 318 ? -16.870 3.087 40.598 1.00 85.19 318 MET A N 1
ATOM 2585 C CA . MET A 1 318 ? -16.942 3.283 39.149 1.00 85.19 318 MET A CA 1
ATOM 2586 C C . MET A 1 318 ? -15.822 4.191 38.643 1.00 85.19 318 MET A C 1
ATOM 2588 O O . MET A 1 318 ? -15.149 3.829 37.684 1.00 85.19 318 MET A O 1
ATOM 2592 N N . GLU A 1 319 ? -15.559 5.315 39.312 1.00 88.88 319 GLU A N 1
ATOM 2593 C CA . GLU A 1 319 ? -14.433 6.197 38.982 1.00 88.88 319 GLU A CA 1
ATOM 2594 C C . GLU A 1 319 ? -13.093 5.452 39.092 1.00 88.88 319 GLU A C 1
ATOM 2596 O O . GLU A 1 319 ? -12.240 5.549 38.211 1.00 88.88 319 GLU A O 1
ATOM 2601 N N . SER A 1 320 ? -12.927 4.623 40.129 1.00 89.38 320 SER A N 1
ATOM 2602 C CA . SER A 1 320 ? -11.752 3.759 40.253 1.00 89.38 320 SER A CA 1
ATOM 2603 C C . SER A 1 320 ? -11.664 2.715 39.140 1.00 89.38 320 SER A C 1
ATOM 2605 O O . SER A 1 320 ? -10.556 2.416 38.703 1.00 89.38 320 SER A O 1
ATOM 2607 N N . ALA A 1 321 ? -12.785 2.139 38.700 1.00 89.25 321 ALA A N 1
ATOM 2608 C CA . ALA A 1 321 ? -12.806 1.165 37.613 1.00 89.25 321 ALA A CA 1
ATOM 2609 C C . ALA A 1 321 ? -12.448 1.816 36.271 1.00 89.25 321 ALA A C 1
ATOM 2611 O O . ALA A 1 321 ? -11.740 1.212 35.472 1.00 89.25 321 ALA A O 1
ATOM 2612 N N . MET A 1 322 ? -12.861 3.069 36.053 1.00 90.31 322 MET A N 1
ATOM 2613 C CA . MET A 1 322 ? -12.526 3.836 34.850 1.00 90.31 322 MET A CA 1
ATOM 2614 C C . MET A 1 322 ? -11.023 4.112 34.702 1.00 90.31 322 MET A C 1
ATOM 2616 O O . MET A 1 322 ? -10.567 4.324 33.581 1.00 90.31 322 MET A O 1
ATOM 2620 N N . LYS A 1 323 ? -10.226 4.018 35.778 1.00 92.75 323 LYS A N 1
ATOM 2621 C CA . LYS A 1 323 ? -8.755 4.125 35.707 1.00 92.75 323 LYS A CA 1
ATOM 2622 C C . LYS A 1 323 ? -8.097 3.037 34.854 1.00 92.75 323 LYS A C 1
ATOM 2624 O O . LYS A 1 323 ? -6.956 3.212 34.447 1.00 92.75 323 LYS A O 1
ATOM 2629 N N . ILE A 1 324 ? -8.794 1.945 34.519 1.00 91.88 324 ILE A N 1
ATOM 2630 C CA . ILE A 1 324 ? -8.287 0.964 33.541 1.00 91.88 324 ILE A CA 1
ATOM 2631 C C . ILE A 1 324 ? -8.002 1.602 32.168 1.00 91.88 324 ILE A C 1
ATOM 2633 O O . ILE A 1 324 ? -7.144 1.130 31.425 1.00 91.88 324 ILE A O 1
ATOM 2637 N N . LEU A 1 325 ? -8.669 2.717 31.847 1.00 92.94 325 LEU A N 1
ATOM 2638 C CA . LEU A 1 325 ? -8.414 3.496 30.635 1.00 92.94 325 LEU A CA 1
ATOM 2639 C C . LEU A 1 325 ? -7.052 4.206 30.645 1.00 92.94 325 LEU A C 1
ATOM 2641 O O . LEU A 1 325 ? -6.597 4.651 29.593 1.00 92.94 325 LEU A O 1
ATOM 2645 N N . ASP A 1 326 ? -6.386 4.327 31.795 1.00 94.88 326 ASP A N 1
ATOM 2646 C CA . ASP A 1 326 ? -5.037 4.899 31.865 1.00 94.88 326 ASP A CA 1
ATOM 2647 C C . ASP A 1 326 ? -3.973 3.917 31.358 1.00 94.88 326 ASP A C 1
ATOM 2649 O O . ASP A 1 326 ? -2.906 4.340 30.925 1.00 94.88 326 ASP A O 1
ATOM 2653 N N . SER A 1 327 ? -4.291 2.618 31.332 1.00 94.06 327 SER A N 1
ATOM 2654 C CA . SER A 1 327 ? -3.487 1.571 30.691 1.00 94.06 327 SER A CA 1
ATOM 2655 C C . SER A 1 327 ? -3.964 1.227 29.274 1.00 94.06 327 SER A C 1
ATOM 2657 O O . SER A 1 327 ? -3.687 0.132 28.787 1.00 94.06 327 SER A O 1
ATOM 2659 N N . TRP A 1 328 ? -4.727 2.114 28.624 1.00 96.38 328 TRP A N 1
ATOM 2660 C CA . TRP A 1 328 ? -5.235 1.860 27.276 1.00 96.38 328 TRP A CA 1
ATOM 2661 C C . TRP A 1 328 ? -4.099 1.716 26.260 1.00 96.38 328 TRP A C 1
ATOM 2663 O O . TRP A 1 328 ? -3.156 2.506 26.237 1.00 96.38 328 TRP A O 1
ATOM 2673 N N . SER A 1 329 ? -4.239 0.730 25.379 1.00 94.38 329 SER A N 1
ATOM 2674 C CA . SER A 1 329 ? -3.386 0.517 24.213 1.00 94.38 329 SER A CA 1
ATOM 2675 C C . SER A 1 329 ? -4.242 0.095 23.019 1.00 94.38 329 SER A C 1
ATOM 2677 O O . SER A 1 329 ? -5.395 -0.302 23.191 1.00 94.38 329 SER A O 1
ATOM 2679 N N . SER A 1 330 ? -3.662 0.079 21.820 1.00 90.00 330 SER A N 1
ATOM 2680 C CA . SER A 1 330 ? -4.317 -0.449 20.613 1.00 90.00 330 SER A CA 1
ATOM 2681 C C . SER A 1 330 ? -4.720 -1.928 20.714 1.00 90.00 330 SER A C 1
ATOM 2683 O O . SER A 1 330 ? -5.533 -2.402 19.922 1.00 90.00 330 SER A O 1
ATOM 2685 N N . PHE A 1 331 ? -4.198 -2.654 21.709 1.00 90.06 331 PHE A N 1
ATOM 2686 C CA . PHE A 1 331 ? -4.540 -4.047 21.992 1.00 90.06 331 PHE A CA 1
ATOM 2687 C C . PHE A 1 331 ? -5.649 -4.205 23.044 1.00 90.06 331 PHE A C 1
ATOM 2689 O O . PHE A 1 331 ? -6.159 -5.310 23.222 1.00 90.06 331 PHE A O 1
ATOM 2696 N N . THR A 1 332 ? -6.055 -3.130 23.723 1.00 93.50 332 THR A N 1
ATOM 2697 C CA . THR A 1 332 ? -7.117 -3.148 24.741 1.00 93.50 332 THR A CA 1
ATOM 2698 C C . THR A 1 332 ? -8.501 -3.161 24.084 1.00 93.50 332 THR A C 1
ATOM 2700 O O . THR A 1 332 ? -8.744 -2.419 23.135 1.00 93.50 332 THR A O 1
ATOM 2703 N N . TYR A 1 333 ? -9.423 -4.000 24.567 1.00 94.50 333 TYR A N 1
ATOM 2704 C CA . TYR A 1 333 ? -10.796 -4.089 24.049 1.00 94.50 333 TYR A CA 1
ATOM 2705 C C . TYR A 1 333 ? -11.786 -3.383 24.986 1.00 94.50 333 TYR A C 1
ATOM 2707 O O . TYR A 1 333 ? -11.669 -3.482 26.210 1.00 94.50 333 TYR A O 1
ATOM 2715 N N . LEU A 1 334 ? -12.821 -2.731 24.441 1.00 95.69 334 LEU A N 1
ATOM 2716 C CA . LEU A 1 334 ? -13.907 -2.142 25.235 1.00 95.69 334 LEU A CA 1
ATOM 2717 C C . LEU A 1 334 ? -14.601 -3.182 26.111 1.00 95.69 334 LEU A C 1
ATOM 2719 O O . LEU A 1 334 ? -14.980 -2.867 27.236 1.00 95.69 334 LEU A O 1
ATOM 2723 N N . VAL A 1 335 ? -14.754 -4.419 25.630 1.00 94.06 335 VAL A N 1
ATOM 2724 C CA . VAL A 1 335 ? -15.395 -5.488 26.409 1.00 94.06 335 VAL A CA 1
ATOM 2725 C C . VAL A 1 335 ? -14.669 -5.746 27.734 1.00 94.06 335 VAL A C 1
ATOM 2727 O O . VAL A 1 335 ? -15.331 -5.917 28.753 1.00 94.06 335 VAL A O 1
ATOM 2730 N N . ASP A 1 336 ? -13.334 -5.677 27.758 1.00 93.56 336 ASP A N 1
ATOM 2731 C CA . ASP A 1 336 ? -12.536 -5.885 28.974 1.00 93.56 336 ASP A CA 1
ATOM 2732 C C . ASP A 1 336 ? -12.734 -4.731 29.964 1.00 93.56 336 ASP A C 1
ATOM 2734 O O . ASP A 1 336 ? -12.817 -4.925 31.185 1.00 93.56 336 ASP A O 1
ATOM 2738 N N . VAL A 1 337 ? -12.862 -3.511 29.429 1.00 94.81 337 VAL A N 1
ATOM 2739 C CA . VAL A 1 337 ? -13.180 -2.315 30.214 1.00 94.81 337 VAL A CA 1
ATOM 2740 C C . VAL A 1 337 ? -14.563 -2.461 30.847 1.00 94.81 337 VAL A C 1
ATOM 2742 O O . VAL A 1 337 ? -14.707 -2.268 32.054 1.00 94.81 337 VAL A O 1
ATOM 2745 N N . PHE A 1 338 ? -15.576 -2.860 30.074 1.00 94.88 338 PHE A N 1
ATOM 2746 C CA . PHE A 1 338 ? -16.937 -3.044 30.581 1.00 94.88 338 PHE A CA 1
ATOM 2747 C C . PHE A 1 338 ? -17.076 -4.235 31.533 1.00 94.88 338 PHE A C 1
ATOM 2749 O O . PHE A 1 338 ? -17.797 -4.121 32.523 1.00 94.88 338 PHE A O 1
ATOM 2756 N N . ASP A 1 339 ? -16.350 -5.332 31.323 1.00 92.75 339 ASP A N 1
ATOM 2757 C CA . ASP A 1 339 ? -16.274 -6.442 32.279 1.00 92.75 339 ASP A CA 1
ATOM 2758 C C . ASP A 1 339 ? -15.672 -5.979 33.619 1.00 92.75 339 ASP A C 1
ATOM 2760 O O . ASP A 1 339 ? -16.203 -6.269 34.696 1.00 92.75 339 ASP A O 1
ATOM 2764 N N . THR A 1 340 ? -14.620 -5.158 33.571 1.00 93.12 340 THR A N 1
ATOM 2765 C CA . THR A 1 340 ? -14.015 -4.555 34.769 1.00 93.12 340 THR A CA 1
ATOM 2766 C C . THR A 1 340 ? -14.971 -3.600 35.490 1.00 93.12 340 THR A C 1
ATOM 2768 O O . THR A 1 340 ? -15.095 -3.654 36.722 1.00 93.12 340 THR A O 1
ATOM 2771 N N . ILE A 1 341 ? -15.680 -2.743 34.748 1.00 92.38 341 ILE A N 1
ATOM 2772 C CA . ILE A 1 341 ? -16.712 -1.853 35.301 1.00 92.38 341 ILE A CA 1
ATOM 2773 C C . ILE A 1 341 ? -17.840 -2.681 35.934 1.00 92.38 341 ILE A C 1
ATOM 2775 O O . ILE A 1 341 ? -18.211 -2.425 37.080 1.00 92.38 341 ILE A O 1
ATOM 2779 N N . SER A 1 342 ? -18.338 -3.710 35.244 1.00 91.00 342 SER A N 1
ATOM 2780 C CA . SER A 1 342 ? -19.397 -4.608 35.724 1.00 91.00 342 SER A CA 1
ATOM 2781 C C . SER A 1 342 ? -19.022 -5.285 37.045 1.00 91.00 342 SER A C 1
ATOM 2783 O O . SER A 1 342 ? -19.746 -5.181 38.041 1.00 91.00 342 SER A O 1
ATOM 2785 N N . LYS A 1 343 ? -17.828 -5.891 37.110 1.00 90.56 343 LYS A N 1
ATOM 2786 C CA . LYS A 1 343 ? -17.279 -6.505 38.331 1.00 90.56 343 LYS A CA 1
ATOM 2787 C C . LYS A 1 343 ? -17.165 -5.505 39.482 1.00 90.56 343 LYS A C 1
ATOM 2789 O O . LYS A 1 343 ? -17.447 -5.852 40.632 1.00 90.56 343 LYS A O 1
ATOM 2794 N N . SER A 1 344 ? -16.774 -4.267 39.187 1.00 89.75 344 SER A N 1
ATOM 2795 C CA . SER A 1 344 ? -16.622 -3.213 40.196 1.00 89.75 344 SER A CA 1
ATOM 2796 C C . SER A 1 344 ? -17.971 -2.746 40.750 1.00 89.75 344 SER A C 1
ATOM 2798 O O . SER A 1 344 ? -18.120 -2.627 41.968 1.00 89.75 344 SER A O 1
ATOM 2800 N N . ILE A 1 345 ? -18.979 -2.571 39.888 1.00 85.62 345 ILE A N 1
ATOM 2801 C CA . ILE A 1 345 ? -20.356 -2.243 40.290 1.00 85.62 345 ILE A CA 1
ATOM 2802 C C . ILE A 1 345 ? -20.944 -3.361 41.153 1.00 85.62 345 ILE A C 1
ATOM 2804 O O . ILE A 1 345 ? -21.503 -3.089 42.216 1.00 85.62 345 ILE A O 1
ATOM 2808 N N . LEU A 1 346 ? -20.775 -4.623 40.745 1.00 84.62 346 LEU A N 1
ATOM 2809 C CA . LEU A 1 346 ? -21.260 -5.771 41.510 1.00 84.62 346 LEU A CA 1
ATOM 2810 C C . LEU A 1 346 ? -20.624 -5.820 42.907 1.00 84.62 346 LEU A C 1
ATOM 2812 O O . LEU A 1 346 ? -21.323 -5.988 43.908 1.00 84.62 346 LEU A O 1
ATOM 2816 N N . LYS A 1 347 ? -19.305 -5.615 42.995 1.00 84.69 347 LYS A N 1
ATOM 2817 C CA . LYS A 1 347 ? -18.576 -5.577 44.270 1.00 84.69 347 LYS A CA 1
ATOM 2818 C C . LYS A 1 347 ? -19.068 -4.446 45.179 1.00 84.69 347 LYS A C 1
ATOM 2820 O O . LYS A 1 347 ? -19.249 -4.670 46.377 1.00 84.69 347 LYS A O 1
ATOM 2825 N N . ALA A 1 348 ? -19.305 -3.260 44.618 1.00 81.94 348 ALA A N 1
ATOM 2826 C CA . ALA A 1 348 ? -19.843 -2.120 45.354 1.00 81.94 348 ALA A CA 1
ATOM 2827 C C . ALA A 1 348 ? -21.265 -2.402 45.868 1.00 81.94 348 ALA A C 1
ATOM 2829 O O . ALA A 1 348 ? -21.533 -2.222 47.052 1.00 81.94 348 ALA A O 1
ATOM 2830 N N . SER A 1 349 ? -22.141 -2.946 45.018 1.00 76.38 349 SER A N 1
ATOM 2831 C CA . SER A 1 349 ? -23.524 -3.283 45.380 1.00 76.38 349 SER A CA 1
ATOM 2832 C C . SER A 1 349 ? -23.605 -4.316 46.508 1.00 76.38 349 SER A C 1
ATOM 2834 O O . SER A 1 349 ? -24.392 -4.167 47.450 1.00 76.38 349 SER A O 1
ATOM 2836 N N . ILE A 1 350 ? -22.752 -5.347 46.464 1.00 76.44 350 ILE A N 1
ATOM 2837 C CA . ILE A 1 350 ? -22.662 -6.346 47.535 1.00 76.44 350 ILE A CA 1
ATOM 2838 C C . ILE A 1 350 ? -22.280 -5.670 48.857 1.00 76.44 350 ILE A C 1
ATOM 2840 O O . ILE A 1 350 ? -22.906 -5.954 49.880 1.00 76.44 350 ILE A O 1
ATOM 2844 N N . ALA A 1 351 ? -21.301 -4.759 48.841 1.00 69.06 351 ALA A N 1
ATOM 2845 C CA . ALA A 1 351 ? -20.880 -4.024 50.030 1.00 69.06 351 ALA A CA 1
ATOM 2846 C C . ALA A 1 351 ? -22.005 -3.133 50.585 1.00 69.06 351 ALA A C 1
ATOM 2848 O O . ALA A 1 351 ? -22.346 -3.264 51.764 1.00 69.06 351 ALA A O 1
ATOM 2849 N N . THR A 1 352 ? -22.641 -2.311 49.741 1.00 66.75 352 THR A N 1
ATOM 2850 C CA . THR A 1 352 ? -23.761 -1.441 50.135 1.00 66.75 352 THR A CA 1
ATOM 2851 C C . THR A 1 352 ? -24.903 -2.253 50.738 1.00 66.75 352 THR A C 1
ATOM 2853 O O . THR A 1 352 ? -25.418 -1.903 51.797 1.00 66.75 352 THR A O 1
ATOM 2856 N N . CYS A 1 353 ? -25.290 -3.384 50.137 1.00 65.00 353 CYS A N 1
ATOM 2857 C CA . CYS A 1 353 ? -26.408 -4.159 50.668 1.00 65.00 353 CYS A CA 1
ATOM 2858 C C . CYS A 1 353 ? -26.130 -4.724 52.069 1.00 65.00 353 CYS A C 1
ATOM 2860 O O . CYS A 1 353 ? -27.041 -4.772 52.901 1.00 65.00 353 CYS A O 1
ATOM 2862 N N . ILE A 1 354 ? -24.900 -5.170 52.338 1.00 59.81 354 ILE A N 1
ATOM 2863 C CA . ILE A 1 354 ? -24.537 -5.674 53.667 1.00 59.81 354 ILE A CA 1
ATOM 2864 C C . ILE A 1 354 ? -24.668 -4.549 54.709 1.00 59.81 354 ILE A C 1
ATOM 2866 O O . ILE A 1 354 ? -25.188 -4.789 55.801 1.00 59.81 354 ILE A O 1
ATOM 2870 N N . ILE A 1 355 ? -24.264 -3.327 54.345 1.00 57.25 355 ILE A N 1
ATOM 2871 C CA . ILE A 1 355 ? -24.321 -2.138 55.204 1.00 57.25 355 ILE A CA 1
ATOM 2872 C C . ILE A 1 355 ? -25.774 -1.673 55.415 1.00 57.25 355 ILE A C 1
ATOM 2874 O O . ILE A 1 355 ? -26.227 -1.561 56.555 1.00 57.25 355 ILE A O 1
ATOM 2878 N N . CYS A 1 356 ? -26.537 -1.451 54.340 1.00 54.88 356 CYS A N 1
ATOM 2879 C CA . CYS A 1 356 ? -27.878 -0.855 54.394 1.00 54.88 356 CYS A CA 1
ATOM 2880 C C . CYS A 1 356 ? -28.920 -1.750 55.068 1.00 54.88 356 CYS A C 1
ATOM 2882 O O . CYS A 1 356 ? -29.775 -1.252 55.799 1.00 54.88 356 CYS A O 1
ATOM 2884 N N . HIS A 1 357 ? -28.848 -3.069 54.876 1.00 57.16 357 HIS A N 1
ATOM 2885 C CA . HIS A 1 357 ? -29.789 -3.987 55.521 1.00 57.16 357 HIS A CA 1
ATOM 2886 C C . HIS A 1 357 ? -29.372 -4.387 56.936 1.00 57.16 357 HIS A C 1
ATOM 2888 O O . HIS A 1 357 ? -30.046 -5.230 57.528 1.00 57.16 357 HIS A O 1
ATOM 2894 N N . LYS A 1 358 ? -28.271 -3.816 57.464 1.00 63.41 358 LYS A N 1
ATOM 2895 C CA . LYS A 1 358 ? -27.645 -4.220 58.733 1.00 63.41 358 LYS A CA 1
ATOM 2896 C C . LYS A 1 358 ? -27.674 -5.733 58.876 1.00 63.41 358 LYS A C 1
ATOM 2898 O O . LYS A 1 358 ? -28.120 -6.234 59.904 1.00 63.41 358 LYS A O 1
ATOM 2903 N N . MET A 1 359 ? -27.332 -6.447 57.796 1.00 59.72 359 MET A N 1
ATOM 2904 C CA . MET A 1 359 ? -27.656 -7.864 57.728 1.00 59.72 359 MET A CA 1
ATOM 2905 C C . MET A 1 359 ? -26.952 -8.555 58.882 1.00 59.72 359 MET A C 1
ATOM 2907 O O . MET A 1 359 ? -25.723 -8.628 58.947 1.00 59.72 359 MET A O 1
ATOM 2911 N N . GLU A 1 360 ? -27.762 -8.996 59.831 1.00 62.62 360 GLU A N 1
ATOM 2912 C CA . GLU A 1 360 ? -27.309 -9.836 60.904 1.00 62.62 360 GLU A CA 1
ATOM 2913 C C . GLU A 1 360 ? -27.080 -11.204 60.306 1.00 62.62 360 GLU A C 1
ATOM 2915 O O . GLU A 1 360 ? -27.828 -11.690 59.450 1.00 62.62 360 GLU A O 1
ATOM 2920 N N . CYS A 1 361 ? -26.026 -11.841 60.769 1.00 56.31 361 CYS A N 1
ATOM 2921 C CA . CYS A 1 361 ? -25.868 -13.238 60.509 1.00 56.31 361 CYS A CA 1
ATOM 2922 C C . CYS A 1 361 ? -27.168 -13.993 60.908 1.00 56.31 361 CYS A C 1
ATOM 2924 O O . CYS A 1 361 ? -27.631 -13.862 62.047 1.00 56.31 361 CYS A O 1
ATOM 2926 N N . PRO A 1 362 ? -27.733 -14.840 60.027 1.00 55.25 362 PRO A N 1
ATOM 2927 C CA . PRO A 1 362 ? -28.962 -15.570 60.326 1.00 55.25 362 PRO A CA 1
ATOM 2928 C C . PRO A 1 362 ? -28.824 -16.541 61.510 1.00 55.25 362 PRO A C 1
ATOM 2930 O O . PRO A 1 362 ? -29.828 -16.817 62.168 1.00 55.25 362 PRO A O 1
ATOM 2933 N N . VAL A 1 363 ? -27.606 -17.013 61.802 1.00 64.06 363 VAL A N 1
ATOM 2934 C CA . VAL A 1 363 ? -27.293 -17.980 62.867 1.00 64.06 363 VAL A CA 1
ATOM 2935 C C . VAL A 1 363 ? -26.933 -17.291 64.185 1.00 64.06 363 VAL A C 1
ATOM 2937 O O . VAL A 1 363 ? -27.566 -17.553 65.200 1.00 64.06 363 VAL A O 1
ATOM 2940 N N . CYS A 1 364 ? -25.937 -16.399 64.192 1.00 71.50 364 CYS A N 1
ATOM 2941 C CA . CYS A 1 364 ? -25.429 -15.777 65.420 1.00 71.50 364 CYS A CA 1
ATOM 2942 C C . CYS A 1 364 ? -26.020 -14.395 65.725 1.00 71.50 364 CYS A C 1
ATOM 2944 O O . CYS A 1 364 ? -25.689 -13.823 66.759 1.00 71.50 364 CYS A O 1
ATOM 2946 N N . LYS A 1 365 ? -26.855 -13.837 64.837 1.00 71.75 365 LYS A N 1
ATOM 2947 C CA . LYS A 1 365 ? -27.494 -12.512 64.973 1.00 71.75 365 LYS A CA 1
ATOM 2948 C C . LYS A 1 365 ? -26.530 -11.325 65.130 1.00 71.75 365 LYS A C 1
ATOM 2950 O O . LYS A 1 365 ? -26.964 -10.199 65.327 1.00 71.75 365 LYS A O 1
ATOM 2955 N N . LYS A 1 366 ? -25.215 -11.535 64.999 1.00 74.00 366 LYS A N 1
ATOM 2956 C CA . LYS A 1 366 ? -24.219 -10.454 64.997 1.00 74.00 366 LYS A CA 1
ATOM 2957 C C . LYS A 1 366 ? -24.193 -9.766 63.622 1.00 74.00 366 LYS A C 1
ATOM 2959 O O . LYS A 1 366 ? -24.342 -10.455 62.607 1.00 74.00 366 LYS A O 1
ATOM 2964 N N . PRO A 1 367 ? -23.991 -8.438 63.554 1.00 64.88 367 PRO A N 1
ATOM 2965 C CA . PRO A 1 367 ? -23.900 -7.714 62.288 1.00 64.88 367 PRO A CA 1
ATOM 2966 C C . PRO A 1 367 ? -22.744 -8.254 61.434 1.00 64.88 367 PRO A C 1
ATOM 2968 O O . PRO A 1 367 ? -21.646 -8.488 61.937 1.00 64.88 367 PRO A O 1
ATOM 2971 N N . MET A 1 368 ? -22.987 -8.473 60.138 1.00 58.59 368 MET A N 1
ATOM 2972 C CA . MET A 1 368 ? -21.998 -9.049 59.208 1.00 58.59 368 MET A CA 1
ATOM 2973 C C . MET A 1 368 ? -20.815 -8.119 58.900 1.00 58.59 368 MET A C 1
ATOM 2975 O O . MET A 1 368 ? -19.809 -8.569 58.360 1.00 58.59 368 MET A O 1
ATOM 2979 N N . VAL A 1 369 ? -20.913 -6.840 59.256 1.00 59.03 369 VAL A N 1
ATOM 2980 C CA . VAL A 1 369 ? -19.814 -5.875 59.180 1.00 59.03 369 VAL A CA 1
ATOM 2981 C C . VAL A 1 369 ? -19.590 -5.354 60.588 1.00 59.03 369 VAL A C 1
ATOM 2983 O O . VAL A 1 369 ? -20.477 -4.723 61.166 1.00 59.03 369 VAL A O 1
ATOM 2986 N N . LYS A 1 370 ? -18.402 -5.611 61.148 1.00 55.09 370 LYS A N 1
ATOM 2987 C CA . LYS A 1 370 ? -17.905 -4.789 62.251 1.00 55.09 370 LYS A CA 1
ATOM 2988 C C . LYS A 1 370 ? -17.723 -3.397 61.661 1.00 55.09 370 LYS A C 1
ATOM 2990 O O . LYS A 1 370 ? -16.806 -3.184 60.877 1.00 55.09 370 LYS A O 1
ATOM 2995 N N . VAL A 1 371 ? -18.635 -2.483 61.980 1.00 50.78 371 VAL A N 1
ATOM 2996 C CA . VAL A 1 371 ? -18.356 -1.059 61.825 1.00 50.78 371 VAL A CA 1
ATOM 2997 C C . VAL A 1 371 ? -17.167 -0.826 62.745 1.00 50.78 371 VAL A C 1
ATOM 2999 O O . VAL A 1 371 ? -17.321 -0.894 63.964 1.00 50.78 371 VAL A O 1
ATOM 3002 N N . GLU A 1 372 ? -15.966 -0.710 62.180 1.00 47.66 372 GLU A N 1
ATOM 3003 C CA . GLU A 1 372 ? -14.826 -0.218 62.941 1.00 47.66 372 GLU A CA 1
ATOM 3004 C C . GLU A 1 372 ? -15.269 1.134 63.481 1.00 47.66 372 GLU A C 1
ATOM 3006 O O . GLU A 1 372 ? -15.563 2.053 62.716 1.00 47.66 372 GLU A O 1
ATOM 3011 N N . ALA A 1 373 ? -15.466 1.198 64.798 1.00 43.69 373 ALA A N 1
ATOM 3012 C CA . ALA A 1 373 ? -15.748 2.451 65.458 1.00 43.69 373 ALA A CA 1
ATOM 3013 C C . ALA A 1 373 ? -14.586 3.372 65.101 1.00 43.69 373 ALA A C 1
ATOM 3015 O O . ALA A 1 373 ? -13.436 3.055 65.410 1.00 43.69 373 ALA A O 1
ATOM 3016 N N . GLU A 1 374 ? -14.904 4.446 64.381 1.00 36.72 374 GLU A N 1
ATOM 3017 C CA . GLU A 1 374 ? -13.969 5.496 64.012 1.00 36.72 374 GLU A CA 1
ATOM 3018 C C . GLU A 1 374 ? -13.146 5.827 65.268 1.00 36.72 374 GLU A C 1
ATOM 3020 O O . GLU A 1 374 ? -13.746 6.147 66.304 1.00 36.72 374 GLU A O 1
ATOM 3025 N N . PRO A 1 375 ? -11.813 5.630 65.262 1.00 41.38 375 PRO A N 1
ATOM 3026 C CA . PRO A 1 375 ? -11.026 5.852 66.458 1.00 41.38 375 PRO A CA 1
ATOM 3027 C C . PRO A 1 375 ? -11.223 7.309 66.854 1.00 41.38 375 PRO A C 1
ATOM 3029 O O . PRO A 1 375 ? -10.944 8.215 66.066 1.00 41.38 375 PRO A O 1
ATOM 3032 N N . ALA A 1 376 ? -11.755 7.522 68.059 1.00 41.28 376 ALA A N 1
ATOM 3033 C CA . ALA A 1 376 ? -11.887 8.846 68.639 1.00 41.28 376 ALA A CA 1
ATOM 3034 C C . ALA A 1 376 ? -10.542 9.559 68.472 1.00 41.28 376 ALA A C 1
ATOM 3036 O O . ALA A 1 376 ? -9.523 9.065 68.959 1.00 41.28 376 ALA A O 1
ATOM 3037 N N . GLN A 1 377 ? -10.541 10.662 67.717 1.00 43.03 377 GLN A N 1
ATOM 3038 C CA . GLN A 1 377 ? -9.344 11.449 67.450 1.00 43.03 377 GLN A CA 1
ATOM 3039 C C . GLN A 1 377 ? -8.666 11.771 68.783 1.00 43.03 377 GLN A C 1
ATOM 3041 O O . GLN A 1 377 ? -9.200 12.520 69.603 1.00 43.03 377 GLN A O 1
ATOM 3046 N N . ALA A 1 378 ? -7.506 11.157 69.011 1.00 46.84 378 ALA A N 1
ATOM 3047 C CA . ALA A 1 378 ? -6.663 11.482 70.144 1.00 46.84 378 ALA A CA 1
ATOM 3048 C C . ALA A 1 378 ? -6.128 12.916 69.963 1.00 46.84 378 ALA A C 1
ATOM 3050 O O . ALA A 1 378 ? -5.818 13.307 68.832 1.00 46.84 378 ALA A O 1
ATOM 3051 N N . PRO A 1 379 ? -6.020 13.713 71.041 1.00 42.38 379 PRO A N 1
ATOM 3052 C CA . PRO A 1 379 ? -5.476 15.061 70.961 1.00 42.38 379 PRO A CA 1
ATOM 3053 C C . PRO A 1 379 ? -4.041 15.032 70.427 1.00 42.38 379 PRO A C 1
ATOM 3055 O O . PRO A 1 379 ? -3.230 14.210 70.851 1.00 42.38 379 PRO A O 1
ATOM 3058 N N . GLN A 1 380 ? -3.741 15.940 69.500 1.00 45.19 380 GLN A N 1
ATOM 3059 C CA . GLN A 1 380 ? -2.393 16.168 68.993 1.00 45.19 380 GLN A CA 1
ATOM 3060 C C . GLN A 1 380 ? -1.471 16.651 70.120 1.00 45.19 380 GLN A C 1
ATOM 3062 O O . GLN A 1 380 ? -1.676 17.739 70.655 1.00 45.19 380 GLN A O 1
ATOM 3067 N N . GLU A 1 381 ? -0.411 15.896 70.401 1.00 39.09 381 GLU A N 1
ATOM 3068 C CA . GLU A 1 381 ? 0.799 16.413 71.038 1.00 39.09 381 GLU A CA 1
ATOM 3069 C C . GLU A 1 381 ? 2.022 16.084 70.172 1.00 39.09 381 GLU A C 1
ATOM 3071 O O . GLU A 1 381 ? 2.216 14.962 69.705 1.00 39.09 381 GLU A O 1
ATOM 3076 N N . SER A 1 382 ? 2.836 17.114 69.962 1.00 39.44 382 SER A N 1
ATOM 3077 C CA . SER A 1 382 ? 4.133 17.124 69.280 1.00 39.44 382 SER A CA 1
ATOM 3078 C C . SER A 1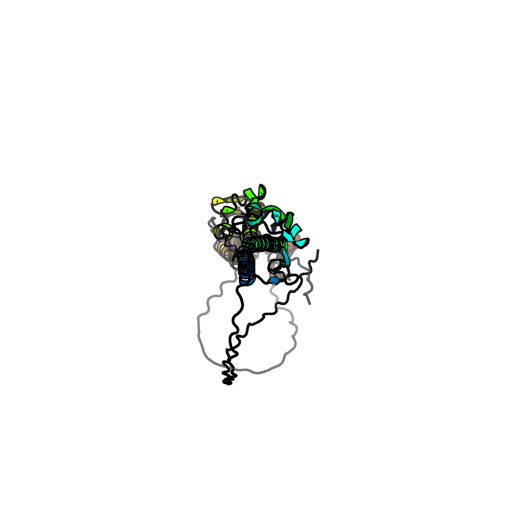 382 ? 5.175 17.676 70.280 1.00 39.44 382 SER A C 1
ATOM 3080 O O . SER A 1 382 ? 4.781 18.319 71.250 1.00 39.44 382 SER A O 1
ATOM 3082 N N . PRO A 1 383 ? 6.486 17.679 69.980 1.00 60.19 383 PRO A N 1
ATOM 3083 C CA . PRO A 1 383 ? 7.390 16.529 69.869 1.00 60.19 383 PRO A CA 1
ATOM 3084 C C . PRO A 1 383 ? 8.656 16.707 70.754 1.00 60.19 383 PRO A C 1
ATOM 3086 O O . PRO A 1 383 ? 9.043 17.836 71.046 1.00 60.19 383 PRO A O 1
ATOM 3089 N N . ALA A 1 384 ? 9.373 15.628 71.108 1.00 38.72 384 ALA A N 1
ATOM 3090 C CA . ALA A 1 384 ? 10.786 15.721 71.524 1.00 38.72 384 ALA A CA 1
ATOM 3091 C C . ALA A 1 384 ? 11.568 14.387 71.408 1.00 38.72 384 ALA A C 1
ATOM 3093 O O . ALA A 1 384 ? 11.226 13.395 72.040 1.00 38.72 384 ALA A O 1
ATOM 3094 N N . GLU A 1 385 ? 12.616 14.447 70.576 1.00 39.75 385 GLU A N 1
ATOM 3095 C CA . GLU A 1 385 ? 14.005 13.948 70.711 1.00 39.75 385 GLU A CA 1
ATOM 3096 C C . GLU A 1 385 ? 14.398 12.470 71.010 1.00 39.75 385 GLU A C 1
ATOM 3098 O O . GLU A 1 385 ? 14.308 11.976 72.126 1.00 39.75 385 GLU A O 1
ATOM 3103 N N . THR A 1 386 ? 15.029 11.869 69.980 1.00 38.56 386 THR A N 1
ATOM 3104 C CA . THR A 1 386 ? 16.446 11.397 69.905 1.00 38.56 386 THR A CA 1
ATOM 3105 C C . THR A 1 386 ? 16.916 10.083 70.588 1.00 38.56 386 THR A C 1
ATOM 3107 O O . THR A 1 386 ? 17.281 10.099 71.752 1.00 38.56 386 THR A O 1
ATOM 3110 N N . GLN A 1 387 ? 17.041 9.017 69.754 1.00 40.12 387 GLN A N 1
ATOM 3111 C CA . GLN A 1 387 ? 18.139 8.009 69.541 1.00 40.12 387 GLN A CA 1
ATOM 3112 C C . GLN A 1 387 ? 18.848 7.273 70.728 1.00 40.12 387 GLN A C 1
ATOM 3114 O O . GLN A 1 387 ? 18.847 7.776 71.841 1.00 40.12 387 GLN A O 1
ATOM 3119 N N . PRO A 1 388 ? 19.682 6.215 70.502 1.00 52.09 388 PRO A N 1
ATOM 3120 C CA . PRO A 1 388 ? 19.614 5.030 69.619 1.00 52.09 388 PRO A CA 1
ATOM 3121 C C . PRO A 1 388 ? 19.900 3.670 70.357 1.00 52.09 388 PRO A C 1
ATOM 3123 O O . PRO A 1 388 ? 20.085 3.628 71.567 1.00 52.09 388 PRO A O 1
ATOM 3126 N N . ALA A 1 389 ? 19.921 2.575 69.574 1.00 43.41 389 ALA A N 1
ATOM 3127 C CA . ALA A 1 389 ? 20.160 1.122 69.820 1.00 43.41 389 ALA A CA 1
ATOM 3128 C C . ALA A 1 389 ? 21.405 0.739 70.699 1.00 43.41 389 ALA A C 1
ATOM 3130 O O . ALA A 1 389 ? 22.212 1.644 70.922 1.00 43.41 389 ALA A O 1
ATOM 3131 N N . PRO A 1 390 ? 21.663 -0.534 71.151 1.00 54.75 390 PRO A N 1
ATOM 3132 C CA . PRO A 1 390 ? 21.614 -1.781 70.342 1.00 54.75 390 PRO A CA 1
ATOM 3133 C C . PRO A 1 390 ? 21.289 -3.147 71.033 1.00 54.75 390 PRO A C 1
ATOM 3135 O O . PRO A 1 390 ? 21.187 -3.260 72.249 1.00 54.75 390 PRO A O 1
ATOM 3138 N N . ASP A 1 391 ? 21.176 -4.173 70.171 1.00 44.28 391 ASP A N 1
ATOM 3139 C CA . ASP A 1 391 ? 21.469 -5.619 70.308 1.00 44.28 391 ASP A CA 1
ATOM 3140 C C . ASP A 1 391 ? 20.918 -6.464 71.474 1.00 44.28 391 ASP A C 1
ATOM 3142 O O . ASP A 1 391 ? 21.445 -6.429 72.583 1.00 44.28 391 ASP A O 1
ATOM 3146 N N . GLN A 1 392 ? 20.008 -7.405 71.152 1.00 44.25 392 GLN A N 1
ATOM 3147 C CA . GLN A 1 392 ? 19.964 -8.749 71.760 1.00 44.25 392 GLN A CA 1
ATOM 3148 C C . GLN A 1 392 ? 19.301 -9.813 70.831 1.00 44.25 392 GLN A C 1
ATOM 3150 O O . GLN A 1 392 ? 18.408 -9.460 70.060 1.00 44.25 392 GLN A O 1
ATOM 3155 N N . PRO A 1 393 ? 19.734 -11.099 70.870 1.00 59.53 393 PRO A N 1
ATOM 3156 C CA . PRO A 1 393 ? 19.332 -12.187 69.954 1.00 59.53 393 PRO A CA 1
ATOM 3157 C C . PRO A 1 393 ? 18.055 -12.955 70.391 1.00 59.53 393 PRO A C 1
ATOM 3159 O O . PRO A 1 393 ? 17.554 -12.712 71.489 1.00 59.53 393 PRO A O 1
ATOM 3162 N N . PRO A 1 394 ? 17.499 -13.868 69.554 1.00 46.72 394 PRO A N 1
ATOM 3163 C CA . PRO A 1 394 ? 16.100 -14.291 69.645 1.00 46.72 394 PRO A CA 1
ATOM 3164 C C . PRO A 1 394 ? 15.864 -15.358 70.722 1.00 46.72 394 PRO A C 1
ATOM 3166 O O . PRO A 1 394 ? 16.570 -16.364 70.775 1.00 46.72 394 PRO A O 1
ATOM 3169 N N . ALA A 1 395 ? 14.830 -15.154 71.542 1.00 39.84 395 ALA A N 1
ATOM 3170 C CA . ALA A 1 395 ? 14.267 -16.178 72.415 1.00 39.84 395 ALA A CA 1
ATOM 3171 C C . ALA A 1 395 ? 13.113 -16.905 71.704 1.00 39.84 395 ALA A C 1
ATOM 3173 O O . ALA A 1 395 ? 12.287 -16.287 71.030 1.00 39.84 395 ALA A O 1
ATOM 3174 N N . GLU A 1 396 ? 13.110 -18.228 71.847 1.00 47.06 396 GLU A N 1
ATOM 3175 C CA . GLU A 1 396 ? 12.118 -19.180 71.343 1.00 47.06 396 GLU A CA 1
ATOM 3176 C C . GLU A 1 396 ? 10.699 -18.903 71.883 1.00 47.06 396 GLU A C 1
ATOM 3178 O O . GLU A 1 396 ? 10.548 -18.349 72.974 1.00 47.06 396 GLU A O 1
ATOM 3183 N N . PRO A 1 397 ? 9.640 -19.296 71.151 1.00 47.94 397 PRO A N 1
ATOM 3184 C CA . PRO A 1 397 ? 8.268 -19.039 71.568 1.00 47.94 397 PRO A CA 1
ATOM 3185 C C . PRO A 1 397 ? 7.838 -19.963 72.716 1.00 47.94 397 PRO A C 1
ATOM 3187 O O . PRO A 1 397 ? 7.713 -21.178 72.553 1.00 47.94 397 PRO A O 1
ATOM 3190 N N . GLU A 1 398 ? 7.546 -19.362 73.870 1.00 39.34 398 GLU A N 1
ATOM 3191 C CA . GLU A 1 398 ? 6.792 -19.997 74.948 1.00 39.34 398 GLU A CA 1
ATOM 3192 C C . GLU A 1 398 ? 5.339 -20.248 74.513 1.00 39.34 398 GLU A C 1
ATOM 3194 O O . GLU A 1 398 ? 4.668 -19.396 73.924 1.00 39.34 398 GLU A O 1
ATOM 3199 N N . ALA A 1 399 ? 4.854 -21.451 74.812 1.00 47.19 399 ALA A N 1
ATOM 3200 C CA . ALA A 1 399 ? 3.481 -21.871 74.586 1.00 47.19 399 ALA A CA 1
ATOM 3201 C C . ALA A 1 399 ? 2.502 -21.072 75.470 1.00 47.19 399 ALA A C 1
ATOM 3203 O O . ALA A 1 399 ? 2.718 -20.990 76.681 1.00 47.19 399 ALA A O 1
ATOM 3204 N N . PRO A 1 400 ? 1.383 -20.551 74.933 1.00 45.47 400 PRO A N 1
ATOM 3205 C CA . PRO A 1 400 ? 0.353 -19.963 75.771 1.00 45.47 400 PRO A CA 1
ATOM 3206 C C . PRO A 1 400 ? -0.476 -21.057 76.452 1.00 45.47 400 PRO A C 1
ATOM 3208 O O . PRO A 1 400 ? -1.211 -21.823 75.825 1.00 45.47 400 PRO A O 1
ATOM 3211 N N . THR A 1 401 ? -0.350 -21.092 77.775 1.00 36.41 401 THR A N 1
ATOM 3212 C CA . THR A 1 401 ? -1.290 -21.708 78.707 1.00 36.41 401 THR A CA 1
ATOM 3213 C C . THR A 1 401 ? -2.671 -21.065 78.601 1.00 36.41 401 THR A C 1
ATOM 3215 O O . THR A 1 401 ? -2.812 -19.858 78.409 1.00 36.41 401 THR A O 1
ATOM 3218 N N . ALA A 1 402 ? -3.680 -21.914 78.743 1.00 39.81 402 ALA A N 1
ATOM 3219 C CA . ALA A 1 402 ? -5.095 -21.617 78.645 1.00 39.81 402 ALA A CA 1
ATOM 3220 C C . ALA A 1 402 ? -5.656 -20.772 79.811 1.00 39.81 402 ALA A C 1
ATOM 3222 O O . ALA A 1 402 ? -5.030 -20.617 80.856 1.00 39.81 402 ALA A O 1
ATOM 3223 N N . GLU A 1 403 ? -6.911 -20.357 79.605 1.00 41.50 403 GLU A N 1
ATOM 3224 C CA . GLU A 1 403 ? -7.921 -19.981 80.607 1.00 41.50 403 GLU A CA 1
ATOM 3225 C C . GLU A 1 403 ? -8.010 -18.504 81.026 1.00 41.50 403 GLU A C 1
ATOM 3227 O O . GLU A 1 403 ? -7.694 -18.108 82.143 1.00 41.50 403 GLU A O 1
ATOM 3232 N N . THR A 1 404 ? -8.666 -17.712 80.173 1.00 37.88 404 THR A N 1
ATOM 3233 C CA . THR A 1 404 ? -9.686 -16.765 80.646 1.00 37.88 404 THR A CA 1
ATOM 3234 C C . THR A 1 404 ? -11.031 -17.115 80.020 1.00 37.88 404 THR A C 1
ATOM 3236 O O . THR A 1 404 ? -11.299 -16.921 78.838 1.00 37.88 404 THR A O 1
ATOM 3239 N N . ALA A 1 405 ? -11.881 -17.701 80.857 1.00 46.41 405 ALA A N 1
ATOM 3240 C CA . ALA A 1 405 ? -13.264 -18.006 80.567 1.00 46.41 405 ALA A CA 1
ATOM 3241 C C . ALA A 1 405 ? -14.099 -16.716 80.540 1.00 46.41 405 ALA A C 1
ATOM 3243 O O . ALA A 1 405 ? -14.472 -16.172 81.577 1.00 46.41 405 ALA A O 1
ATOM 3244 N N . SER A 1 406 ? -14.460 -16.279 79.338 1.00 40.66 406 SER A N 1
ATOM 3245 C CA . SER A 1 406 ? -15.760 -15.665 79.071 1.00 40.66 406 SER A CA 1
ATOM 3246 C C . SER A 1 406 ? -16.311 -16.332 77.816 1.00 40.66 406 SER A C 1
ATOM 3248 O O . SER A 1 406 ? -15.723 -16.201 76.746 1.00 40.66 406 SER A O 1
ATOM 3250 N N . GLY A 1 407 ? -17.381 -17.113 77.968 1.00 43.59 407 GLY A N 1
ATOM 3251 C CA . GLY A 1 407 ? -18.001 -17.931 76.922 1.00 43.59 407 GLY A CA 1
ATOM 3252 C C . GLY A 1 407 ? -18.689 -17.125 75.819 1.00 43.59 407 GLY A C 1
ATOM 3253 O O . GLY A 1 407 ? -19.893 -17.247 75.629 1.00 43.59 407 GLY A O 1
ATOM 3254 N N . GLU A 1 408 ? -17.930 -16.319 75.083 1.00 45.81 408 GLU A N 1
ATOM 3255 C CA . GLU A 1 408 ? -18.288 -15.870 73.744 1.00 45.81 408 GLU A CA 1
ATOM 3256 C C . GLU A 1 408 ? -17.494 -16.721 72.754 1.00 45.81 408 GLU A C 1
ATOM 3258 O O . GLU A 1 408 ? -16.342 -16.427 72.446 1.00 45.81 408 GLU A O 1
ATOM 3263 N N . GLU A 1 409 ? -18.099 -17.810 72.273 1.00 53.16 409 GLU A N 1
ATOM 3264 C CA . GLU A 1 409 ? -17.552 -18.581 71.157 1.00 53.16 409 GLU A CA 1
ATOM 3265 C C . GLU A 1 409 ? -17.238 -17.620 70.007 1.00 53.16 409 GLU A C 1
ATOM 3267 O O . GLU A 1 409 ? -18.125 -16.959 69.453 1.00 53.16 409 GLU A O 1
ATOM 3272 N N . VAL A 1 410 ? -15.949 -17.493 69.688 1.00 58.31 410 VAL A N 1
ATOM 3273 C CA . VAL A 1 410 ? -15.446 -16.648 68.611 1.00 58.31 410 VAL A CA 1
ATOM 3274 C C . VAL A 1 410 ? -15.932 -17.270 67.314 1.00 58.31 410 VAL A C 1
ATOM 3276 O O . VAL A 1 410 ? -15.315 -18.171 66.761 1.00 58.31 410 VAL A O 1
ATOM 3279 N N . CYS A 1 411 ? -17.082 -16.808 66.832 1.00 70.94 411 CYS A N 1
ATOM 3280 C CA . CYS A 1 411 ? -17.710 -17.332 65.629 1.00 70.94 411 CYS A CA 1
ATOM 3281 C C . CYS A 1 411 ? -16.947 -16.906 64.366 1.00 70.94 411 CYS A C 1
ATOM 3283 O O . CYS A 1 411 ? -17.601 -16.738 63.350 1.00 70.94 411 CYS A O 1
ATOM 3285 N N . ILE A 1 412 ? -15.637 -16.639 64.410 1.00 79.69 412 ILE A N 1
ATOM 3286 C CA . ILE A 1 412 ? -14.874 -16.022 63.320 1.00 79.69 412 ILE A CA 1
ATOM 3287 C C . ILE A 1 412 ? -13.943 -17.059 62.685 1.00 79.69 412 ILE A C 1
ATOM 3289 O O . ILE A 1 412 ? -13.170 -17.711 63.375 1.00 79.69 412 ILE A O 1
ATOM 3293 N N . THR A 1 413 ? -14.007 -17.191 61.363 1.00 87.88 413 THR A N 1
ATOM 3294 C CA . THR A 1 413 ? -13.073 -17.964 60.538 1.00 87.88 413 THR A CA 1
ATOM 3295 C C . THR A 1 413 ? -12.525 -17.060 59.440 1.00 87.88 413 THR A C 1
ATOM 3297 O O . THR A 1 413 ? -13.230 -16.165 58.982 1.00 87.88 413 THR A O 1
ATOM 3300 N N . GLU A 1 414 ? -11.287 -17.245 59.006 1.00 91.56 414 GLU A N 1
ATOM 3301 C CA . GLU A 1 414 ? -10.681 -16.410 57.966 1.00 91.56 414 GLU A CA 1
ATOM 3302 C C . GLU A 1 414 ? -10.570 -17.180 56.652 1.00 91.56 414 GLU A C 1
ATOM 3304 O O . GLU A 1 414 ? -10.299 -18.380 56.631 1.00 91.56 414 GLU A O 1
ATOM 3309 N N . CYS A 1 415 ? -10.787 -16.495 55.526 1.00 89.25 415 CYS A N 1
ATOM 3310 C CA . CYS A 1 415 ? -10.555 -17.118 54.229 1.00 89.25 415 CYS A CA 1
ATOM 3311 C C . CYS A 1 415 ? -9.056 -17.407 54.046 1.00 89.25 415 CYS A C 1
ATOM 3313 O O . CYS A 1 415 ? -8.280 -16.452 54.058 1.00 89.25 415 CYS A O 1
ATOM 3315 N N . PRO A 1 416 ? -8.649 -18.652 53.732 1.00 90.06 416 PRO A N 1
ATOM 3316 C CA . PRO A 1 416 ? -7.236 -19.027 53.629 1.00 90.06 416 PRO A CA 1
ATOM 3317 C C . PRO A 1 416 ? -6.483 -18.342 52.477 1.00 90.06 416 PRO A C 1
ATOM 3319 O O . PRO A 1 416 ? -5.263 -18.405 52.422 1.00 90.06 416 PRO A O 1
ATOM 3322 N N . HIS A 1 417 ? -7.194 -17.702 51.541 1.00 90.56 417 HIS A N 1
ATOM 3323 C CA . HIS A 1 417 ? -6.595 -17.034 50.378 1.00 90.56 417 HIS A CA 1
ATOM 3324 C C . HIS A 1 417 ? -6.464 -15.519 50.525 1.00 90.56 417 HIS A C 1
ATOM 3326 O O . HIS A 1 417 ? -5.635 -14.913 49.857 1.00 90.56 417 HIS A O 1
ATOM 3332 N N . CYS A 1 418 ? -7.338 -14.876 51.302 1.00 87.69 418 CYS A N 1
ATOM 3333 C CA . CYS A 1 418 ? -7.376 -13.411 51.391 1.00 87.69 418 CYS A CA 1
ATOM 3334 C C . CYS A 1 418 ? -7.454 -12.878 52.824 1.00 87.69 418 CYS A C 1
ATOM 3336 O O . CYS A 1 418 ? -7.650 -11.675 52.996 1.00 87.69 418 CYS A O 1
ATOM 3338 N N . ASN A 1 419 ? -7.383 -13.761 53.826 1.00 90.19 419 ASN A N 1
ATOM 3339 C CA . ASN A 1 419 ? -7.428 -13.478 55.266 1.00 90.19 419 ASN A CA 1
ATOM 3340 C C . ASN A 1 419 ? -8.587 -12.563 55.690 1.00 90.19 419 ASN A C 1
ATOM 3342 O O . ASN A 1 419 ? -8.517 -11.845 56.683 1.00 90.19 419 ASN A O 1
ATOM 3346 N N . LYS A 1 420 ? -9.680 -12.546 54.915 1.00 81.56 420 LYS A N 1
ATOM 3347 C CA . LYS A 1 420 ? -10.874 -11.786 55.286 1.00 81.56 420 LYS A CA 1
ATOM 3348 C C . LYS A 1 420 ? -11.641 -12.583 56.342 1.00 81.56 420 LYS A C 1
ATOM 3350 O O . LYS A 1 420 ? -11.934 -13.753 56.072 1.00 81.56 420 LYS A O 1
ATOM 3355 N N . PRO A 1 421 ? -11.976 -11.979 57.495 1.00 83.12 421 PRO A N 1
ATOM 3356 C CA . PRO A 1 421 ? -12.744 -12.649 58.529 1.00 83.12 421 PRO A CA 1
ATOM 3357 C C . PRO A 1 421 ? -14.195 -12.831 58.080 1.00 83.12 421 PRO A C 1
ATOM 3359 O O . PRO A 1 421 ? -14.815 -11.945 57.494 1.00 83.12 421 PRO A O 1
ATOM 3362 N N . TYR A 1 422 ? -14.737 -13.995 58.392 1.00 77.12 422 TYR A N 1
ATOM 3363 C CA . TYR A 1 422 ? -16.115 -14.412 58.205 1.00 77.12 422 TYR A CA 1
ATOM 3364 C C . TYR A 1 422 ? -16.665 -14.889 59.527 1.00 77.12 422 TYR A C 1
ATOM 3366 O O . TYR A 1 422 ? -15.920 -15.387 60.363 1.00 77.12 422 TYR A O 1
ATOM 3374 N N . HIS A 1 423 ? -17.986 -14.872 59.670 1.00 79.62 423 HIS A N 1
ATOM 3375 C CA . HIS A 1 423 ? -18.566 -15.763 60.653 1.00 79.62 423 HIS A CA 1
ATOM 3376 C C . HIS A 1 423 ? -18.483 -17.225 60.176 1.00 79.62 423 HIS A C 1
ATOM 3378 O O . HIS A 1 423 ? -18.781 -17.489 59.012 1.00 79.62 423 HIS A O 1
ATOM 3384 N N . GLN A 1 424 ? -18.119 -18.171 61.043 1.00 81.69 424 GLN A N 1
ATOM 3385 C CA . GLN A 1 424 ? -17.850 -19.568 60.677 1.00 81.69 424 GLN A CA 1
ATOM 3386 C C . GLN A 1 424 ? -19.011 -20.236 59.925 1.00 81.69 424 GLN A C 1
ATOM 3388 O O . GLN A 1 424 ? -18.808 -20.793 58.852 1.00 81.69 424 GLN A O 1
ATOM 3393 N N . HIS A 1 425 ? -20.250 -20.088 60.391 1.00 75.50 425 HIS A N 1
ATOM 3394 C CA . HIS A 1 425 ? -21.414 -20.639 59.684 1.00 75.50 425 HIS A CA 1
ATOM 3395 C C . HIS A 1 425 ? -21.729 -19.881 58.373 1.00 75.50 425 HIS A C 1
ATOM 3397 O O . HIS A 1 425 ? -22.285 -20.470 57.452 1.00 75.50 425 HIS A O 1
ATOM 3403 N N . CYS A 1 426 ? -21.393 -18.586 58.248 1.00 74.75 426 CYS A N 1
ATOM 3404 C CA . CYS A 1 426 ? -21.597 -17.822 57.007 1.00 74.75 426 CYS A CA 1
ATOM 3405 C C . CYS A 1 426 ? -20.566 -18.233 55.958 1.00 74.75 426 CYS A C 1
ATOM 3407 O O . CYS A 1 426 ? -20.875 -18.290 54.770 1.00 74.75 426 CYS A O 1
ATOM 3409 N N . TRP A 1 427 ? -19.347 -18.530 56.407 1.00 85.25 427 TRP A N 1
ATOM 3410 C CA . TRP A 1 427 ? -18.320 -19.156 55.594 1.00 85.25 427 TRP A CA 1
ATOM 3411 C C . TRP A 1 427 ? -18.788 -20.526 55.109 1.00 85.25 427 TRP A C 1
ATOM 3413 O O . TRP A 1 427 ? -18.856 -20.740 53.905 1.00 85.25 427 TRP A O 1
ATOM 3423 N N . GLU A 1 428 ? -19.215 -21.408 56.013 1.00 83.38 428 GLU A N 1
ATOM 3424 C CA . GLU A 1 428 ? -19.713 -22.744 55.666 1.00 83.38 428 GLU A CA 1
ATOM 3425 C C . GLU A 1 428 ? -20.897 -22.688 54.688 1.00 83.38 428 GLU A C 1
ATOM 3427 O O . GLU A 1 428 ? -20.879 -23.389 53.679 1.00 83.38 428 GLU A O 1
ATOM 3432 N N . GLN A 1 429 ? -21.877 -21.801 54.907 1.00 77.88 429 GLN A N 1
ATOM 3433 C CA . GLN A 1 429 ? -23.001 -21.612 53.981 1.00 77.88 429 GLN A CA 1
ATOM 3434 C C . GLN A 1 429 ? -22.560 -21.091 52.607 1.00 77.88 429 GLN A C 1
ATOM 3436 O O . GLN A 1 429 ? -23.025 -21.605 51.590 1.00 77.88 429 GLN A O 1
ATOM 3441 N N . ASN A 1 430 ? -21.657 -20.106 52.548 1.00 76.69 430 ASN A N 1
ATOM 3442 C CA . ASN A 1 430 ? -21.132 -19.616 51.270 1.00 76.69 430 ASN A CA 1
ATOM 3443 C C . ASN A 1 430 ? -20.365 -20.711 50.527 1.00 76.69 430 ASN A C 1
ATOM 3445 O O . ASN A 1 430 ? -20.588 -20.921 49.336 1.00 76.69 430 ASN A O 1
ATOM 3449 N N . ILE A 1 431 ? -19.495 -21.448 51.217 1.00 85.56 431 ILE A N 1
ATOM 3450 C CA . ILE A 1 431 ? -18.742 -22.542 50.603 1.00 85.56 431 ILE A CA 1
ATOM 3451 C C . ILE A 1 431 ? -19.681 -23.667 50.155 1.00 85.56 431 ILE A C 1
ATOM 3453 O O . ILE A 1 431 ? -19.496 -24.218 49.074 1.00 85.56 431 ILE A O 1
ATOM 3457 N N . GLN A 1 432 ? -20.738 -23.967 50.904 1.00 80.69 432 GLN A N 1
ATOM 3458 C CA . GLN A 1 432 ? -21.727 -24.958 50.488 1.00 80.69 432 GLN A CA 1
ATOM 3459 C C . GLN A 1 432 ? -22.527 -24.509 49.253 1.00 80.69 432 GLN A C 1
ATOM 3461 O O . GLN A 1 432 ? -22.805 -25.329 48.380 1.00 80.69 432 GLN A O 1
ATOM 3466 N N . ALA A 1 433 ? -22.881 -23.223 49.163 1.00 74.50 433 ALA A N 1
ATOM 3467 C CA . ALA A 1 433 ? -23.715 -22.692 48.086 1.00 74.50 433 ALA A CA 1
ATOM 3468 C C . ALA A 1 433 ? -22.939 -22.441 46.784 1.00 74.50 433 ALA A C 1
ATOM 3470 O O . ALA A 1 433 ? -23.369 -22.873 45.716 1.00 74.50 433 ALA A O 1
ATOM 3471 N N . ILE A 1 434 ? -21.805 -21.740 46.861 1.00 78.94 434 ILE A N 1
ATOM 3472 C CA . ILE A 1 434 ? -21.059 -21.258 45.685 1.00 78.94 434 ILE A CA 1
ATOM 3473 C C . ILE A 1 434 ? -19.661 -21.874 45.553 1.00 78.94 434 ILE A C 1
ATOM 3475 O O . ILE A 1 434 ? -18.952 -21.562 44.598 1.00 78.94 434 ILE A O 1
ATOM 3479 N N . LYS A 1 435 ? -19.248 -22.735 46.498 1.00 89.19 435 LYS A N 1
ATOM 3480 C CA . LYS A 1 435 ? -17.927 -23.401 46.552 1.00 89.19 435 LYS A CA 1
ATOM 3481 C C . LYS A 1 435 ? -16.715 -22.463 46.556 1.00 89.19 435 LYS A C 1
ATOM 3483 O O . LYS A 1 435 ? -15.585 -22.926 46.470 1.00 89.19 435 LYS A O 1
ATOM 3488 N N . LYS A 1 436 ? -16.925 -21.152 46.700 1.00 87.06 436 LYS A N 1
ATOM 3489 C CA . LYS A 1 436 ? -15.904 -20.102 46.587 1.00 87.06 436 LYS A CA 1
ATOM 3490 C C . LYS A 1 436 ? -16.062 -19.066 47.697 1.00 87.06 436 LYS A C 1
ATOM 3492 O O . LYS A 1 436 ? -17.164 -18.814 48.176 1.00 87.06 436 LYS A O 1
ATOM 3497 N N . CYS A 1 437 ? -14.957 -18.440 48.097 1.00 84.62 437 CYS A N 1
ATOM 3498 C CA . CYS A 1 437 ? -14.966 -17.290 49.001 1.00 84.62 437 CYS A CA 1
ATOM 3499 C C . CYS A 1 437 ? -15.722 -16.113 48.360 1.00 84.62 437 CYS A C 1
ATOM 3501 O O . CYS A 1 437 ? -15.394 -15.717 47.247 1.00 84.62 437 CYS A O 1
ATOM 3503 N N . ALA A 1 438 ? -16.670 -15.496 49.068 1.00 75.88 438 ALA A N 1
ATOM 3504 C CA . ALA A 1 438 ? -17.464 -14.383 48.534 1.00 75.88 438 ALA A CA 1
ATOM 3505 C C . ALA A 1 438 ? -16.663 -13.086 48.292 1.00 75.88 438 ALA A C 1
ATOM 3507 O O . ALA A 1 438 ? -17.110 -12.225 47.540 1.00 75.88 438 ALA A O 1
ATOM 3508 N N . PHE A 1 439 ? -15.487 -12.933 48.913 1.00 76.38 439 PHE A N 1
ATOM 3509 C CA . PHE A 1 439 ? -14.622 -11.763 48.713 1.00 76.38 439 PHE A CA 1
ATOM 3510 C C . PHE A 1 439 ? -13.595 -11.953 47.592 1.00 76.38 439 PHE A C 1
ATOM 3512 O O . PHE A 1 439 ? -13.418 -11.049 46.781 1.00 76.38 439 PHE A O 1
ATOM 3519 N N . CYS A 1 440 ? -12.895 -13.093 47.549 1.00 82.50 440 CYS A N 1
ATOM 3520 C CA . CYS A 1 440 ? -11.811 -13.326 46.582 1.00 82.50 440 CYS A CA 1
ATOM 3521 C C . CYS A 1 440 ? -12.167 -14.310 45.459 1.00 82.50 440 CYS A C 1
ATOM 3523 O O . CYS A 1 440 ? -11.357 -14.521 44.563 1.00 82.50 440 CYS A O 1
ATOM 3525 N N . MET A 1 441 ? -13.355 -14.921 45.505 1.00 80.75 441 MET A N 1
ATOM 3526 C CA . MET A 1 441 ? -13.876 -15.870 44.511 1.00 80.75 441 MET A CA 1
ATOM 3527 C C . MET A 1 441 ? -13.002 -17.120 44.281 1.00 80.75 441 MET A C 1
ATOM 3529 O O . MET A 1 441 ? -13.178 -17.818 43.283 1.00 80.75 441 MET A O 1
ATOM 3533 N N . ARG A 1 442 ? -12.087 -17.446 45.208 1.00 83.25 442 ARG A N 1
ATOM 3534 C CA . ARG A 1 442 ? -11.257 -18.667 45.179 1.00 83.25 442 ARG A CA 1
ATOM 3535 C C . ARG A 1 442 ? -11.881 -19.805 45.991 1.00 83.25 442 ARG A C 1
ATOM 3537 O O . ARG A 1 442 ? -12.542 -19.552 47.000 1.00 83.25 442 ARG A O 1
ATOM 3544 N N . GLU A 1 443 ? -11.662 -21.047 45.557 1.00 90.12 443 GLU A N 1
ATOM 3545 C CA . GLU A 1 443 ? -12.143 -22.254 46.245 1.00 90.12 443 GLU A CA 1
ATOM 3546 C C . GLU A 1 443 ? -11.281 -22.566 47.483 1.00 90.12 443 GLU A C 1
ATOM 3548 O O . GLU A 1 443 ? -10.048 -22.516 47.410 1.00 90.12 443 GLU A O 1
ATOM 3553 N N . PRO A 1 444 ? -11.884 -22.875 48.642 1.00 84.75 444 PRO A N 1
ATOM 3554 C CA . PRO A 1 444 ? -11.132 -23.243 49.835 1.00 84.75 444 PRO A CA 1
ATOM 3555 C C . PRO A 1 444 ? -10.546 -24.654 49.691 1.00 84.75 444 PRO A C 1
ATOM 3557 O O . PRO A 1 444 ? -11.250 -25.591 49.331 1.00 84.75 444 PRO A O 1
ATOM 3560 N N . GLY A 1 445 ? -9.255 -24.810 49.993 1.00 78.44 445 GLY A N 1
ATOM 3561 C CA . GLY A 1 445 ? -8.574 -26.113 49.995 1.00 78.44 445 GLY A CA 1
ATOM 3562 C C . GLY A 1 445 ? -7.766 -26.443 48.737 1.00 78.44 445 GLY A C 1
ATOM 3563 O O . GLY A 1 445 ? -7.003 -27.404 48.759 1.00 78.44 445 GLY A O 1
ATOM 3564 N N . VAL A 1 446 ? -7.845 -25.636 47.674 1.00 67.69 446 VAL A N 1
ATOM 3565 C CA . VAL A 1 446 ? -6.888 -25.719 46.560 1.00 67.69 446 VAL A CA 1
ATOM 3566 C C . VAL A 1 446 ? -5.678 -24.865 46.925 1.00 67.69 446 VAL A C 1
ATOM 3568 O O . VAL A 1 446 ? -5.642 -23.668 46.647 1.00 67.69 446 VAL A O 1
ATOM 3571 N N . VAL A 1 447 ? -4.708 -25.467 47.612 1.00 65.88 447 VAL A N 1
ATOM 3572 C CA . VAL A 1 447 ? -3.371 -24.879 47.729 1.00 65.88 447 VAL A CA 1
ATOM 3573 C C . VAL A 1 447 ? -2.747 -25.015 46.345 1.00 65.88 447 VAL A C 1
ATOM 3575 O O . VAL A 1 447 ? -2.302 -26.095 45.965 1.00 65.88 447 VAL A O 1
ATOM 3578 N N . THR A 1 448 ? -2.807 -23.957 45.537 1.00 58.69 448 THR A N 1
ATOM 3579 C CA . THR A 1 448 ? -1.971 -23.882 44.338 1.00 58.69 448 THR A CA 1
ATOM 3580 C C . THR A 1 448 ? -0.525 -23.894 44.822 1.00 58.69 448 THR A C 1
ATOM 3582 O O . THR A 1 448 ? -0.188 -23.002 45.604 1.00 58.69 448 THR A O 1
ATOM 3585 N N . PRO A 1 449 ? 0.298 -24.890 44.444 1.00 58.31 449 PRO A N 1
ATOM 3586 C CA . PRO A 1 449 ? 1.713 -24.866 44.784 1.00 58.31 449 PRO A CA 1
ATOM 3587 C C . PRO A 1 449 ? 2.299 -23.542 44.289 1.00 58.31 449 PRO A C 1
ATOM 3589 O O . PRO A 1 449 ? 1.970 -23.104 43.181 1.00 58.31 449 PRO A O 1
ATOM 3592 N N . GLU A 1 450 ? 3.074 -22.871 45.142 1.00 59.97 450 GLU A N 1
ATOM 3593 C CA . GLU A 1 450 ? 3.801 -21.671 44.734 1.00 59.97 450 GLU A CA 1
ATOM 3594 C C . GLU A 1 450 ? 4.669 -22.027 43.517 1.00 59.97 450 GLU A C 1
ATOM 3596 O O . GLU A 1 450 ? 5.275 -23.102 43.507 1.00 59.97 450 GLU A O 1
ATOM 3601 N N . PRO A 1 451 ? 4.665 -21.206 42.454 1.00 60.28 451 PRO A N 1
ATOM 3602 C CA . PRO A 1 451 ? 5.608 -21.397 41.367 1.00 60.28 451 PRO A CA 1
ATOM 3603 C C . PRO A 1 451 ? 7.017 -21.148 41.917 1.00 60.28 451 PRO A C 1
ATOM 3605 O O . PRO A 1 451 ? 7.284 -20.052 42.411 1.00 60.28 451 PRO A O 1
ATOM 3608 N N . ASP A 1 452 ? 7.857 -22.184 41.858 1.00 57.28 452 ASP A N 1
ATOM 3609 C CA . ASP A 1 452 ? 9.304 -22.102 42.109 1.00 57.28 452 ASP A CA 1
ATOM 3610 C C . ASP A 1 452 ? 9.991 -21.085 41.182 1.00 57.28 452 ASP A C 1
ATOM 3612 O O . ASP A 1 452 ? 9.630 -21.033 39.976 1.00 57.28 452 ASP A O 1
#

pLDDT: mean 81.86, std 20.43, range [29.33, 98.69]

Secondary structure (DSSP, 8-state):
---------------PPPPP-----------------PPP---------TTHHHHHHHHHHHHHHHHHHSEEEEETTEEEEEEEEEESSSS-EEEEEEE-TTTTSPPEEEE-HHHHHH--GGG-HHHHT--TTTTS-HHHHHHHHHHHHHHHHHHHHHHHHHHHHSEEEEEETTEEEEEEE-TT--EEEEEEE-TTTTSPPEEEE-HHHHTT-S-GGGSHHHHT--TTT--HHHHHHHHHHHHHHHHHHHHHHHHHTTSSEEEEEGGGTEEEEEEEEE-SSSEEEEEEEEEPPTTTTSSPPEEEE-S----HHHHHHHHHHHGGGGG--TT--HHHHHHHHHHHHHHHHHHHHHHHTT-B-TTT--BSS--------PPP------------PPPPPPP------------EEE-TTT--EEEHHHHHHHHHHHSS-TTT-PPTT--PPPP-